Protein AF-A0A959B9P5-F1 (afdb_monomer_lite)

Sequence (535 aa):
MEEDYKSWEDLLDDEDGAEQQSGSEPGLTYLKSQVELPDSVKALLQKRQKAEDRLKQLTGEAPPDPEEERQKLMYPIKVHTKETRIQERQERKEQEKQHFLKLKTLEERIANRKAEERRQAEQQEALEALRRRERIQAAWDARQAANRIKQQQLARAKARQEEEAAEKLAAAALQKRLLEKEQAKVYEQLDAKLEQARANRQAEQQQAQKAPTSSQEKQNEQQSLDVQKGLHPPGQQKKRGSKPQPGHFEVDAMGKPKPKLPAKVKRPAQKPPLRKPQKAGGMAIQRKQEPAGKPSAAREEQARKRAAEQQLKEQLKKANEAEKIAIQAAQRQQEEQRLAELEALRQQRQQEERQKAEEALIKAQQLARQREEAQRLAELEALRKQRQQEELQRAKDAKIKAAQAAQRQQEAQRLAELEALRKQRKAEEGRQAKEAKAKALQAAKKRQEEEQRLAELEVRRKQRQQEALQKEKEAQTRTVQAFQRKRESQRQAVLDKLKQLRIREKAEEESFERRRERQRQAALERKREKNDMAI

Structure (mmCIF, N/CA/C/O backbone):
data_AF-A0A959B9P5-F1
#
_entry.id   AF-A0A959B9P5-F1
#
loop_
_atom_site.group_PDB
_atom_site.id
_atom_site.type_symbol
_atom_site.label_atom_id
_atom_site.label_alt_id
_atom_site.label_comp_id
_atom_site.label_asym_id
_atom_site.label_entity_id
_atom_site.label_seq_id
_atom_site.pdbx_PDB_ins_code
_atom_site.Cartn_x
_atom_site.Cartn_y
_atom_site.Cartn_z
_atom_site.occupancy
_atom_site.B_iso_or_equiv
_atom_site.auth_seq_id
_atom_site.auth_comp_id
_atom_site.auth_asym_id
_atom_site.auth_atom_id
_atom_site.pdbx_PDB_model_num
ATOM 1 N N . MET A 1 1 ? 22.949 13.118 28.246 1.00 41.84 1 MET A N 1
ATOM 2 C CA . MET A 1 1 ? 21.808 13.932 28.720 1.00 41.84 1 MET A CA 1
ATOM 3 C C . MET A 1 1 ? 20.946 12.985 29.531 1.00 41.84 1 MET A C 1
ATOM 5 O O . MET A 1 1 ? 19.884 12.572 29.090 1.00 41.84 1 MET A O 1
ATOM 9 N N . GLU A 1 2 ? 21.534 12.520 30.628 1.00 41.97 2 GLU A N 1
ATOM 10 C CA . GLU A 1 2 ? 20.918 11.643 31.618 1.00 41.97 2 GLU A CA 1
ATOM 11 C C . GLU A 1 2 ? 20.436 12.585 32.716 1.00 41.97 2 GLU A C 1
ATOM 13 O O . GLU A 1 2 ? 21.235 13.337 33.272 1.00 41.97 2 GLU A O 1
ATOM 18 N N . GLU A 1 3 ? 19.126 12.647 32.923 1.00 53.78 3 GLU A N 1
ATOM 19 C CA . GLU A 1 3 ? 18.536 13.412 34.016 1.00 53.78 3 GLU A CA 1
ATOM 20 C C . GLU A 1 3 ? 18.391 12.471 35.212 1.00 53.78 3 GLU A C 1
ATOM 22 O O . GLU A 1 3 ? 17.493 11.628 35.262 1.00 53.78 3 GLU A O 1
ATOM 27 N N . ASP A 1 4 ? 19.328 12.618 36.150 1.00 57.19 4 ASP A N 1
ATOM 28 C CA . ASP A 1 4 ? 19.294 12.049 37.493 1.00 57.19 4 ASP A CA 1
ATOM 29 C C . ASP A 1 4 ? 18.107 12.632 38.268 1.00 57.19 4 ASP A C 1
ATOM 31 O O . ASP A 1 4 ? 18.173 13.711 38.866 1.00 57.19 4 ASP A O 1
ATOM 35 N N . TYR A 1 5 ? 16.994 11.904 38.275 1.00 53.03 5 TYR A N 1
ATOM 36 C CA . TYR A 1 5 ? 15.899 12.179 39.193 1.00 53.03 5 TYR A CA 1
ATOM 37 C C . TYR A 1 5 ? 16.246 11.618 40.571 1.00 53.03 5 TYR A C 1
ATOM 39 O O . TYR A 1 5 ? 16.113 10.421 40.829 1.00 53.03 5 TYR A O 1
ATOM 47 N N . LYS A 1 6 ? 16.680 12.521 41.458 1.00 52.66 6 LYS A N 1
ATOM 48 C CA . LYS A 1 6 ? 16.788 12.292 42.902 1.00 52.66 6 LYS A CA 1
ATOM 49 C C . LYS A 1 6 ? 15.483 11.700 43.434 1.00 52.66 6 LYS A C 1
ATOM 51 O O . LYS A 1 6 ? 14.409 12.280 43.261 1.00 52.66 6 LYS A O 1
ATOM 56 N N . SER A 1 7 ? 15.598 10.526 44.049 1.00 54.97 7 SER A N 1
ATOM 57 C CA . SER A 1 7 ? 14.480 9.831 44.674 1.00 54.97 7 SER A CA 1
ATOM 58 C C . SER A 1 7 ? 13.991 10.619 45.891 1.00 54.97 7 SER A C 1
ATOM 60 O O . SER A 1 7 ? 14.786 11.196 46.629 1.00 54.97 7 SER A O 1
ATOM 62 N N . TRP A 1 8 ? 12.676 10.640 46.087 1.00 56.41 8 TRP A N 1
ATOM 63 C CA . TRP A 1 8 ? 12.009 11.352 47.182 1.00 56.41 8 TRP A CA 1
ATOM 64 C C . TRP A 1 8 ? 12.380 10.846 48.585 1.00 56.41 8 TRP A C 1
ATOM 66 O O . TRP A 1 8 ? 12.042 11.502 49.565 1.00 56.41 8 TRP A O 1
ATOM 76 N N . GLU A 1 9 ? 13.065 9.708 48.692 1.00 58.12 9 GLU A N 1
ATOM 77 C CA . GLU A 1 9 ? 13.486 9.127 49.971 1.00 58.12 9 GLU A CA 1
ATOM 78 C C . GLU A 1 9 ? 14.767 9.763 50.533 1.00 58.12 9 GLU A C 1
ATOM 80 O O . GLU A 1 9 ? 15.032 9.615 51.716 1.00 58.12 9 GLU A O 1
ATOM 85 N N . ASP A 1 10 ? 15.502 10.553 49.743 1.00 59.47 10 ASP A N 1
ATOM 86 C CA . ASP A 1 10 ? 16.779 11.178 50.146 1.00 59.47 10 ASP A CA 1
ATOM 87 C C . ASP A 1 10 ? 16.609 12.609 50.711 1.00 59.47 10 ASP A C 1
ATOM 89 O O . ASP A 1 10 ? 17.564 13.363 50.855 1.00 59.47 10 ASP A O 1
ATOM 93 N N . LEU A 1 11 ? 15.363 13.033 50.959 1.00 58.28 11 LEU A N 1
ATOM 94 C CA . LEU A 1 11 ? 14.995 14.405 51.355 1.00 58.28 11 LEU A CA 1
ATOM 95 C C . LEU A 1 11 ? 14.409 14.495 52.773 1.00 58.28 11 LEU A C 1
ATOM 97 O O . LEU A 1 11 ? 13.921 15.556 53.158 1.00 58.28 11 LEU A O 1
ATOM 101 N N . LEU A 1 12 ? 14.410 13.392 53.528 1.00 56.91 12 LEU A N 1
ATOM 102 C CA . LEU A 1 12 ? 13.748 13.303 54.835 1.00 56.91 12 LEU A CA 1
ATOM 103 C C . LEU A 1 12 ? 14.662 12.922 56.008 1.00 56.91 12 LEU A C 1
ATOM 105 O O . LEU A 1 12 ? 14.154 12.875 57.123 1.00 56.91 12 LEU A O 1
ATOM 109 N N . ASP A 1 13 ? 15.966 12.715 55.793 1.00 50.75 13 ASP A N 1
ATOM 110 C CA . ASP A 1 13 ? 16.869 12.199 56.841 1.00 50.75 13 ASP A CA 1
ATOM 111 C C . ASP A 1 13 ? 17.868 13.212 57.434 1.00 50.75 13 ASP A C 1
ATOM 113 O O . ASP A 1 13 ? 18.610 12.858 58.345 1.00 50.75 13 ASP A O 1
ATOM 117 N N . ASP A 1 14 ? 17.846 14.486 57.029 1.00 50.97 14 ASP A N 1
ATOM 118 C CA . ASP A 1 14 ? 18.737 15.510 57.594 1.00 50.97 14 ASP A CA 1
ATOM 119 C C . ASP A 1 14 ? 17.942 16.676 58.203 1.00 50.97 14 ASP A C 1
ATOM 121 O O . ASP A 1 14 ? 17.608 17.627 57.502 1.00 50.97 14 ASP A O 1
ATOM 125 N N . GLU A 1 15 ? 17.618 16.590 59.500 1.00 48.38 15 GLU A N 1
ATOM 126 C CA . GLU A 1 15 ? 17.795 17.672 60.499 1.00 48.38 15 GLU A CA 1
ATOM 127 C C . GLU A 1 15 ? 17.124 17.321 61.846 1.00 48.38 15 GLU A C 1
ATOM 129 O O . GLU A 1 15 ? 16.248 18.021 62.354 1.00 48.38 15 GLU A O 1
ATOM 134 N N . ASP A 1 16 ? 17.597 16.243 62.478 1.00 53.03 16 ASP A N 1
ATOM 135 C CA . ASP A 1 16 ? 17.617 16.148 63.940 1.00 53.03 16 ASP A CA 1
ATOM 136 C C . ASP A 1 16 ? 18.924 16.784 64.430 1.00 53.03 16 ASP A C 1
ATOM 138 O O . ASP A 1 16 ? 20.001 16.189 64.348 1.00 53.03 16 ASP A O 1
ATOM 142 N N . GLY A 1 17 ? 18.855 18.020 64.928 1.00 51.91 17 GLY A N 1
ATOM 143 C CA . GLY A 1 17 ? 20.048 18.677 65.454 1.00 51.91 17 GLY A CA 1
ATOM 144 C C . GLY A 1 17 ? 19.851 20.088 65.985 1.00 51.91 17 GLY A C 1
ATOM 145 O O . GLY A 1 17 ? 20.404 21.015 65.410 1.00 51.91 17 GLY A O 1
ATOM 146 N N . ALA A 1 18 ? 19.131 20.253 67.102 1.00 44.41 18 ALA A N 1
ATOM 147 C CA . ALA A 1 18 ? 19.410 21.322 68.074 1.00 44.41 18 ALA A CA 1
ATOM 148 C C . ALA A 1 18 ? 18.562 21.170 69.351 1.00 44.41 18 ALA A C 1
ATOM 150 O O . ALA A 1 18 ? 17.507 21.787 69.497 1.00 44.41 18 ALA A O 1
ATOM 151 N N . GLU A 1 19 ? 19.059 20.398 70.319 1.00 48.53 19 GLU A N 1
ATOM 152 C CA . GLU A 1 19 ? 18.747 20.664 71.724 1.00 48.53 19 GLU A CA 1
ATOM 153 C C . GLU A 1 19 ? 19.777 21.638 72.332 1.00 48.53 19 GLU A C 1
ATOM 155 O O . GLU A 1 19 ? 20.952 21.625 71.973 1.00 48.53 19 GLU A O 1
ATOM 160 N N . GLN A 1 20 ? 19.307 22.358 73.360 1.00 47.47 20 GLN A N 1
ATOM 161 C CA . GLN A 1 20 ? 20.036 23.047 74.440 1.00 47.47 20 GLN A CA 1
ATOM 162 C C . GLN A 1 20 ? 20.522 24.493 74.190 1.00 47.47 20 GLN A C 1
ATOM 164 O O . GLN A 1 20 ? 21.570 24.723 73.604 1.00 47.47 20 GLN A O 1
ATOM 169 N N . GLN A 1 21 ? 19.848 25.481 74.801 1.00 37.00 21 GLN A N 1
ATOM 170 C CA . GLN A 1 21 ? 20.268 26.078 76.089 1.00 37.00 21 GLN A CA 1
ATOM 171 C C . GLN A 1 21 ? 19.418 27.307 76.495 1.00 37.00 21 GLN A C 1
ATOM 173 O O . GLN A 1 21 ? 19.220 28.241 75.729 1.00 37.00 21 GLN A O 1
ATOM 178 N N . SER A 1 22 ? 18.930 27.248 77.741 1.00 47.06 22 SER A N 1
ATOM 179 C CA . SER A 1 22 ? 18.656 28.309 78.736 1.00 47.06 22 SER A CA 1
ATOM 180 C C . SER A 1 22 ? 18.546 29.791 78.326 1.00 47.06 22 SER A C 1
ATOM 182 O O . SER A 1 22 ? 19.494 30.361 77.795 1.00 47.06 22 SER A O 1
ATOM 184 N N . GLY A 1 23 ? 17.505 30.480 78.819 1.00 37.50 23 GLY A N 1
ATOM 185 C CA . GLY A 1 23 ? 17.551 31.942 78.973 1.00 37.50 23 GLY A CA 1
ATOM 186 C C . GLY A 1 23 ? 16.230 32.621 79.345 1.00 37.50 23 GLY A C 1
ATOM 187 O O . GLY A 1 23 ? 15.417 32.916 78.485 1.00 37.50 23 GLY A O 1
ATOM 188 N N . SER A 1 24 ? 16.060 32.859 80.643 1.00 38.28 24 SER A N 1
ATOM 189 C CA . SER A 1 24 ? 15.199 33.830 81.347 1.00 38.28 24 SER A CA 1
ATOM 190 C C . SER A 1 24 ? 14.514 34.992 80.584 1.00 38.28 24 SER A C 1
ATOM 192 O O . SER A 1 24 ? 15.189 35.831 79.996 1.00 38.28 24 SER A O 1
ATOM 194 N N . GLU A 1 25 ? 13.203 35.120 80.846 1.00 41.22 25 GLU A N 1
ATOM 195 C CA . GLU A 1 25 ? 12.409 36.354 81.071 1.00 41.22 25 GLU A CA 1
ATOM 196 C C . GLU A 1 25 ? 12.386 37.478 79.984 1.00 41.22 25 GLU A C 1
ATOM 198 O O . GLU A 1 25 ? 12.780 37.258 78.847 1.00 41.22 25 GLU A O 1
ATOM 203 N N . PRO A 1 26 ? 11.736 38.640 80.222 1.00 54.97 26 PRO A N 1
ATOM 204 C CA . PRO A 1 26 ? 10.337 38.889 79.882 1.00 54.97 26 PRO A CA 1
ATOM 205 C C . PRO A 1 26 ? 10.179 40.095 78.926 1.00 54.97 26 PRO A C 1
ATOM 207 O O . PRO A 1 26 ? 11.056 40.941 78.799 1.00 54.97 26 PRO A O 1
ATOM 210 N N . GLY A 1 27 ? 9.005 40.253 78.310 1.00 43.47 27 GLY A N 1
ATOM 211 C CA . GLY A 1 27 ? 8.614 41.537 77.709 1.00 43.47 27 GLY A CA 1
ATOM 212 C C . GLY A 1 27 ? 8.371 41.489 76.208 1.00 43.47 27 GLY A C 1
ATOM 213 O O . GLY A 1 27 ? 9.244 41.763 75.397 1.00 43.47 27 GLY A O 1
ATOM 214 N N . LEU A 1 28 ? 7.120 41.226 75.833 1.00 43.38 28 LEU A N 1
ATOM 215 C CA . LEU A 1 28 ? 6.633 41.437 74.465 1.00 43.38 28 LEU A CA 1
ATOM 216 C C . LEU A 1 28 ? 5.200 41.984 74.462 1.00 43.38 28 LEU A C 1
ATOM 218 O O . LEU A 1 28 ? 4.394 41.706 73.579 1.00 43.38 28 LEU A O 1
ATOM 222 N N . THR A 1 29 ? 4.873 42.807 75.460 1.00 48.47 29 THR A N 1
ATOM 223 C CA . THR A 1 29 ? 3.636 43.600 75.479 1.00 48.47 29 THR A CA 1
ATOM 224 C C . THR A 1 29 ? 3.773 44.940 74.751 1.00 48.47 29 THR A C 1
ATOM 226 O O . THR A 1 29 ? 2.765 45.613 74.566 1.00 48.47 29 THR A O 1
ATOM 229 N N . TYR A 1 30 ? 4.967 45.314 74.267 1.00 45.81 30 TYR A N 1
ATOM 230 C CA . TYR A 1 30 ? 5.213 46.649 73.697 1.00 45.81 30 TYR A CA 1
ATOM 231 C C . TYR A 1 30 ? 5.325 46.723 72.159 1.00 45.81 30 TYR A C 1
ATOM 233 O O . TYR A 1 30 ? 5.504 47.803 71.612 1.00 45.81 30 TYR A O 1
ATOM 241 N N . LEU A 1 31 ? 5.164 45.612 71.429 1.00 47.12 31 LEU A N 1
ATOM 242 C CA . LEU A 1 31 ? 5.232 45.584 69.950 1.00 47.12 31 LEU A CA 1
ATOM 243 C C . LEU A 1 31 ? 3.874 45.340 69.265 1.00 47.12 31 LEU A C 1
ATOM 245 O O . LEU A 1 31 ? 3.807 45.003 68.086 1.00 47.12 31 LEU A O 1
ATOM 249 N N . LYS A 1 32 ? 2.763 45.513 69.989 1.00 51.00 32 LYS A N 1
ATOM 250 C CA . LYS A 1 32 ? 1.425 45.111 69.523 1.00 51.00 32 LYS A CA 1
ATOM 251 C C . LYS A 1 32 ? 0.721 46.118 68.601 1.00 51.00 32 LYS A C 1
ATOM 253 O O . LYS A 1 32 ? -0.450 45.915 68.300 1.00 51.00 32 LYS A O 1
ATOM 258 N N . SER A 1 33 ? 1.385 47.185 68.153 1.00 55.38 33 SER A N 1
ATOM 259 C CA . SER A 1 33 ? 0.687 48.289 67.478 1.00 55.38 33 SER A CA 1
ATOM 260 C C . SER A 1 33 ? 1.215 48.730 66.113 1.00 55.38 33 SER A C 1
ATOM 262 O O . SER A 1 33 ? 0.664 49.701 65.607 1.00 55.38 33 SER A O 1
ATOM 264 N N . GLN A 1 34 ? 2.203 48.081 65.470 1.00 53.62 34 GLN A N 1
ATOM 265 C CA . GLN A 1 34 ? 2.670 48.622 64.174 1.00 53.62 34 GLN A CA 1
ATOM 266 C C . GLN A 1 34 ? 3.324 47.679 63.148 1.00 53.62 34 GLN A C 1
ATOM 268 O O . GLN A 1 34 ? 4.042 48.149 62.272 1.00 53.62 34 GLN A O 1
ATOM 273 N N . VAL A 1 35 ? 3.037 46.373 63.173 1.00 56.44 35 VAL A N 1
ATOM 274 C CA . VAL A 1 35 ? 3.386 45.483 62.047 1.00 56.44 35 VAL A CA 1
ATOM 275 C C . VAL A 1 35 ? 2.174 44.628 61.695 1.00 56.44 35 VAL A C 1
ATOM 277 O O . VAL A 1 35 ? 1.726 43.806 62.496 1.00 56.44 35 VAL A O 1
ATOM 280 N N . GLU A 1 36 ? 1.612 44.835 60.504 1.00 68.31 36 GLU A N 1
ATOM 281 C CA . GLU A 1 36 ? 0.575 43.963 59.960 1.00 68.31 36 GLU A CA 1
ATOM 282 C C . GLU A 1 36 ? 1.176 42.574 59.728 1.00 68.31 36 GLU A C 1
ATOM 284 O O . GLU A 1 36 ? 1.914 42.335 58.776 1.00 68.31 36 GLU A O 1
ATOM 289 N N . LEU A 1 37 ? 0.892 41.650 60.646 1.00 76.31 37 LEU A N 1
ATOM 290 C CA . LEU A 1 37 ? 1.328 40.263 60.527 1.00 76.31 37 LEU A CA 1
ATOM 291 C C . LEU A 1 37 ? 0.772 39.656 59.219 1.00 76.31 37 LEU A C 1
ATOM 293 O O . LEU A 1 37 ? -0.425 39.828 58.950 1.00 76.31 37 LEU A O 1
ATOM 297 N N . PRO A 1 38 ? 1.592 38.925 58.436 1.00 80.69 38 PRO A N 1
ATOM 298 C CA . PRO A 1 38 ? 1.143 38.225 57.236 1.00 80.69 38 PRO A CA 1
ATOM 299 C C . PRO A 1 38 ? -0.037 37.296 57.534 1.00 80.69 38 PRO A C 1
ATOM 301 O O . PRO A 1 38 ? -0.101 36.685 58.606 1.00 80.69 38 PRO A O 1
ATOM 304 N N . ASP A 1 39 ? -0.956 37.142 56.580 1.00 76.12 39 ASP A N 1
ATOM 305 C CA . ASP A 1 39 ? -2.178 36.342 56.763 1.00 76.12 39 ASP A CA 1
ATOM 306 C C . ASP A 1 39 ? -1.890 34.882 57.133 1.00 76.12 39 ASP A C 1
ATOM 308 O O . ASP A 1 39 ? -2.654 34.263 57.874 1.00 76.12 39 ASP A O 1
ATOM 312 N N . SER A 1 40 ? -0.741 34.350 56.709 1.00 77.25 40 SER A N 1
ATOM 313 C CA . SER A 1 40 ? -0.253 33.031 57.119 1.00 77.25 40 SER A CA 1
ATOM 314 C C . SER A 1 40 ? 0.022 32.946 58.625 1.00 77.25 40 SER A C 1
ATOM 316 O O . SER A 1 40 ? -0.345 31.961 59.267 1.00 77.25 40 SER A O 1
ATOM 318 N N . VAL A 1 41 ? 0.599 33.993 59.219 1.00 78.88 41 VAL A N 1
ATOM 319 C CA . VAL A 1 41 ? 0.906 34.062 60.655 1.00 78.88 41 VAL A CA 1
ATOM 320 C C . VAL A 1 41 ? -0.365 34.310 61.464 1.00 78.88 41 VAL A C 1
ATOM 322 O O . VAL A 1 41 ? -0.565 33.677 62.500 1.00 78.88 41 VAL A O 1
ATOM 325 N N . LYS A 1 42 ? -1.286 35.144 60.965 1.00 82.06 42 LYS A N 1
ATOM 326 C CA . LYS A 1 42 ? -2.622 35.308 61.565 1.00 82.06 42 LYS A CA 1
ATOM 327 C C . LYS A 1 42 ? -3.404 33.991 61.556 1.00 82.06 42 LYS A C 1
ATOM 329 O O . LYS A 1 42 ? -4.004 33.634 62.568 1.00 82.06 42 LYS A O 1
ATOM 334 N N . ALA A 1 43 ? -3.347 33.233 60.459 1.00 82.12 43 ALA A N 1
ATOM 335 C CA . ALA A 1 43 ? -3.980 31.920 60.358 1.00 82.12 43 ALA A CA 1
ATOM 336 C C . ALA A 1 43 ? -3.356 30.898 61.324 1.00 82.12 43 ALA A C 1
ATOM 338 O O . ALA A 1 43 ? -4.077 30.093 61.916 1.00 82.12 43 ALA A O 1
ATOM 339 N N . LEU A 1 44 ? -2.035 30.936 61.520 1.00 82.25 44 LEU A N 1
ATOM 340 C CA . LEU A 1 44 ? -1.346 30.086 62.493 1.00 82.25 44 LEU A CA 1
ATOM 341 C C . LEU A 1 44 ? -1.689 30.462 63.937 1.00 82.25 44 LEU A C 1
ATOM 343 O O . LEU A 1 44 ? -1.969 29.570 64.734 1.00 82.25 44 LEU A O 1
ATOM 347 N N . LEU A 1 45 ? -1.762 31.753 64.262 1.00 84.62 45 LEU A N 1
ATOM 348 C CA . LEU A 1 45 ? -2.198 32.219 65.581 1.00 84.62 45 LEU A CA 1
ATOM 349 C C . LEU A 1 45 ? -3.651 31.824 65.865 1.00 84.62 45 LEU A C 1
ATOM 351 O O . LEU A 1 45 ? -3.940 31.319 66.944 1.00 84.62 45 LEU A O 1
ATOM 355 N N . GLN A 1 46 ? -4.546 31.939 64.881 1.00 83.38 46 GLN A N 1
ATOM 356 C CA . GLN A 1 46 ? -5.924 31.455 65.007 1.00 83.38 46 GLN A CA 1
ATOM 357 C C . GLN A 1 46 ? -6.000 29.934 65.182 1.00 83.38 46 GLN A C 1
ATOM 359 O O . GLN A 1 46 ? -6.812 29.446 65.965 1.00 83.38 46 GLN A O 1
ATOM 364 N N . LYS A 1 47 ? -5.170 29.162 64.467 1.00 81.81 47 LYS A N 1
ATOM 365 C CA . LYS A 1 47 ? -5.101 27.700 64.637 1.00 81.81 47 LYS A CA 1
ATOM 366 C C . LYS A 1 47 ? -4.575 27.316 66.015 1.00 81.81 47 LYS A C 1
ATOM 368 O O . LYS A 1 47 ? -5.132 26.413 66.630 1.00 81.81 47 LYS A O 1
ATOM 373 N N . ARG A 1 48 ? -3.546 28.010 66.504 1.00 86.12 48 ARG A N 1
ATOM 374 C CA . ARG A 1 48 ? -3.005 27.820 67.850 1.00 86.12 48 ARG A CA 1
ATOM 375 C C . ARG A 1 48 ? -4.058 28.134 68.907 1.00 86.12 48 ARG A C 1
ATOM 377 O O . ARG A 1 48 ? -4.271 27.318 69.790 1.00 86.12 48 ARG A O 1
ATOM 384 N N . GLN A 1 49 ? -4.761 29.253 68.772 1.00 84.00 49 GLN A N 1
ATOM 385 C CA . GLN A 1 49 ? -5.810 29.652 69.706 1.00 84.00 49 GLN A CA 1
ATOM 386 C C . GLN A 1 49 ? -6.960 28.632 69.728 1.00 84.00 49 GLN A C 1
ATOM 388 O O . GLN A 1 49 ? -7.337 28.166 70.793 1.00 84.00 49 GLN A O 1
ATOM 393 N N . LYS A 1 50 ? -7.402 28.144 68.560 1.00 80.94 50 LYS A N 1
ATOM 394 C CA . LYS A 1 50 ? -8.373 27.036 68.466 1.00 80.94 50 LYS A CA 1
ATOM 395 C C . LYS A 1 50 ? -7.880 25.739 69.112 1.00 80.94 50 LYS A C 1
ATOM 397 O O . LYS A 1 50 ? -8.681 24.987 69.658 1.00 80.94 50 LYS A O 1
ATOM 402 N N . ALA A 1 51 ? -6.588 25.435 69.009 1.00 82.50 51 ALA A N 1
ATOM 403 C CA . ALA A 1 51 ? -6.006 24.251 69.632 1.00 82.50 51 ALA A CA 1
ATOM 404 C C . ALA A 1 51 ? -5.913 24.398 71.157 1.00 82.50 51 ALA A C 1
ATOM 406 O O . ALA A 1 51 ? -6.223 23.448 71.869 1.00 82.50 51 ALA A O 1
ATOM 407 N N . GLU A 1 52 ? -5.547 25.583 71.6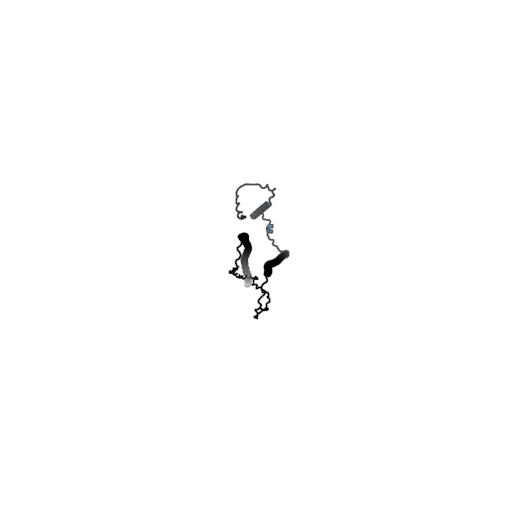50 1.00 80.56 52 GLU A N 1
ATOM 408 C CA . GLU A 1 52 ? -5.547 25.916 73.078 1.00 80.56 52 GLU A CA 1
ATOM 409 C C . GLU A 1 52 ? -6.968 25.878 73.658 1.00 80.56 52 GLU A C 1
ATOM 411 O O . GLU A 1 52 ? -7.167 25.283 74.713 1.00 80.56 52 GLU A O 1
ATOM 416 N N . ASP A 1 53 ? -7.968 26.414 72.955 1.00 78.38 53 ASP A N 1
ATOM 417 C CA . ASP A 1 53 ? -9.374 26.354 73.374 1.00 78.38 53 ASP A CA 1
ATOM 418 C C . ASP A 1 53 ? -9.885 24.906 73.408 1.00 78.38 53 ASP A C 1
ATOM 420 O O . ASP A 1 53 ? -10.522 24.486 74.372 1.00 78.38 53 ASP A O 1
ATOM 424 N N . ARG A 1 54 ? -9.525 24.090 72.409 1.00 74.94 54 ARG A N 1
ATOM 425 C CA . ARG A 1 54 ? -9.869 22.661 72.376 1.00 74.94 54 ARG A CA 1
ATOM 426 C C . ARG A 1 54 ? -9.167 21.860 73.475 1.00 74.94 54 ARG A C 1
ATOM 428 O O . ARG A 1 54 ? -9.763 20.941 74.030 1.00 74.94 54 ARG A O 1
ATOM 435 N N . LEU A 1 55 ? -7.918 22.196 73.797 1.00 79.69 55 LEU A N 1
ATOM 436 C CA . LEU A 1 55 ? -7.201 21.607 74.928 1.00 79.69 55 LEU A CA 1
ATOM 437 C C . LEU A 1 55 ? -7.871 21.989 76.250 1.00 79.69 55 LEU A C 1
ATOM 439 O O . LEU A 1 55 ? -8.129 21.097 77.051 1.00 79.69 55 LEU A O 1
ATOM 443 N N . LYS A 1 56 ? -8.246 23.261 76.433 1.00 79.25 56 LYS A N 1
ATOM 444 C CA . LYS A 1 56 ? -8.986 23.743 77.612 1.00 79.25 56 LYS A CA 1
ATOM 445 C C . LYS A 1 56 ? -10.372 23.104 77.761 1.00 79.25 56 LYS A C 1
ATOM 447 O O . LYS A 1 56 ? -10.803 22.837 78.881 1.00 79.25 56 LYS A O 1
ATOM 452 N N . GLN A 1 57 ? -11.064 22.824 76.653 1.00 72.88 57 GLN A N 1
ATOM 453 C CA . GLN A 1 57 ? -12.325 22.068 76.651 1.00 72.88 57 GLN A CA 1
ATOM 454 C C . GLN A 1 57 ? -12.127 20.606 77.075 1.00 72.88 57 GLN A C 1
ATOM 456 O O . GLN A 1 57 ? -12.958 20.055 77.793 1.00 72.88 57 GLN A O 1
ATOM 461 N N . LEU A 1 58 ? -11.030 19.970 76.653 1.00 75.81 58 LEU A N 1
ATOM 462 C CA . LEU A 1 58 ? -10.716 18.587 77.022 1.00 75.81 58 LEU A CA 1
ATOM 463 C C . LEU A 1 58 ? -10.221 18.454 78.469 1.00 75.81 58 LEU A C 1
ATOM 465 O O . LEU A 1 58 ? -10.478 17.426 79.093 1.00 75.81 58 LEU A O 1
ATOM 469 N N . THR A 1 59 ? -9.544 19.469 79.015 1.00 76.31 59 THR A N 1
ATOM 470 C CA . THR A 1 59 ? -9.086 19.493 80.416 1.00 76.31 59 THR A CA 1
ATOM 471 C C . THR A 1 59 ? -10.156 19.958 81.408 1.00 76.31 59 THR A C 1
ATOM 473 O O . THR A 1 59 ? -9.950 19.830 82.611 1.00 76.31 59 THR A O 1
ATOM 476 N N . GLY A 1 60 ? -11.313 20.437 80.933 1.00 63.69 60 GLY A N 1
ATOM 477 C CA . GLY A 1 60 ? -12.471 20.773 81.771 1.00 63.69 60 GLY A CA 1
ATOM 478 C C . GLY A 1 60 ? -12.388 22.120 82.501 1.00 63.69 60 GLY A C 1
ATOM 479 O O . GLY A 1 60 ? -13.228 22.388 83.355 1.00 63.69 60 GLY A O 1
ATOM 480 N N . GLU A 1 61 ? -11.408 22.969 82.174 1.00 62.81 61 GLU A N 1
ATOM 481 C CA . GLU A 1 61 ? -11.244 24.309 82.770 1.00 62.81 61 GLU A CA 1
ATOM 482 C C . GLU A 1 61 ? -11.991 25.415 82.003 1.00 62.81 61 GLU A C 1
ATOM 484 O O . GLU A 1 61 ? -12.150 26.525 82.512 1.00 62.81 61 GLU A O 1
ATOM 489 N N . ALA A 1 62 ? -12.468 25.139 80.785 1.00 58.84 62 ALA A N 1
ATOM 490 C CA . ALA A 1 62 ? -13.289 26.080 80.026 1.00 58.84 62 ALA A CA 1
ATOM 491 C C . ALA A 1 62 ? -14.782 25.964 80.402 1.00 58.84 62 ALA A C 1
ATOM 493 O O . ALA A 1 62 ? -15.283 24.844 80.551 1.00 58.84 62 ALA A O 1
ATOM 494 N N . PRO A 1 63 ? -15.526 27.087 80.512 1.00 60.44 63 PRO A N 1
ATOM 495 C CA . PRO A 1 63 ? -16.980 27.040 80.634 1.00 60.44 63 PRO A CA 1
ATOM 496 C C . PRO A 1 63 ? -17.568 26.287 79.427 1.00 60.44 63 PRO A C 1
ATOM 498 O O . PRO A 1 63 ? -17.094 26.494 78.307 1.00 60.44 63 PRO A O 1
ATOM 501 N N . PRO A 1 64 ? -18.550 25.386 79.633 1.00 59.09 64 PRO A N 1
ATOM 502 C CA . PRO A 1 64 ? -19.105 24.578 78.554 1.00 59.09 64 PRO A CA 1
ATOM 503 C C . PRO A 1 64 ? -19.660 25.480 77.447 1.00 59.09 64 PRO A C 1
ATOM 505 O O . PRO A 1 64 ? -20.286 26.499 77.748 1.00 59.09 64 PRO A O 1
ATOM 508 N N . ASP A 1 65 ? -19.423 25.095 76.187 1.00 59.53 65 ASP A N 1
ATOM 509 C CA . ASP A 1 65 ? -19.938 25.805 75.011 1.00 59.53 65 ASP A CA 1
ATOM 510 C C . ASP A 1 65 ? -21.432 26.118 75.184 1.00 59.53 65 ASP A C 1
ATOM 512 O O . ASP A 1 65 ? -22.171 25.280 75.725 1.00 59.53 65 ASP A O 1
ATOM 516 N N . PRO A 1 66 ? -21.891 27.307 74.743 1.00 63.88 66 PRO A N 1
ATOM 517 C CA . PRO A 1 66 ? -23.284 27.704 74.884 1.00 63.88 66 PRO A CA 1
ATOM 518 C C . PRO A 1 66 ? -24.183 26.601 74.316 1.00 63.88 66 PRO A C 1
ATOM 520 O O . PRO A 1 66 ? -23.901 26.029 73.261 1.00 63.88 66 PRO A O 1
ATOM 523 N N . GLU A 1 67 ? -25.268 26.292 75.031 1.00 56.91 67 GLU A N 1
ATOM 524 C CA . GLU A 1 67 ? -26.188 25.168 74.777 1.00 56.91 67 GLU A CA 1
ATOM 525 C C . GLU A 1 67 ? -26.711 25.079 73.323 1.00 56.91 67 GLU A C 1
ATOM 527 O O . GLU A 1 67 ? -27.213 24.036 72.893 1.00 56.91 67 GLU A O 1
ATOM 532 N N . GLU A 1 68 ? -26.526 26.140 72.539 1.00 56.91 68 GLU A N 1
ATOM 533 C CA . GLU A 1 68 ? -26.804 26.245 71.111 1.00 56.91 68 GLU A CA 1
ATOM 534 C C . GLU A 1 68 ? -26.059 25.211 70.246 1.00 56.91 68 GLU A C 1
ATOM 536 O O . GLU A 1 68 ? -26.657 24.686 69.306 1.00 56.91 68 GLU A O 1
ATOM 541 N N . GLU A 1 69 ? -24.808 24.831 70.541 1.00 56.88 69 GLU A N 1
ATOM 542 C CA . GLU A 1 69 ? -24.100 23.839 69.703 1.00 56.88 69 GLU A CA 1
ATOM 543 C C . GLU A 1 69 ? -24.597 22.405 69.933 1.00 56.88 69 GLU A C 1
ATOM 545 O O . GLU A 1 69 ? -24.733 21.629 68.980 1.00 56.88 69 GLU A O 1
ATOM 550 N N . ARG A 1 70 ? -24.985 22.065 71.171 1.00 56.25 70 ARG A N 1
ATOM 551 C CA . ARG A 1 70 ? -25.654 20.787 71.475 1.00 56.25 70 ARG A CA 1
ATOM 552 C C . ARG A 1 70 ? -27.033 20.700 70.826 1.00 56.25 70 ARG A C 1
ATOM 554 O O . ARG A 1 70 ? -27.390 19.643 70.309 1.00 56.25 70 ARG A O 1
ATOM 561 N N . GLN A 1 71 ? -27.789 21.797 70.801 1.00 57.72 71 GLN A N 1
ATOM 562 C CA . GLN A 1 71 ? -29.084 21.857 70.115 1.00 57.72 71 GLN A CA 1
ATOM 563 C C . GLN A 1 71 ? -28.946 21.823 68.586 1.00 57.72 71 GLN A C 1
ATOM 565 O O . GLN A 1 71 ? -29.808 21.271 67.909 1.00 57.72 71 GLN A O 1
ATOM 570 N N . LYS A 1 72 ? -27.841 22.331 68.032 1.00 62.22 72 LYS A N 1
ATOM 571 C CA . LYS A 1 72 ? -27.529 22.261 66.594 1.00 62.22 72 LYS A CA 1
ATOM 572 C C . LYS A 1 72 ? -27.062 20.867 66.147 1.00 62.22 72 LYS A C 1
ATOM 574 O O . LYS A 1 72 ? -27.281 20.490 64.998 1.00 62.22 72 LYS A O 1
ATOM 579 N N . LEU A 1 73 ? -26.449 20.098 67.053 1.00 59.66 73 LEU A N 1
ATOM 580 C CA . LEU A 1 73 ? -26.082 18.684 66.870 1.00 59.66 73 LEU A CA 1
ATOM 581 C C . LEU A 1 73 ? -27.249 17.714 67.100 1.00 59.66 73 LEU A C 1
ATOM 583 O O . LEU A 1 73 ? -27.203 16.574 66.629 1.00 59.66 73 LEU A O 1
ATOM 587 N N . MET A 1 74 ? -28.317 18.146 67.777 1.00 57.88 74 MET A N 1
ATOM 588 C CA . MET A 1 74 ? -29.589 17.439 67.708 1.00 57.88 74 MET A CA 1
ATOM 589 C C . MET A 1 74 ? -30.147 17.622 66.301 1.00 57.88 74 MET A C 1
ATOM 591 O O . MET A 1 74 ? -30.642 18.691 65.956 1.00 57.88 74 MET A O 1
ATOM 595 N N . TYR A 1 75 ? -30.077 16.573 65.475 1.00 58.88 75 TYR A N 1
ATOM 596 C CA . TYR A 1 75 ? -30.814 16.546 64.215 1.00 58.88 75 TYR A CA 1
ATOM 597 C C . TYR A 1 75 ? -32.261 16.934 64.527 1.00 58.88 75 TYR A C 1
ATOM 599 O O . TYR A 1 75 ? -32.905 16.204 65.291 1.00 58.88 75 TYR A O 1
ATOM 607 N N . PRO A 1 76 ? -32.777 18.063 64.002 1.00 59.66 76 PRO A N 1
ATOM 608 C CA . PRO A 1 76 ? -34.154 18.433 64.249 1.00 59.66 76 PRO A CA 1
ATOM 609 C C . PRO A 1 76 ? -34.990 17.251 63.785 1.00 59.66 76 PRO A C 1
ATOM 611 O O . PRO A 1 76 ? -34.919 16.849 62.619 1.00 59.66 76 PRO A O 1
ATOM 614 N N . ILE A 1 77 ? -35.717 16.638 64.721 1.00 57.28 77 ILE A N 1
ATOM 615 C CA . ILE A 1 77 ? -36.681 15.596 64.403 1.00 57.28 77 ILE A CA 1
ATOM 616 C C . ILE A 1 77 ? -37.666 16.295 63.479 1.00 57.28 77 ILE A C 1
ATOM 618 O O . ILE A 1 77 ? -38.482 17.091 63.938 1.00 57.28 77 ILE A O 1
ATOM 622 N N . LYS A 1 78 ? -37.518 16.092 62.164 1.00 62.84 78 LYS A N 1
ATOM 623 C CA . LYS A 1 78 ? -38.401 16.677 61.159 1.00 62.84 78 LYS A CA 1
ATOM 624 C C . LYS A 1 78 ? -39.778 16.086 61.412 1.00 62.84 78 LYS A C 1
ATOM 626 O O . LYS A 1 78 ? -40.109 15.005 60.924 1.00 62.84 78 LYS A O 1
ATOM 631 N N . VAL A 1 79 ? -40.575 16.768 62.229 1.00 61.06 79 VAL A N 1
ATOM 632 C CA . VAL A 1 79 ? -41.975 16.430 62.432 1.00 61.06 79 VAL A CA 1
ATOM 633 C C . VAL A 1 79 ? -42.661 16.833 61.139 1.00 61.06 79 VAL A C 1
ATOM 635 O O . VAL A 1 79 ? -43.046 17.982 60.943 1.00 61.06 79 VAL A O 1
ATOM 638 N N . HIS A 1 80 ? -42.706 15.902 60.190 1.00 56.44 80 HIS A N 1
ATOM 639 C CA . HIS A 1 80 ? -43.334 16.138 58.905 1.00 56.44 80 HIS A CA 1
ATOM 640 C C . HIS A 1 80 ? -44.841 16.318 59.119 1.00 56.44 80 HIS A C 1
ATOM 642 O O . HIS A 1 80 ? -45.596 15.343 59.185 1.00 56.44 80 HIS A O 1
ATOM 648 N N . THR A 1 81 ? -45.283 17.567 59.238 1.00 76.81 81 THR A N 1
ATOM 649 C CA . THR A 1 81 ? -46.690 17.941 59.091 1.00 76.81 81 THR A CA 1
ATOM 650 C C . THR A 1 81 ? -47.203 17.492 57.716 1.00 76.81 81 THR A C 1
ATOM 652 O O . THR A 1 81 ? -46.432 17.257 56.780 1.00 76.81 81 THR A O 1
ATOM 655 N N . LYS A 1 82 ? -48.524 17.348 57.551 1.00 81.12 82 LYS A N 1
ATOM 656 C CA . LYS A 1 82 ? -49.097 16.961 56.246 1.00 81.12 82 LYS A CA 1
ATOM 657 C C . LYS A 1 82 ? -48.667 17.923 55.127 1.00 81.12 82 LYS A C 1
ATOM 659 O O . LYS A 1 82 ? -48.408 17.467 54.019 1.00 81.12 82 LYS A O 1
ATOM 664 N N . GLU A 1 83 ? -48.521 19.207 55.440 1.00 79.06 83 GLU A N 1
ATOM 665 C CA . GLU A 1 83 ? -48.101 20.257 54.505 1.00 79.06 83 GLU A CA 1
ATOM 666 C C . GLU A 1 83 ? -46.638 20.112 54.070 1.00 79.06 83 GLU A C 1
ATOM 668 O O . GLU A 1 83 ? -46.354 20.125 52.873 1.00 79.06 83 GLU A O 1
ATOM 673 N N . THR A 1 84 ? -45.716 19.846 55.002 1.00 83.75 84 THR A N 1
ATOM 674 C CA . THR A 1 84 ? -44.294 19.634 54.662 1.00 83.75 84 THR A CA 1
ATOM 675 C C . THR A 1 84 ? -44.081 18.385 53.803 1.00 83.75 84 THR A C 1
ATOM 677 O O . THR A 1 84 ? -43.251 18.400 52.899 1.00 83.75 84 THR A O 1
ATOM 680 N N . ARG A 1 85 ? -44.878 17.317 53.986 1.00 82.69 85 ARG A N 1
ATOM 681 C CA . ARG A 1 85 ? -44.845 16.149 53.076 1.00 82.69 85 ARG A CA 1
ATOM 682 C C . ARG A 1 85 ? -45.339 16.473 51.668 1.00 82.69 85 ARG A C 1
ATOM 684 O O . ARG A 1 85 ? -44.910 15.826 50.713 1.00 82.69 85 ARG A O 1
ATOM 691 N N . ILE A 1 86 ? -46.279 17.406 51.533 1.00 85.00 86 ILE A N 1
ATOM 692 C CA . ILE A 1 86 ? -46.798 17.827 50.228 1.00 85.00 86 ILE A CA 1
ATOM 693 C C . ILE A 1 86 ? -45.747 18.674 49.507 1.00 85.00 86 ILE A C 1
ATOM 695 O O . ILE A 1 86 ? -45.471 18.397 48.341 1.00 85.00 86 ILE A O 1
ATOM 699 N N . GLN A 1 87 ? -45.116 19.621 50.204 1.00 85.88 87 GLN A N 1
ATOM 700 C CA . GLN A 1 87 ? -44.026 20.438 49.660 1.00 85.88 87 GLN A CA 1
ATOM 701 C C . GLN A 1 87 ? -42.821 19.580 49.257 1.00 85.88 87 GLN A C 1
ATOM 703 O O . GLN A 1 87 ? -42.378 19.661 48.117 1.00 85.88 87 GLN A O 1
ATOM 708 N N . GLU A 1 88 ? -42.379 18.645 50.104 1.00 85.38 88 GLU A N 1
ATOM 709 C CA . GLU A 1 88 ? -41.275 17.734 49.766 1.00 85.38 88 GLU A CA 1
ATOM 710 C C . GLU A 1 88 ? -41.594 16.876 48.525 1.00 85.38 88 GLU A C 1
ATOM 712 O O . GLU A 1 88 ? -40.731 16.617 47.686 1.00 85.38 88 GLU A O 1
ATOM 717 N N . ARG A 1 89 ? -42.855 16.450 48.352 1.00 88.38 89 ARG A N 1
ATOM 718 C CA . ARG A 1 89 ? -43.288 15.752 47.128 1.00 88.38 89 ARG A CA 1
ATOM 719 C C . ARG A 1 89 ? -43.285 16.661 45.899 1.00 88.38 89 ARG A C 1
ATOM 721 O O . ARG A 1 89 ? -43.032 16.159 44.805 1.00 88.38 89 ARG A O 1
ATOM 728 N N . GLN A 1 90 ? -43.610 17.943 46.041 1.00 92.12 90 GLN A N 1
ATOM 729 C CA . GLN A 1 90 ? -43.553 18.909 44.941 1.00 92.12 90 GLN A CA 1
ATOM 730 C C . GLN A 1 90 ? -42.101 19.196 44.545 1.00 92.12 90 GLN A C 1
ATOM 732 O O . GLN A 1 90 ? -41.770 19.059 43.370 1.00 92.12 90 GLN A O 1
ATOM 737 N N . GLU A 1 91 ? -41.223 19.447 45.514 1.00 91.06 91 GLU A N 1
ATOM 738 C CA . GLU A 1 91 ? -39.790 19.660 45.287 1.00 91.06 91 GLU A CA 1
ATOM 739 C C . GLU A 1 91 ? -39.128 18.445 44.633 1.00 91.06 91 GLU A C 1
ATOM 741 O O . GLU A 1 91 ? -38.391 18.597 43.662 1.00 91.06 91 GLU A O 1
ATOM 746 N N . ARG A 1 92 ? -39.439 17.219 45.081 1.00 91.31 92 ARG A N 1
ATOM 747 C CA . ARG A 1 92 ? -38.946 16.000 44.414 1.00 91.31 92 ARG A CA 1
ATOM 748 C C . ARG A 1 92 ? -39.404 15.921 42.960 1.00 91.31 92 ARG A C 1
ATOM 750 O O . ARG A 1 92 ? -38.589 15.632 42.092 1.00 91.31 92 ARG A O 1
ATOM 757 N N . LYS A 1 93 ? -40.671 16.237 42.668 1.00 94.00 93 LYS A N 1
ATOM 758 C CA . LYS A 1 93 ? -41.177 16.277 41.283 1.00 94.00 93 LYS A CA 1
ATOM 759 C C . LYS A 1 93 ? -40.473 17.343 40.442 1.00 94.00 93 LYS A C 1
ATOM 761 O O . LYS A 1 93 ? -40.247 17.129 39.255 1.00 94.00 93 LYS A O 1
ATOM 766 N N . GLU A 1 94 ? -40.143 18.495 41.016 1.00 94.38 94 GLU A N 1
ATOM 767 C CA . GLU A 1 94 ? -39.387 19.543 40.324 1.00 94.38 94 GLU A CA 1
ATOM 768 C C . GLU A 1 94 ? -37.936 19.133 40.076 1.00 94.38 94 GLU A C 1
ATOM 770 O O . GLU A 1 94 ? -37.440 19.296 38.961 1.00 94.38 94 GLU A O 1
ATOM 775 N N . GLN A 1 95 ? -37.278 18.522 41.062 1.00 93.44 95 GLN A N 1
ATOM 776 C CA . GLN A 1 95 ? -35.934 17.964 40.917 1.00 93.44 95 GLN A CA 1
ATOM 777 C C . GLN A 1 95 ? -35.898 16.849 39.865 1.00 93.44 95 GLN A C 1
ATOM 779 O O . GLN A 1 95 ? -34.998 16.834 39.029 1.00 93.44 95 GLN A O 1
ATOM 784 N N . GLU A 1 96 ? -36.897 15.963 39.836 1.00 93.81 96 GLU A N 1
ATOM 785 C CA . GLU A 1 96 ? -37.051 14.930 38.805 1.00 93.81 96 GLU A CA 1
ATOM 786 C C . GLU A 1 96 ? -37.234 15.545 37.411 1.00 93.81 96 GLU A C 1
ATOM 788 O O . GLU A 1 96 ? -36.580 15.116 36.460 1.00 93.81 96 GLU A O 1
ATOM 793 N N . LYS A 1 97 ? -38.053 16.600 37.279 1.00 95.50 97 LYS A N 1
ATOM 794 C CA . LYS A 1 97 ? -38.202 17.347 36.017 1.00 95.50 97 LYS A CA 1
ATOM 795 C C . LYS A 1 97 ? -36.889 17.996 35.580 1.00 95.50 97 LYS A C 1
ATOM 797 O O . LYS A 1 97 ? -36.522 17.897 34.410 1.00 95.50 97 LYS A O 1
ATOM 802 N N . GLN A 1 98 ? -36.162 18.636 36.496 1.00 94.19 98 GLN A N 1
ATOM 803 C CA . GLN A 1 98 ? -34.858 19.236 36.203 1.00 94.19 98 GLN A CA 1
ATOM 804 C C . GLN A 1 98 ? -33.827 18.176 35.806 1.00 94.19 98 GLN A C 1
ATOM 806 O O . GLN A 1 98 ? -33.065 18.377 34.862 1.00 94.19 98 GLN A O 1
ATOM 811 N N . HIS A 1 99 ? -33.813 17.036 36.496 1.00 94.25 99 HIS A N 1
ATOM 812 C CA . HIS A 1 99 ? -32.956 15.905 36.168 1.00 94.25 99 HIS A CA 1
ATOM 813 C C . HIS A 1 99 ? -33.277 15.351 34.774 1.00 94.25 99 HIS A C 1
ATOM 815 O O . HIS A 1 99 ? -32.370 15.149 33.971 1.00 94.25 99 HIS A O 1
ATOM 821 N N . PHE A 1 100 ? -34.560 15.195 34.440 1.00 95.00 100 PHE A N 1
ATOM 822 C CA . PHE A 1 100 ? -34.995 14.755 33.117 1.00 95.00 100 PHE A CA 1
ATOM 823 C C . PHE A 1 100 ? -34.589 15.736 32.007 1.00 95.00 100 PHE A C 1
ATOM 825 O O . PHE A 1 100 ? -34.088 15.318 30.966 1.00 95.00 100 PHE A O 1
ATOM 832 N N . LEU A 1 101 ? -34.725 17.047 32.233 1.00 96.06 101 LEU A N 1
ATOM 833 C CA . LEU A 1 101 ? -34.250 18.066 31.290 1.00 96.06 101 LEU A CA 1
ATOM 834 C C . LEU A 1 101 ? -32.727 17.999 31.099 1.00 96.06 101 LEU A C 1
ATOM 836 O O . LEU A 1 101 ? -32.242 18.058 29.969 1.00 96.06 101 LEU A O 1
ATOM 840 N N . LYS A 1 102 ? -31.962 17.817 32.183 1.00 95.75 102 LYS A N 1
ATOM 841 C CA . LYS A 1 102 ? -30.504 17.630 32.110 1.00 95.75 102 LYS A CA 1
ATOM 842 C C . LYS A 1 102 ? -30.138 16.381 31.306 1.00 95.75 102 LYS A C 1
ATOM 844 O O . LYS A 1 102 ? -29.278 16.466 30.437 1.00 95.75 102 LYS A O 1
ATOM 849 N N . LEU A 1 103 ? -30.822 15.258 31.522 1.00 95.62 103 LEU A N 1
ATOM 850 C CA . LEU A 1 103 ? -30.619 14.046 30.724 1.00 95.62 103 LEU A CA 1
ATOM 851 C C . LEU A 1 103 ? -30.927 14.281 29.243 1.00 95.62 103 LEU A C 1
ATOM 853 O O . LEU A 1 103 ? -30.085 13.984 28.402 1.00 95.62 103 LEU A O 1
ATOM 857 N N . LYS A 1 104 ? -32.067 14.901 28.923 1.00 96.44 104 LYS A N 1
ATOM 858 C CA . LYS A 1 104 ? -32.461 15.187 27.537 1.00 96.44 104 LYS A CA 1
ATOM 859 C C . LYS A 1 104 ? -31.442 16.076 26.813 1.00 96.44 104 LYS A C 1
ATOM 861 O O . LYS A 1 104 ? -31.109 15.818 25.662 1.00 96.44 104 LYS A O 1
ATOM 866 N N . THR A 1 105 ? -30.901 17.091 27.489 1.00 96.00 105 THR A N 1
ATOM 867 C CA . THR A 1 105 ? -29.859 17.959 26.903 1.00 96.00 105 THR A CA 1
ATOM 868 C C . THR A 1 105 ? -28.524 17.234 26.710 1.00 96.00 105 THR A C 1
ATOM 870 O O . THR A 1 105 ? -27.821 17.498 25.735 1.00 96.00 105 THR A O 1
ATOM 873 N N . LEU A 1 106 ? -28.161 16.299 27.596 1.00 96.00 106 LEU A N 1
ATOM 874 C CA . LEU A 1 106 ? -26.986 15.443 27.406 1.00 96.00 106 LEU A CA 1
ATOM 875 C C . LEU A 1 106 ? -27.181 14.467 26.241 1.00 96.00 106 LEU A C 1
ATOM 877 O O . LEU A 1 106 ? -26.273 14.317 25.425 1.00 96.00 106 LEU A O 1
ATOM 881 N N . GLU A 1 107 ? -28.358 13.851 26.124 1.00 95.69 107 GLU A N 1
ATOM 882 C CA . GLU A 1 107 ? -28.711 12.989 24.991 1.00 95.69 107 GLU A CA 1
ATOM 883 C C . GLU A 1 107 ? -28.652 13.753 23.666 1.00 95.69 107 GLU A C 1
ATOM 885 O O . GLU A 1 107 ? -28.038 13.276 22.711 1.00 95.69 107 GLU A O 1
ATOM 890 N N . GLU A 1 108 ? -29.198 14.969 23.621 1.00 96.25 108 GLU A N 1
ATOM 891 C CA . GLU A 1 108 ? -29.141 15.842 22.446 1.00 96.25 108 GLU A CA 1
ATOM 892 C C . GLU A 1 108 ? -27.698 16.229 22.088 1.00 96.25 108 GLU A C 1
ATOM 894 O O . GLU A 1 108 ? -27.306 16.159 20.923 1.00 96.25 108 GLU A O 1
ATOM 899 N N . ARG A 1 109 ? -26.852 16.547 23.077 1.00 97.12 109 ARG A N 1
ATOM 900 C CA . ARG A 1 109 ? -25.420 16.814 22.846 1.00 97.12 109 ARG A CA 1
ATOM 901 C C . ARG A 1 109 ? -24.683 15.600 22.285 1.00 97.12 109 ARG A C 1
ATOM 903 O O . ARG A 1 109 ? -23.866 15.754 21.380 1.00 97.12 109 ARG A O 1
ATOM 910 N N . ILE A 1 110 ? -24.962 14.400 22.794 1.00 95.44 110 ILE A N 1
ATOM 911 C CA . ILE A 1 110 ? -24.361 13.160 22.281 1.00 95.44 110 ILE A CA 1
ATOM 912 C C . ILE A 1 110 ? -24.846 12.886 20.854 1.00 95.44 110 ILE A C 1
ATOM 914 O O . ILE A 1 110 ? -24.046 12.494 20.003 1.00 95.44 110 ILE A O 1
ATOM 918 N N . ALA A 1 111 ? -26.132 13.106 20.574 1.00 95.69 111 ALA A N 1
ATOM 919 C CA . ALA A 1 111 ? -26.693 12.958 19.236 1.00 95.69 111 ALA A CA 1
ATOM 920 C C . ALA A 1 111 ? -26.056 13.943 18.242 1.00 95.69 111 ALA A C 1
ATOM 922 O O . ALA A 1 111 ? -25.630 13.523 17.166 1.00 95.69 111 ALA A O 1
ATOM 923 N N . ASN A 1 112 ? -25.901 15.212 18.629 1.00 96.38 112 ASN A N 1
ATOM 924 C CA . ASN A 1 112 ? -25.258 16.239 17.808 1.00 96.38 112 ASN A CA 1
ATOM 925 C C . ASN A 1 112 ? -23.784 15.920 17.551 1.00 96.38 112 ASN A C 1
ATOM 927 O O . ASN A 1 112 ? -23.352 15.950 16.402 1.00 96.38 112 ASN A O 1
ATOM 931 N N . ARG A 1 113 ? -23.034 15.498 18.577 1.00 96.25 113 ARG A N 1
ATOM 932 C CA . ARG A 1 113 ? -21.639 15.068 18.412 1.00 96.25 113 ARG A CA 1
ATOM 933 C C . ARG A 1 113 ? -21.512 13.891 17.441 1.00 96.25 113 ARG A C 1
ATOM 935 O O . ARG A 1 113 ? -20.673 13.919 16.550 1.00 96.25 113 ARG A O 1
ATOM 942 N N . LYS A 1 114 ? -22.386 12.884 17.553 1.00 96.81 114 LYS A N 1
ATOM 943 C CA . LYS A 1 114 ? -22.418 11.756 16.605 1.00 96.81 114 LYS A CA 1
ATOM 944 C C . LYS A 1 114 ? -22.782 12.197 15.186 1.00 96.81 114 LYS A C 1
ATOM 946 O O . LYS A 1 114 ? -22.273 11.627 14.225 1.00 96.81 114 LYS A O 1
ATOM 951 N N . ALA A 1 115 ? -23.670 13.178 15.032 1.00 96.56 115 ALA A N 1
ATOM 952 C CA . ALA A 1 115 ? -24.020 13.727 13.726 1.00 96.56 115 ALA A CA 1
ATOM 953 C C . ALA A 1 115 ? -22.850 14.510 13.103 1.00 96.56 115 ALA A C 1
ATOM 955 O O . ALA A 1 115 ? -22.599 14.377 11.908 1.00 96.56 115 ALA A O 1
ATOM 956 N N . GLU A 1 116 ? -22.105 15.277 13.898 1.00 95.44 116 GLU A N 1
ATOM 957 C CA . GLU A 1 116 ? -20.891 15.972 13.456 1.00 95.44 116 GLU A CA 1
ATOM 958 C C . GLU A 1 116 ? -19.777 14.996 13.068 1.00 95.44 116 GLU A C 1
ATOM 960 O O . GLU A 1 116 ? -19.187 15.153 12.003 1.00 95.44 116 GLU A O 1
ATOM 965 N N . GLU A 1 117 ? -19.544 13.949 13.864 1.00 95.62 117 GLU A N 1
ATOM 966 C CA . GLU A 1 117 ? -18.580 12.887 13.544 1.00 95.62 117 GLU A CA 1
ATOM 967 C C . GLU A 1 117 ? -18.926 12.196 12.215 1.00 95.62 117 GLU A C 1
ATOM 969 O O . GLU A 1 117 ? -18.040 11.951 11.397 1.00 95.62 117 GLU A O 1
ATOM 974 N N . ARG A 1 118 ? -20.217 11.953 11.939 1.00 95.31 118 ARG A N 1
ATOM 975 C CA . ARG A 1 118 ? -20.671 11.427 10.638 1.00 95.31 118 ARG A CA 1
ATOM 976 C C . ARG A 1 118 ? -20.395 12.395 9.493 1.00 95.31 118 ARG A C 1
ATOM 978 O O . ARG A 1 118 ? -19.841 11.976 8.485 1.00 95.31 118 ARG A O 1
ATOM 985 N N . ARG A 1 119 ? -20.705 13.686 9.656 1.00 96.75 119 ARG A N 1
ATOM 986 C CA . ARG A 1 119 ? -20.412 14.707 8.633 1.00 96.75 119 ARG A CA 1
ATOM 987 C C . ARG A 1 119 ? -18.914 14.813 8.349 1.00 96.75 119 ARG A C 1
ATOM 989 O O . ARG A 1 119 ? -18.520 14.949 7.197 1.00 96.75 119 ARG A O 1
ATOM 996 N N . GLN A 1 120 ? -18.074 14.739 9.380 1.00 95.75 120 GLN A N 1
ATOM 997 C CA . GLN A 1 120 ? -16.619 14.747 9.215 1.00 95.75 120 GLN A CA 1
ATOM 998 C C . GLN A 1 120 ? -16.126 13.486 8.499 1.00 95.75 120 GLN A C 1
ATOM 1000 O O . GLN A 1 120 ? -15.293 13.590 7.600 1.00 95.75 120 GLN A O 1
ATOM 1005 N N . ALA A 1 121 ? -16.659 12.313 8.848 1.00 94.50 121 ALA A N 1
ATOM 1006 C CA . ALA A 1 121 ? -16.337 11.064 8.165 1.00 94.50 121 ALA A CA 1
ATOM 1007 C C . ALA A 1 121 ? -16.741 11.108 6.681 1.00 94.50 121 ALA A C 1
ATOM 1009 O O . ALA A 1 121 ? -15.933 10.766 5.823 1.00 94.50 121 ALA A O 1
ATOM 1010 N N . GLU A 1 122 ? -17.933 11.617 6.364 1.00 95.19 122 GLU A N 1
ATOM 1011 C CA . GLU A 1 122 ? -18.402 11.811 4.985 1.00 95.19 122 GLU A CA 1
ATOM 1012 C C . GLU A 1 122 ? -17.508 12.790 4.206 1.00 95.19 122 GLU A C 1
ATOM 1014 O O . GLU A 1 122 ? -17.167 12.539 3.051 1.00 95.19 122 GLU A O 1
ATOM 1019 N N . GLN A 1 123 ? -17.069 13.888 4.832 1.00 96.38 123 GLN A N 1
ATOM 1020 C CA . GLN A 1 123 ? -16.126 14.828 4.215 1.00 96.38 123 GLN A CA 1
ATOM 1021 C C . GLN A 1 123 ? -14.762 14.181 3.945 1.00 96.38 123 GLN A C 1
ATOM 1023 O O . GLN A 1 123 ? -14.180 14.386 2.877 1.00 96.38 123 GLN A O 1
ATOM 1028 N N . GLN A 1 124 ? -14.248 13.384 4.884 1.00 95.38 124 GLN A N 1
ATOM 1029 C CA . GLN A 1 124 ? -12.994 12.653 4.701 1.00 95.38 124 GLN A CA 1
ATOM 1030 C C . GLN A 1 124 ? -13.117 11.603 3.596 1.00 95.38 124 GLN A C 1
ATOM 1032 O O . GLN A 1 124 ? -12.250 11.535 2.724 1.00 95.38 124 GLN A O 1
ATOM 1037 N N . GLU A 1 125 ? -14.213 10.845 3.572 1.00 95.69 125 GLU A N 1
ATOM 1038 C CA . GLU A 1 125 ? -14.492 9.866 2.524 1.00 95.69 125 GLU A CA 1
ATOM 1039 C C . GLU A 1 125 ? -14.619 10.539 1.150 1.00 95.69 125 GLU A C 1
ATOM 1041 O O . GLU A 1 125 ? -14.053 10.052 0.171 1.00 95.69 125 GLU A O 1
ATOM 1046 N N . ALA A 1 126 ? -15.270 11.703 1.067 1.00 96.44 126 ALA A N 1
ATOM 1047 C CA . ALA A 1 126 ? -15.365 12.479 -0.166 1.00 96.44 126 ALA A CA 1
ATOM 1048 C C . ALA A 1 126 ? -13.986 12.947 -0.669 1.00 96.44 126 ALA A C 1
ATOM 1050 O O . ALA A 1 126 ? -13.682 12.819 -1.858 1.00 96.44 126 ALA A O 1
ATOM 1051 N N . LEU A 1 127 ? -13.117 13.434 0.224 1.00 96.88 127 LEU A N 1
ATOM 1052 C CA . LEU A 1 127 ? -11.743 13.817 -0.124 1.00 96.88 127 LEU A CA 1
ATOM 1053 C C . LEU A 1 127 ? -10.904 12.612 -0.561 1.00 96.88 127 LEU A C 1
ATOM 1055 O O . LEU A 1 127 ? -10.143 12.695 -1.529 1.00 96.88 127 LEU A O 1
ATOM 1059 N N . GLU A 1 128 ? -11.045 11.472 0.113 1.00 95.12 128 GLU A N 1
ATOM 1060 C CA . GLU A 1 128 ? -10.400 10.233 -0.312 1.00 95.12 128 GLU A CA 1
ATOM 1061 C C . GLU A 1 128 ? -10.908 9.758 -1.672 1.00 95.12 128 GLU A C 1
ATOM 1063 O O . GLU A 1 128 ? -10.106 9.332 -2.505 1.00 95.12 128 GLU A O 1
ATOM 1068 N N . ALA A 1 129 ? -12.211 9.854 -1.929 1.00 96.31 129 ALA A N 1
ATOM 1069 C CA . ALA A 1 129 ? -12.806 9.498 -3.208 1.00 96.31 129 ALA A CA 1
ATOM 1070 C C . ALA A 1 129 ? -12.266 10.383 -4.342 1.00 96.31 129 ALA A C 1
ATOM 1072 O O . ALA A 1 129 ? -11.935 9.860 -5.408 1.00 96.31 129 ALA A O 1
ATOM 1073 N N . LEU A 1 130 ? -12.094 11.689 -4.109 1.00 96.50 130 LEU A N 1
ATOM 1074 C CA . LEU A 1 130 ? -11.441 12.591 -5.064 1.00 96.50 130 LEU A CA 1
ATOM 1075 C C . LEU A 1 130 ? -9.985 12.189 -5.315 1.00 96.50 130 LEU A C 1
ATOM 1077 O O . LEU A 1 130 ? -9.607 11.986 -6.466 1.00 96.50 130 LEU A O 1
ATOM 1081 N N . ARG A 1 131 ? -9.198 11.934 -4.265 1.00 97.00 131 ARG A N 1
ATOM 1082 C CA . ARG A 1 131 ? -7.813 11.446 -4.413 1.00 97.00 131 ARG A CA 1
ATOM 1083 C C . ARG A 1 131 ? -7.739 10.118 -5.166 1.00 97.00 131 ARG A C 1
ATOM 1085 O O . ARG A 1 131 ? -6.816 9.891 -5.945 1.00 97.00 131 ARG A O 1
ATOM 1092 N N . ARG A 1 132 ? -8.693 9.208 -4.942 1.00 95.19 132 ARG A N 1
ATOM 1093 C CA . ARG A 1 132 ? -8.787 7.939 -5.683 1.00 95.19 132 ARG A CA 1
ATOM 1094 C C . ARG A 1 132 ? -9.083 8.196 -7.160 1.00 95.19 132 ARG A C 1
ATOM 1096 O O . ARG A 1 132 ? -8.424 7.591 -8.003 1.00 95.19 132 ARG A O 1
ATOM 1103 N N . ARG A 1 133 ? -10.004 9.110 -7.481 1.00 95.69 133 ARG A N 1
ATOM 1104 C CA . ARG A 1 133 ? -10.292 9.522 -8.867 1.00 95.69 133 ARG A CA 1
ATOM 1105 C C . ARG A 1 133 ? -9.070 10.142 -9.541 1.00 95.69 133 ARG A C 1
ATOM 1107 O O . ARG A 1 133 ? -8.721 9.710 -10.633 1.00 95.69 133 ARG A O 1
ATOM 1114 N N . GLU A 1 134 ? -8.372 11.054 -8.869 1.00 95.31 134 GLU A N 1
ATOM 1115 C CA . GLU A 1 134 ? -7.138 11.669 -9.375 1.00 95.31 134 GLU A CA 1
ATOM 1116 C C . GLU A 1 134 ? -6.052 10.627 -9.658 1.00 95.31 134 GLU A C 1
ATOM 1118 O O . GLU A 1 134 ? -5.420 10.664 -10.708 1.00 95.31 134 GLU A O 1
ATOM 1123 N N . ARG A 1 135 ? -5.864 9.641 -8.769 1.00 95.38 135 ARG A N 1
ATOM 1124 C CA . ARG A 1 135 ? -4.910 8.541 -8.995 1.00 95.38 135 ARG A CA 1
ATOM 1125 C C . ARG A 1 135 ? -5.276 7.698 -10.211 1.00 95.38 135 ARG A C 1
ATOM 1127 O O . ARG A 1 135 ? -4.392 7.331 -10.981 1.00 95.38 135 ARG A O 1
ATOM 1134 N N . ILE A 1 136 ? -6.560 7.385 -10.384 1.00 95.62 136 ILE A N 1
ATOM 1135 C CA . ILE A 1 136 ? -7.044 6.624 -11.544 1.00 95.62 136 ILE A CA 1
ATOM 1136 C C . ILE A 1 136 ? -6.830 7.431 -12.829 1.00 95.62 136 ILE A C 1
ATOM 1138 O O . ILE A 1 136 ? -6.349 6.878 -13.817 1.00 95.62 136 ILE A O 1
ATOM 1142 N N . GLN A 1 137 ? -7.129 8.729 -12.805 1.00 94.94 137 GLN A N 1
ATOM 1143 C CA . GLN A 1 137 ? -6.934 9.619 -13.945 1.00 94.94 137 GLN A CA 1
ATOM 1144 C C . GLN A 1 137 ? -5.450 9.757 -14.302 1.00 94.94 137 GLN A C 1
ATOM 1146 O O . GLN A 1 137 ? -5.078 9.502 -15.443 1.00 94.94 137 GLN A O 1
ATOM 1151 N N . ALA A 1 138 ? -4.582 10.010 -13.320 1.00 94.62 138 ALA A N 1
ATOM 1152 C CA . ALA A 1 138 ? -3.137 10.076 -13.524 1.00 94.62 138 ALA A CA 1
ATOM 1153 C C . ALA A 1 138 ? -2.562 8.755 -14.066 1.00 94.62 138 ALA A C 1
ATOM 1155 O O . ALA A 1 138 ? -1.705 8.763 -14.950 1.00 94.62 138 ALA A O 1
ATOM 1156 N N . ALA A 1 139 ? -3.046 7.605 -13.582 1.00 95.81 139 ALA A N 1
ATOM 1157 C CA . ALA A 1 139 ? -2.647 6.300 -14.106 1.00 95.81 139 ALA A CA 1
ATOM 1158 C C . ALA A 1 139 ? -3.108 6.094 -15.560 1.00 95.81 139 ALA A C 1
ATOM 1160 O O . ALA A 1 139 ? -2.367 5.537 -16.376 1.00 95.81 139 ALA A O 1
ATOM 1161 N N . TRP A 1 140 ? -4.314 6.554 -15.903 1.00 97.00 140 TRP A N 1
ATOM 1162 C CA . TRP A 1 140 ? -4.824 6.513 -17.270 1.00 97.00 140 TRP A CA 1
ATOM 1163 C C . TRP A 1 140 ? -4.013 7.423 -18.202 1.00 97.00 140 TRP A C 1
ATOM 1165 O O . TRP A 1 140 ? -3.571 6.965 -19.258 1.00 97.00 140 TRP A O 1
ATOM 1175 N N . ASP A 1 141 ? -3.716 8.653 -17.784 1.00 95.62 141 ASP A N 1
ATOM 1176 C CA . ASP A 1 141 ? -2.896 9.606 -18.537 1.00 95.62 141 ASP A CA 1
ATOM 1177 C C . ASP A 1 141 ? -1.467 9.088 -18.743 1.00 95.62 141 ASP A C 1
ATOM 1179 O O . ASP A 1 141 ? -0.944 9.119 -19.861 1.00 95.62 141 ASP A O 1
ATOM 1183 N N . ALA A 1 142 ? -0.849 8.517 -17.705 1.00 94.75 142 ALA A N 1
ATOM 1184 C CA . ALA A 1 142 ? 0.467 7.888 -17.803 1.00 94.75 142 ALA A CA 1
ATOM 1185 C C . ALA A 1 142 ? 0.467 6.726 -18.809 1.00 94.75 142 ALA A C 1
ATOM 1187 O O . ALA A 1 142 ? 1.394 6.590 -19.613 1.00 94.75 142 ALA A O 1
ATOM 1188 N N . ARG A 1 143 ? -0.599 5.915 -18.827 1.00 96.50 143 ARG A N 1
ATOM 1189 C CA . ARG A 1 143 ? -0.768 4.843 -19.817 1.00 96.50 143 ARG A CA 1
ATOM 1190 C C . ARG A 1 143 ? -0.909 5.398 -21.235 1.00 96.50 143 ARG A C 1
ATOM 1192 O O . ARG A 1 143 ? -0.308 4.847 -22.159 1.00 96.50 143 ARG A O 1
ATOM 1199 N N . GLN A 1 144 ? -1.660 6.483 -21.425 1.00 96.94 144 GLN A N 1
ATOM 1200 C CA . GLN A 1 144 ? -1.778 7.145 -22.728 1.00 96.94 144 GLN A CA 1
ATOM 1201 C C . GLN A 1 144 ? -0.439 7.733 -23.190 1.00 96.94 144 GLN A C 1
ATOM 1203 O O . GLN A 1 144 ? -0.048 7.535 -24.342 1.00 96.94 144 GLN A O 1
ATOM 1208 N N . ALA A 1 145 ? 0.306 8.389 -22.299 1.00 95.12 145 ALA A N 1
ATOM 1209 C CA . ALA A 1 145 ? 1.635 8.918 -22.589 1.00 95.12 145 ALA A CA 1
ATOM 1210 C C . ALA A 1 145 ? 2.617 7.801 -22.982 1.00 95.12 145 ALA A C 1
ATOM 1212 O O . ALA A 1 145 ? 3.289 7.904 -24.009 1.00 95.12 145 ALA A O 1
ATOM 1213 N N . ALA A 1 146 ? 2.640 6.693 -22.236 1.00 94.75 146 ALA A N 1
ATOM 1214 C CA . ALA A 1 146 ? 3.459 5.528 -22.561 1.00 94.75 146 ALA A CA 1
ATOM 1215 C C . ALA A 1 146 ? 3.100 4.933 -23.935 1.00 94.75 146 ALA A C 1
ATOM 1217 O O . ALA A 1 146 ? 3.988 4.609 -24.726 1.00 94.75 146 ALA A O 1
ATOM 1218 N N . ASN A 1 147 ? 1.807 4.846 -24.265 1.00 97.19 147 ASN A N 1
ATOM 1219 C CA . ASN A 1 147 ? 1.354 4.390 -25.580 1.00 97.19 147 ASN A CA 1
ATOM 1220 C C . ASN A 1 147 ? 1.801 5.330 -26.707 1.00 97.19 147 ASN A C 1
ATOM 1222 O O . ASN A 1 147 ? 2.263 4.851 -27.742 1.00 97.19 147 ASN A O 1
ATOM 1226 N N . ARG A 1 148 ? 1.724 6.653 -26.508 1.00 98.00 148 ARG A N 1
ATOM 1227 C CA . ARG A 1 148 ? 2.222 7.643 -27.478 1.00 98.00 148 ARG A CA 1
ATOM 1228 C C . ARG A 1 148 ? 3.726 7.505 -27.696 1.00 98.00 148 ARG A C 1
ATOM 1230 O O . ARG A 1 148 ? 4.166 7.469 -28.841 1.00 98.00 148 ARG A O 1
ATOM 1237 N N . ILE A 1 149 ? 4.508 7.352 -26.626 1.00 94.75 149 ILE A N 1
ATOM 1238 C CA . ILE A 1 149 ? 5.959 7.120 -26.719 1.00 94.75 149 ILE A CA 1
ATOM 1239 C C . ILE A 1 149 ? 6.240 5.831 -27.497 1.00 94.75 149 ILE A C 1
ATOM 1241 O O . ILE A 1 149 ? 7.067 5.826 -28.406 1.00 94.75 149 ILE A O 1
ATOM 1245 N N . LYS A 1 150 ? 5.513 4.748 -27.203 1.00 96.25 150 LYS A N 1
ATOM 1246 C CA . LYS A 1 150 ? 5.648 3.478 -27.926 1.00 96.25 150 LYS A CA 1
ATOM 1247 C C . LYS A 1 150 ? 5.328 3.635 -29.416 1.00 96.25 150 LYS A C 1
ATOM 1249 O O . LYS A 1 150 ? 6.064 3.121 -30.253 1.00 96.25 150 LYS A O 1
ATOM 1254 N N . GLN A 1 151 ? 4.276 4.375 -29.767 1.00 95.75 151 GLN A N 1
ATOM 1255 C CA . GLN A 1 151 ? 3.941 4.677 -31.163 1.00 95.75 151 GLN A CA 1
ATOM 1256 C C . GLN A 1 151 ? 5.027 5.512 -31.848 1.00 95.75 151 GLN A C 1
ATOM 1258 O O . GLN A 1 151 ? 5.419 5.190 -32.967 1.00 95.75 151 GLN A O 1
ATOM 1263 N N . GLN A 1 152 ? 5.570 6.528 -31.173 1.00 96.94 152 GLN A N 1
ATOM 1264 C CA . GLN A 1 152 ? 6.682 7.327 -31.693 1.00 96.94 152 GLN A CA 1
ATOM 1265 C C . GLN A 1 152 ? 7.940 6.483 -31.914 1.00 96.94 152 GLN A C 1
ATOM 1267 O O . GLN A 1 152 ? 8.614 6.642 -32.927 1.00 96.94 152 GLN A O 1
ATOM 1272 N N . GLN A 1 153 ? 8.257 5.561 -31.003 1.00 96.00 153 GLN A N 1
ATOM 1273 C CA . GLN A 1 153 ? 9.383 4.642 -31.167 1.00 96.00 153 GLN A CA 1
ATOM 1274 C C . GLN A 1 153 ? 9.177 3.701 -32.354 1.00 96.00 153 GLN A C 1
ATOM 1276 O O . GLN A 1 153 ? 10.100 3.517 -33.142 1.00 96.00 153 GLN A O 1
ATOM 1281 N N . LEU A 1 154 ? 7.970 3.153 -32.523 1.00 96.69 154 LEU A N 1
ATOM 1282 C CA . LEU A 1 154 ? 7.633 2.329 -33.685 1.00 96.69 154 LEU A CA 1
ATOM 1283 C C . LEU A 1 154 ? 7.720 3.128 -34.990 1.00 96.69 154 LEU A C 1
ATOM 1285 O O . LEU A 1 154 ? 8.257 2.620 -35.969 1.00 96.69 154 LEU A O 1
ATOM 1289 N N . ALA A 1 155 ? 7.248 4.376 -35.005 1.00 96.19 155 ALA A N 1
ATOM 1290 C CA . ALA A 1 155 ? 7.360 5.257 -36.164 1.00 96.19 155 ALA A CA 1
ATOM 1291 C C . ALA A 1 155 ? 8.825 5.577 -36.496 1.00 96.19 155 ALA A C 1
ATOM 1293 O O . ALA A 1 155 ? 9.227 5.455 -37.645 1.00 96.19 155 ALA A O 1
ATOM 1294 N N . ARG A 1 156 ? 9.653 5.895 -35.491 1.00 96.94 156 ARG A N 1
ATOM 1295 C CA . ARG A 1 156 ? 11.099 6.109 -35.672 1.00 96.94 156 ARG A CA 1
ATOM 1296 C C . ARG A 1 156 ? 11.816 4.853 -36.156 1.00 96.94 156 ARG A C 1
ATOM 1298 O O . ARG A 1 156 ? 12.701 4.947 -36.995 1.00 96.94 156 ARG A O 1
ATOM 1305 N N . ALA A 1 157 ? 11.451 3.682 -35.638 1.00 96.00 157 ALA A N 1
ATOM 1306 C CA . ALA A 1 157 ? 12.019 2.416 -36.085 1.00 96.00 157 ALA A CA 1
ATOM 1307 C C . ALA A 1 157 ? 11.646 2.120 -37.545 1.00 96.00 157 ALA A C 1
ATOM 1309 O O . ALA A 1 157 ? 12.512 1.712 -38.312 1.00 96.00 157 ALA A O 1
ATOM 1310 N N . LYS A 1 158 ? 10.393 2.378 -37.942 1.00 97.25 158 LYS A N 1
ATOM 1311 C CA . LYS A 1 158 ? 9.961 2.282 -39.343 1.00 97.25 158 LYS A CA 1
ATOM 1312 C C . LYS A 1 158 ? 10.708 3.267 -40.239 1.00 97.25 158 LYS A C 1
ATOM 1314 O O . LYS A 1 158 ? 11.247 2.840 -41.248 1.00 97.25 158 LYS A O 1
ATOM 1319 N N . ALA A 1 159 ? 10.823 4.531 -39.831 1.00 96.00 159 ALA A N 1
ATOM 1320 C CA . ALA A 1 159 ? 11.569 5.541 -40.579 1.00 96.00 159 ALA A CA 1
ATOM 1321 C C . ALA A 1 159 ? 13.034 5.126 -40.792 1.00 96.00 159 ALA A C 1
ATOM 1323 O O . ALA A 1 159 ? 13.525 5.180 -41.909 1.00 96.00 159 ALA A O 1
ATOM 1324 N N . ARG A 1 160 ? 13.704 4.593 -39.760 1.00 95.81 160 ARG A N 1
ATOM 1325 C CA . ARG A 1 160 ? 15.065 4.044 -39.902 1.00 95.81 160 ARG A CA 1
ATOM 1326 C C . ARG A 1 160 ? 15.134 2.869 -40.874 1.00 95.81 160 ARG A C 1
ATOM 1328 O O . ARG A 1 160 ? 16.077 2.774 -41.644 1.00 95.81 160 ARG A O 1
ATOM 1335 N N . GLN A 1 161 ? 14.150 1.969 -40.853 1.00 96.12 161 GLN A N 1
ATOM 1336 C CA . GLN A 1 161 ? 14.096 0.861 -41.813 1.00 96.12 161 GLN A CA 1
ATOM 1337 C C . GLN A 1 161 ? 13.899 1.358 -43.249 1.00 96.12 161 GLN A C 1
ATOM 1339 O O . GLN A 1 161 ? 14.488 0.798 -44.170 1.00 96.12 161 GLN A O 1
ATOM 1344 N N . GLU A 1 162 ? 13.087 2.397 -43.439 1.00 96.12 162 GLU A N 1
ATOM 1345 C CA . GLU A 1 162 ? 12.878 3.046 -44.735 1.00 96.12 162 GLU A CA 1
ATOM 1346 C C . GLU A 1 162 ? 14.148 3.767 -45.212 1.00 96.12 162 GLU A C 1
ATOM 1348 O O . GLU A 1 162 ? 14.530 3.598 -46.368 1.00 96.12 162 GLU A O 1
ATOM 1353 N N . GLU A 1 163 ? 14.851 4.480 -44.327 1.00 96.00 163 GLU A N 1
ATOM 1354 C CA . GLU A 1 163 ? 16.154 5.101 -44.603 1.00 96.00 163 GLU A CA 1
ATOM 1355 C C . GLU A 1 163 ? 17.203 4.049 -44.987 1.00 96.00 163 GLU A C 1
ATOM 1357 O O . GLU A 1 163 ? 17.806 4.149 -46.052 1.00 96.00 163 GLU A O 1
ATOM 1362 N N . GLU A 1 164 ? 17.361 2.979 -44.202 1.00 96.19 164 GLU A N 1
ATOM 1363 C CA . GLU A 1 164 ? 18.281 1.881 -44.524 1.00 96.19 164 GLU A CA 1
ATOM 1364 C C . GLU A 1 164 ? 17.926 1.195 -45.854 1.00 96.19 164 GLU A C 1
ATOM 1366 O O . GLU A 1 164 ? 18.808 0.760 -46.599 1.00 96.19 164 GLU A O 1
ATOM 1371 N N . ALA A 1 165 ? 16.634 1.047 -46.162 1.00 96.50 165 ALA A N 1
ATOM 1372 C CA . ALA A 1 165 ? 16.185 0.491 -47.434 1.00 96.50 165 ALA A CA 1
ATOM 1373 C C . ALA A 1 165 ? 16.503 1.435 -48.603 1.00 96.50 165 ALA A C 1
ATOM 1375 O O . ALA A 1 165 ? 16.967 0.972 -49.649 1.00 96.50 165 ALA A O 1
ATOM 1376 N N . ALA A 1 166 ? 16.308 2.743 -48.420 1.00 96.12 166 ALA A N 1
ATOM 1377 C CA . ALA A 1 166 ? 16.657 3.764 -49.398 1.00 96.12 166 ALA A CA 1
ATOM 1378 C C . ALA A 1 166 ? 18.175 3.831 -49.628 1.00 96.12 166 ALA A C 1
ATOM 1380 O O . ALA A 1 166 ? 18.611 3.858 -50.777 1.00 96.12 166 ALA A O 1
ATOM 1381 N N . GLU A 1 167 ? 18.985 3.761 -48.569 1.00 96.38 167 GLU A N 1
ATOM 1382 C CA . GLU A 1 167 ? 20.447 3.693 -48.654 1.00 96.38 167 GLU A CA 1
ATOM 1383 C C . GLU A 1 167 ? 20.913 2.439 -49.396 1.00 96.38 167 GLU A C 1
ATOM 1385 O O . GLU A 1 167 ? 21.762 2.526 -50.283 1.00 96.38 167 GLU A O 1
ATOM 1390 N N . LYS A 1 168 ? 20.328 1.270 -49.104 1.00 97.06 168 LYS A N 1
ATOM 1391 C CA . LYS A 1 168 ? 20.628 0.025 -49.832 1.00 97.06 168 LYS A CA 1
ATOM 1392 C C . LYS A 1 168 ? 20.261 0.129 -51.309 1.00 97.06 168 LYS A C 1
ATOM 1394 O O . LYS A 1 168 ? 21.026 -0.331 -52.155 1.00 97.06 168 LYS A O 1
ATOM 1399 N N . LEU A 1 169 ? 19.120 0.738 -51.632 1.00 96.75 169 LEU A N 1
ATOM 1400 C CA . LEU A 1 169 ? 18.696 0.957 -53.015 1.00 96.75 169 LEU A CA 1
ATOM 1401 C C . LEU A 1 169 ? 19.636 1.937 -53.729 1.00 96.75 169 LEU A C 1
ATOM 1403 O O . LEU A 1 169 ? 20.057 1.667 -54.854 1.00 96.75 169 LEU A O 1
ATOM 1407 N N . ALA A 1 170 ? 20.029 3.027 -53.069 1.00 96.12 170 ALA A N 1
ATOM 1408 C CA . ALA A 1 170 ? 20.994 3.989 -53.592 1.00 96.12 170 ALA A CA 1
ATOM 1409 C C . ALA A 1 170 ? 22.372 3.345 -53.817 1.00 96.12 170 ALA A C 1
ATOM 1411 O O . ALA A 1 170 ? 22.962 3.504 -54.886 1.00 96.12 170 ALA A O 1
ATOM 1412 N N . ALA A 1 171 ? 22.857 2.549 -52.861 1.00 95.38 171 ALA A N 1
ATOM 1413 C CA . ALA A 1 171 ? 24.100 1.794 -52.985 1.00 95.38 171 ALA A CA 1
ATOM 1414 C C . ALA A 1 171 ? 24.037 0.786 -54.145 1.00 95.38 171 ALA A C 1
ATOM 1416 O O . ALA A 1 171 ? 24.970 0.710 -54.945 1.00 95.38 171 ALA A O 1
ATOM 1417 N N . ALA A 1 172 ? 22.921 0.067 -54.298 1.00 96.00 172 ALA A N 1
ATOM 1418 C CA . ALA A 1 172 ? 22.704 -0.841 -55.423 1.00 96.00 172 ALA A CA 1
ATOM 1419 C C . ALA A 1 172 ? 22.672 -0.097 -56.771 1.00 96.00 172 ALA A C 1
ATOM 1421 O O . ALA A 1 172 ? 23.249 -0.567 -57.751 1.00 96.00 172 ALA A O 1
ATOM 1422 N N . ALA A 1 173 ? 22.060 1.089 -56.829 1.00 95.94 173 ALA A N 1
ATOM 1423 C CA . ALA A 1 173 ? 22.053 1.928 -58.027 1.00 95.94 173 ALA A CA 1
ATOM 1424 C C . ALA A 1 173 ? 23.462 2.429 -58.391 1.00 95.94 173 ALA A C 1
ATOM 1426 O O . ALA A 1 173 ? 23.827 2.442 -59.569 1.00 95.94 173 ALA A O 1
ATOM 1427 N N . LEU A 1 174 ? 24.280 2.792 -57.397 1.00 96.81 174 LEU A N 1
ATOM 1428 C CA . LEU A 1 174 ? 25.685 3.147 -57.610 1.00 96.81 174 LEU A CA 1
ATOM 1429 C C . LEU A 1 174 ? 26.497 1.954 -58.124 1.00 96.81 174 LEU A C 1
ATOM 1431 O O . LEU A 1 174 ? 27.233 2.107 -59.098 1.00 96.81 174 LEU A O 1
ATOM 1435 N N . GLN A 1 175 ? 26.324 0.764 -57.542 1.00 96.00 175 GLN A N 1
ATOM 1436 C CA . GLN A 1 175 ? 26.968 -0.459 -58.034 1.00 96.00 175 GLN A CA 1
ATOM 1437 C C . GLN A 1 175 ? 26.566 -0.772 -59.477 1.00 96.00 175 GLN A C 1
ATOM 1439 O O . GLN A 1 175 ? 27.428 -1.069 -60.301 1.00 96.00 175 GLN A O 1
ATOM 1444 N N . LYS A 1 176 ? 25.278 -0.633 -59.814 1.00 96.31 176 LYS A N 1
ATOM 1445 C CA . LYS A 1 176 ? 24.794 -0.814 -61.185 1.00 96.31 176 LYS A CA 1
ATOM 1446 C C . LYS A 1 176 ? 25.467 0.162 -62.153 1.00 96.31 176 LYS A C 1
ATOM 1448 O O . LYS A 1 176 ? 25.956 -0.269 -63.189 1.00 96.31 176 LYS A O 1
ATOM 1453 N N . ARG A 1 177 ? 25.571 1.447 -61.795 1.00 95.75 177 ARG A N 1
ATOM 1454 C CA . ARG A 1 177 ? 26.276 2.453 -62.612 1.00 95.75 177 ARG A CA 1
ATOM 1455 C C . ARG A 1 177 ? 27.759 2.134 -62.793 1.00 95.75 177 ARG A C 1
ATOM 1457 O O . ARG A 1 177 ? 28.310 2.415 -63.853 1.00 95.75 177 ARG A O 1
ATOM 1464 N N . LEU A 1 178 ? 28.424 1.587 -61.775 1.00 96.31 178 LEU A N 1
ATOM 1465 C CA . LEU A 1 178 ? 29.821 1.158 -61.891 1.00 96.31 178 LEU A CA 1
ATOM 1466 C C . LEU A 1 178 ? 29.958 -0.020 -62.861 1.00 96.31 178 LEU A C 1
ATOM 1468 O O . LEU A 1 178 ? 30.799 0.043 -63.753 1.00 96.31 178 LEU A O 1
ATOM 1472 N N . LEU A 1 179 ? 29.084 -1.024 -62.757 1.00 96.25 179 LEU A N 1
ATOM 1473 C CA . LEU A 1 179 ? 29.049 -2.150 -63.694 1.00 96.25 179 LEU A CA 1
ATOM 1474 C C . LEU A 1 179 ? 28.730 -1.699 -65.127 1.00 96.25 179 LEU A C 1
ATOM 1476 O O . LEU A 1 179 ? 29.379 -2.153 -66.061 1.00 96.25 179 LEU A O 1
ATOM 1480 N N . GLU A 1 180 ? 27.782 -0.778 -65.315 1.00 95.50 180 GLU A N 1
ATOM 1481 C CA . GLU A 1 180 ? 27.471 -0.188 -66.627 1.00 95.50 180 GLU A CA 1
ATOM 1482 C C . GLU A 1 180 ? 28.686 0.558 -67.208 1.00 95.50 180 GLU A C 1
ATOM 1484 O O . GLU A 1 180 ? 28.987 0.410 -68.390 1.00 95.50 180 GLU A O 1
ATOM 1489 N N . LYS A 1 181 ? 29.442 1.299 -66.384 1.00 96.38 181 LYS A N 1
ATOM 1490 C CA . LYS A 1 181 ? 30.697 1.948 -66.806 1.00 96.38 181 LYS A CA 1
ATOM 1491 C C . LYS A 1 181 ? 31.783 0.941 -67.183 1.00 96.38 181 LYS A C 1
ATOM 1493 O O . LYS A 1 181 ? 32.518 1.174 -68.138 1.00 96.38 181 LYS A O 1
ATOM 1498 N N . GLU A 1 182 ? 31.919 -0.154 -66.440 1.00 95.88 182 GLU A N 1
ATOM 1499 C CA . GLU A 1 182 ? 32.864 -1.226 -66.773 1.00 95.88 182 GLU A CA 1
ATOM 1500 C C . GLU A 1 182 ? 32.479 -1.922 -68.079 1.00 95.88 182 GLU A C 1
ATOM 1502 O O . GLU A 1 182 ? 33.331 -2.109 -68.944 1.00 95.88 182 GLU A O 1
ATOM 1507 N N . GLN A 1 183 ? 31.193 -2.230 -68.268 1.00 95.06 183 GLN A N 1
ATOM 1508 C CA . GLN A 1 183 ? 30.680 -2.784 -69.519 1.00 95.06 183 GLN A CA 1
ATOM 1509 C C . GLN A 1 183 ? 30.916 -1.832 -70.694 1.00 95.06 183 GLN A C 1
ATOM 1511 O O . GLN A 1 183 ? 31.393 -2.275 -71.734 1.00 95.06 183 GLN A O 1
ATOM 1516 N N . ALA A 1 184 ? 30.662 -0.530 -70.525 1.00 94.19 184 ALA A N 1
ATOM 1517 C CA . ALA A 1 184 ? 30.928 0.475 -71.554 1.00 94.19 184 ALA A CA 1
ATOM 1518 C C . ALA A 1 184 ? 32.405 0.489 -71.980 1.00 94.19 184 ALA A C 1
ATOM 1520 O O . ALA A 1 184 ? 32.686 0.473 -73.173 1.00 94.19 184 ALA A O 1
ATOM 1521 N N . LYS A 1 185 ? 33.348 0.411 -71.029 1.00 95.56 185 LYS A N 1
ATOM 1522 C CA . LYS A 1 185 ? 34.786 0.298 -71.338 1.00 95.56 185 LYS A CA 1
ATOM 1523 C C . LYS A 1 185 ? 35.124 -0.978 -72.108 1.00 95.56 185 LYS A C 1
ATOM 1525 O O . LYS A 1 185 ? 35.987 -0.957 -72.979 1.00 95.56 185 LYS A O 1
ATOM 1530 N N . VAL A 1 186 ? 34.477 -2.099 -71.784 1.00 96.19 186 VAL A N 1
ATOM 1531 C CA . VAL A 1 186 ? 34.671 -3.360 -72.518 1.00 96.19 186 VAL A CA 1
ATOM 1532 C C . VAL A 1 186 ? 34.162 -3.234 -73.956 1.00 96.19 186 VAL A C 1
ATOM 1534 O O . VAL A 1 186 ? 34.852 -3.678 -74.873 1.00 96.19 186 VAL A O 1
ATOM 1537 N N . TYR A 1 187 ? 33.001 -2.608 -74.170 1.00 95.31 187 TYR A N 1
ATOM 1538 C CA . TYR A 1 187 ? 32.482 -2.344 -75.516 1.00 95.31 187 TYR A CA 1
ATOM 1539 C C . TYR A 1 187 ? 33.382 -1.386 -76.301 1.00 95.31 187 TYR A C 1
ATOM 1541 O O . TYR A 1 187 ? 33.741 -1.699 -77.428 1.00 95.31 187 TYR A O 1
ATOM 1549 N N . GLU A 1 188 ? 33.853 -0.305 -75.682 1.00 95.06 188 GLU A N 1
ATOM 1550 C CA . GLU A 1 188 ? 34.795 0.640 -76.295 1.00 95.06 188 GLU A CA 1
ATOM 1551 C C . GLU A 1 188 ? 36.103 -0.052 -76.731 1.00 95.06 188 GLU A C 1
ATOM 1553 O O . GLU A 1 188 ? 36.600 0.167 -77.833 1.00 95.06 188 GLU A O 1
ATOM 1558 N N . GLN A 1 189 ? 36.634 -0.970 -75.914 1.0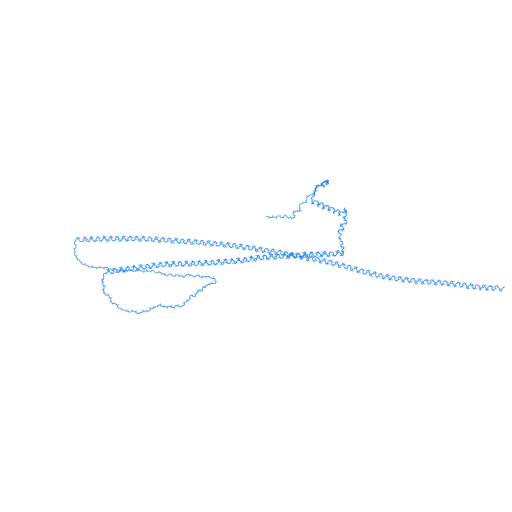0 94.75 189 GLN A N 1
ATOM 1559 C CA . GLN A 1 189 ? 37.798 -1.786 -76.283 1.00 94.75 189 GLN A CA 1
ATOM 1560 C C . GLN A 1 189 ? 37.515 -2.758 -77.436 1.00 94.75 189 GLN A C 1
ATOM 1562 O O . GLN A 1 189 ? 38.415 -3.044 -78.230 1.00 94.75 189 GLN A O 1
ATOM 1567 N N . LEU A 1 190 ? 36.307 -3.322 -77.507 1.00 94.75 190 LEU A N 1
ATOM 1568 C CA . LEU A 1 190 ? 35.898 -4.189 -78.612 1.00 94.75 190 LEU A CA 1
ATOM 1569 C C . LEU A 1 190 ? 35.752 -3.392 -79.908 1.00 94.75 190 LEU A C 1
ATOM 1571 O O . LEU A 1 190 ? 36.264 -3.835 -80.935 1.00 94.75 190 LEU A O 1
ATOM 1575 N N . ASP A 1 191 ? 35.137 -2.213 -79.853 1.00 94.19 191 ASP A N 1
ATOM 1576 C CA . ASP A 1 191 ? 34.988 -1.321 -81.001 1.00 94.19 191 ASP A CA 1
ATOM 1577 C C . ASP A 1 191 ? 36.352 -0.850 -81.512 1.00 94.19 191 ASP A C 1
ATOM 1579 O O . ASP A 1 191 ? 36.634 -0.994 -82.700 1.00 94.19 191 ASP A O 1
ATOM 1583 N N . ALA A 1 192 ? 37.261 -0.435 -80.622 1.00 94.62 192 ALA A N 1
ATOM 1584 C CA . ALA A 1 192 ? 38.634 -0.085 -80.992 1.00 94.62 192 ALA A CA 1
ATOM 1585 C C . ALA A 1 192 ? 39.376 -1.253 -81.675 1.00 94.62 192 ALA A C 1
ATOM 1587 O O . ALA A 1 192 ? 40.091 -1.059 -82.659 1.00 94.62 192 ALA A O 1
ATOM 1588 N N . LYS A 1 193 ? 39.180 -2.495 -81.204 1.00 94.38 193 LYS A N 1
ATOM 1589 C CA . LYS A 1 193 ? 39.739 -3.695 -81.855 1.00 94.38 193 LYS A CA 1
ATOM 1590 C C . LYS A 1 193 ? 39.115 -3.960 -83.222 1.00 94.38 193 LYS A C 1
ATOM 1592 O O . LYS A 1 193 ? 39.825 -4.378 -84.135 1.00 94.38 193 LYS A O 1
ATOM 1597 N N . LEU A 1 194 ? 37.809 -3.744 -83.377 1.00 94.19 194 LEU A N 1
ATOM 1598 C CA . LEU A 1 194 ? 37.121 -3.888 -84.659 1.00 94.19 194 LEU A CA 1
ATOM 1599 C C . LEU A 1 194 ? 37.573 -2.819 -85.657 1.00 94.19 194 LEU A C 1
ATOM 1601 O O . LEU A 1 194 ? 37.795 -3.144 -86.823 1.00 94.19 194 LEU A O 1
ATOM 1605 N N . GLU A 1 195 ? 37.757 -1.575 -85.222 1.00 94.38 195 GLU A N 1
ATOM 1606 C CA . GLU A 1 195 ? 38.328 -0.505 -86.043 1.00 94.38 195 GLU A CA 1
ATOM 1607 C C . GLU A 1 195 ? 39.766 -0.817 -86.452 1.00 94.38 195 GLU A C 1
ATOM 1609 O O . GLU A 1 195 ? 40.092 -0.729 -87.635 1.00 94.38 195 GLU A O 1
ATOM 1614 N N . GLN A 1 196 ? 40.600 -1.287 -85.522 1.00 92.69 196 GLN A N 1
ATOM 1615 C CA . GLN A 1 196 ? 41.956 -1.734 -85.832 1.00 92.69 196 GLN A CA 1
ATOM 1616 C C . GLN A 1 196 ? 41.953 -2.897 -86.836 1.00 92.69 196 GLN A C 1
ATOM 1618 O O . GLN A 1 196 ? 42.729 -2.896 -87.789 1.00 92.69 196 GLN A O 1
ATOM 1623 N N . ALA A 1 197 ? 41.051 -3.871 -86.680 1.00 92.88 197 ALA A N 1
ATOM 1624 C CA . ALA A 1 197 ? 40.896 -4.971 -87.628 1.00 92.88 197 ALA A CA 1
ATOM 1625 C C . ALA A 1 197 ? 40.429 -4.487 -89.013 1.00 92.88 197 ALA A C 1
ATOM 1627 O O . ALA A 1 197 ? 40.915 -4.982 -90.030 1.00 92.88 197 ALA A O 1
ATOM 1628 N N . ARG A 1 198 ? 39.527 -3.497 -89.081 1.00 94.56 198 ARG A N 1
ATOM 1629 C CA . ARG A 1 198 ? 39.113 -2.856 -90.343 1.00 94.56 198 ARG A CA 1
ATOM 1630 C C . ARG A 1 198 ? 40.272 -2.108 -91.000 1.00 94.56 198 ARG A C 1
ATOM 1632 O O . ARG A 1 198 ? 40.465 -2.270 -92.201 1.00 94.56 198 ARG A O 1
ATOM 1639 N N . ALA A 1 199 ? 41.051 -1.348 -90.231 1.00 93.00 199 ALA A N 1
ATOM 1640 C CA . ALA A 1 199 ? 42.234 -0.643 -90.718 1.00 93.00 199 ALA A CA 1
ATOM 1641 C C . ALA A 1 199 ? 43.291 -1.623 -91.252 1.00 93.00 199 ALA A C 1
ATOM 1643 O O . ALA A 1 199 ? 43.798 -1.435 -92.355 1.00 93.00 199 ALA A O 1
ATOM 1644 N N . ASN A 1 200 ? 43.546 -2.719 -90.531 1.00 92.69 200 ASN A N 1
ATOM 1645 C CA . ASN A 1 200 ? 44.429 -3.793 -90.988 1.00 92.69 200 ASN A CA 1
ATOM 1646 C C . ASN A 1 200 ? 43.917 -4.420 -92.291 1.00 92.69 200 ASN A C 1
ATOM 1648 O O . ASN A 1 200 ? 44.686 -4.569 -93.233 1.00 92.69 200 ASN A O 1
ATOM 1652 N N . ARG A 1 201 ? 42.613 -4.710 -92.395 1.00 92.31 201 ARG A N 1
ATOM 1653 C CA . ARG A 1 201 ? 42.010 -5.259 -93.620 1.00 92.31 201 ARG A CA 1
ATOM 1654 C C . ARG A 1 201 ? 42.108 -4.293 -94.803 1.00 92.31 201 ARG A C 1
ATOM 1656 O O . ARG A 1 201 ? 42.350 -4.727 -95.924 1.00 92.31 201 ARG A O 1
ATOM 1663 N N . GLN A 1 202 ? 41.927 -2.993 -94.578 1.00 91.19 202 GLN A N 1
ATOM 1664 C CA . GLN A 1 202 ? 42.127 -1.975 -95.614 1.00 91.19 202 GLN A CA 1
ATOM 1665 C C . GLN A 1 202 ? 43.599 -1.885 -96.034 1.00 91.19 202 GLN A C 1
ATOM 1667 O O . GLN A 1 202 ? 43.884 -1.806 -97.227 1.00 91.19 202 GLN A O 1
ATOM 1672 N N . ALA A 1 203 ? 44.534 -1.951 -95.084 1.00 86.94 203 ALA A N 1
ATOM 1673 C CA . ALA A 1 203 ? 45.964 -1.987 -95.374 1.00 86.94 203 ALA A CA 1
ATOM 1674 C C . ALA A 1 203 ? 46.351 -3.243 -96.177 1.00 86.94 203 ALA A C 1
ATOM 1676 O O . ALA A 1 203 ? 47.075 -3.135 -97.165 1.00 86.94 203 ALA A O 1
ATOM 1677 N N . GLU A 1 204 ? 45.814 -4.413 -95.816 1.00 85.88 204 GLU A N 1
ATOM 1678 C CA . GLU A 1 204 ? 45.966 -5.664 -96.570 1.00 85.88 204 GLU A CA 1
ATOM 1679 C C . GLU A 1 204 ? 45.387 -5.548 -97.983 1.00 85.88 204 GLU A C 1
ATOM 1681 O O . GLU A 1 204 ? 46.036 -5.954 -98.941 1.00 85.88 204 GLU A O 1
ATOM 1686 N N . GLN A 1 205 ? 44.204 -4.948 -98.152 1.00 86.44 205 GLN A N 1
ATOM 1687 C CA . GLN A 1 205 ? 43.616 -4.708 -99.475 1.00 86.44 205 GLN A CA 1
ATOM 1688 C C . GLN A 1 205 ? 44.474 -3.766 -100.325 1.00 86.44 205 GLN A C 1
ATOM 1690 O O . GLN A 1 205 ? 44.676 -4.028 -101.508 1.00 86.44 205 GLN A O 1
ATOM 1695 N N . GLN A 1 206 ? 45.022 -2.700 -99.740 1.00 85.38 206 GLN A N 1
ATOM 1696 C CA . GLN A 1 206 ? 45.939 -1.800 -100.442 1.00 85.38 206 GLN A CA 1
ATOM 1697 C C . GLN A 1 206 ? 47.262 -2.489 -100.804 1.00 85.38 206 GLN A C 1
ATOM 1699 O O . GLN A 1 206 ? 47.823 -2.213 -101.863 1.00 85.38 206 GLN A O 1
ATOM 1704 N N . GLN A 1 207 ? 47.767 -3.394 -99.961 1.00 79.56 207 GLN A N 1
ATOM 1705 C CA . GLN A 1 207 ? 48.928 -4.228 -100.289 1.00 79.56 207 GLN A CA 1
ATOM 1706 C C . GLN A 1 207 ? 48.606 -5.235 -101.398 1.00 79.56 207 GLN A C 1
ATOM 1708 O O . GLN A 1 207 ? 49.395 -5.375 -102.328 1.00 79.56 207 GLN A O 1
ATOM 1713 N N . ALA A 1 208 ? 47.435 -5.871 -101.354 1.00 73.19 208 ALA A N 1
ATOM 1714 C CA . ALA A 1 208 ? 46.967 -6.793 -102.383 1.00 73.19 208 ALA A CA 1
ATOM 1715 C C . ALA A 1 208 ? 46.746 -6.094 -103.736 1.00 73.19 208 ALA A C 1
ATOM 1717 O O . ALA A 1 208 ? 47.060 -6.670 -104.768 1.00 73.19 208 ALA A O 1
ATOM 1718 N N . GLN A 1 209 ? 46.286 -4.838 -103.749 1.00 71.00 209 GLN A N 1
ATOM 1719 C CA . GLN A 1 209 ? 46.182 -4.022 -104.969 1.00 71.00 209 GLN A CA 1
ATOM 1720 C C . GLN A 1 209 ? 47.546 -3.548 -105.503 1.00 71.00 209 GLN A C 1
ATOM 1722 O O . GLN A 1 209 ? 47.669 -3.252 -106.688 1.00 71.00 209 GLN A O 1
ATOM 1727 N N . LYS A 1 210 ? 48.575 -3.472 -104.649 1.00 65.25 210 LYS A N 1
ATOM 1728 C CA . LYS A 1 210 ? 49.966 -3.187 -105.050 1.00 65.25 210 LYS A CA 1
ATOM 1729 C C . LYS A 1 210 ? 50.735 -4.440 -105.483 1.00 65.25 210 LYS A C 1
ATOM 1731 O O . LYS A 1 210 ? 51.819 -4.308 -106.048 1.00 65.25 210 LYS A O 1
ATOM 1736 N N . ALA A 1 211 ? 50.198 -5.634 -105.237 1.00 46.16 211 ALA A N 1
ATOM 1737 C CA . ALA A 1 211 ? 50.721 -6.869 -105.798 1.00 46.16 211 ALA A CA 1
ATOM 1738 C C . ALA A 1 211 ? 50.211 -7.015 -107.247 1.00 46.16 211 ALA A C 1
ATOM 1740 O O . ALA A 1 211 ? 49.006 -6.925 -107.479 1.00 46.16 211 ALA A O 1
ATOM 1741 N N . PRO A 1 212 ? 51.091 -7.211 -108.244 1.00 43.56 212 PRO A N 1
ATOM 1742 C CA . PRO A 1 212 ? 50.670 -7.333 -109.632 1.00 43.56 212 PRO A CA 1
ATOM 1743 C C . PRO A 1 212 ? 49.784 -8.569 -109.832 1.00 43.56 212 PRO A C 1
ATOM 1745 O O . PRO A 1 212 ? 50.130 -9.682 -109.433 1.00 43.56 212 PRO A O 1
ATOM 1748 N N . THR A 1 213 ? 48.642 -8.356 -110.485 1.00 43.00 213 THR A N 1
ATOM 1749 C CA . THR A 1 213 ? 47.712 -9.385 -110.948 1.00 43.00 213 THR A CA 1
ATOM 1750 C C . THR A 1 213 ? 48.401 -10.321 -111.941 1.00 43.00 213 THR A C 1
ATOM 1752 O O . THR A 1 213 ? 48.502 -10.020 -113.128 1.00 43.00 213 THR A O 1
ATOM 1755 N N . SER A 1 214 ? 48.839 -11.488 -111.469 1.00 41.09 214 SER A N 1
ATOM 1756 C CA . SER A 1 214 ? 49.051 -12.668 -112.310 1.00 41.09 214 SER A CA 1
ATOM 1757 C C . SER A 1 214 ? 48.314 -13.849 -111.688 1.00 41.09 214 SER A C 1
ATOM 1759 O O . SER A 1 214 ? 48.499 -14.117 -110.501 1.00 41.09 214 SER A O 1
ATOM 1761 N N . SER A 1 215 ? 47.548 -14.568 -112.510 1.00 38.12 215 SER A N 1
ATOM 1762 C CA . SER A 1 215 ? 46.759 -15.774 -112.192 1.00 38.12 215 SER A CA 1
ATOM 1763 C C . SER A 1 215 ? 45.275 -15.534 -111.888 1.00 38.12 215 SER A C 1
ATOM 1765 O O . SER A 1 215 ? 44.752 -15.899 -110.840 1.00 38.12 215 SER A O 1
ATOM 1767 N N . GLN A 1 216 ? 44.567 -14.986 -112.881 1.00 35.38 216 GLN A N 1
ATOM 1768 C CA . GLN A 1 216 ? 43.352 -15.660 -113.343 1.00 35.38 216 GLN A CA 1
ATOM 1769 C C . GLN A 1 216 ? 43.800 -16.924 -114.085 1.00 35.38 216 GLN A C 1
ATOM 1771 O O . GLN A 1 216 ? 44.487 -16.781 -115.085 1.00 35.38 216 GLN A O 1
ATOM 1776 N N . GLU A 1 217 ? 43.474 -18.115 -113.581 1.00 37.44 217 GLU A N 1
ATOM 1777 C CA . GLU A 1 217 ? 43.144 -19.326 -114.357 1.00 37.44 217 GLU A CA 1
ATOM 1778 C C . GLU A 1 217 ? 43.212 -20.568 -113.458 1.00 37.44 217 GLU A C 1
ATOM 1780 O O . GLU A 1 217 ? 44.243 -20.818 -112.840 1.00 37.44 217 GLU A O 1
ATOM 1785 N N . LYS A 1 218 ? 42.138 -21.380 -113.506 1.00 38.34 218 LYS A N 1
ATOM 1786 C CA . LYS A 1 218 ? 41.993 -22.754 -112.965 1.00 38.34 218 LYS A CA 1
ATOM 1787 C C . LYS A 1 218 ? 41.722 -22.773 -111.444 1.00 38.34 218 LYS A C 1
ATOM 1789 O O . LYS A 1 218 ? 42.500 -22.241 -110.674 1.00 38.34 218 LYS A O 1
ATOM 1794 N N . GLN A 1 219 ? 40.654 -23.343 -110.881 1.00 38.44 219 GLN A N 1
ATOM 1795 C CA . GLN A 1 219 ? 39.706 -24.408 -111.255 1.00 38.44 219 GLN A CA 1
ATOM 1796 C C . GLN A 1 219 ? 38.468 -24.175 -110.357 1.00 38.44 219 GLN A C 1
ATOM 1798 O O . GLN A 1 219 ? 38.601 -24.117 -109.139 1.00 38.44 219 GLN A O 1
ATOM 1803 N N . ASN A 1 220 ? 37.321 -23.720 -110.855 1.00 35.91 220 ASN A N 1
ATOM 1804 C CA . ASN A 1 220 ? 36.208 -24.516 -111.386 1.00 35.91 220 ASN A CA 1
ATOM 1805 C C . ASN A 1 220 ? 36.374 -26.049 -111.369 1.00 35.91 220 ASN A C 1
ATOM 1807 O O . ASN A 1 220 ? 37.369 -26.554 -111.866 1.00 35.91 220 ASN A O 1
ATOM 1811 N N . GLU A 1 221 ? 35.339 -26.733 -110.870 1.00 36.53 221 GLU A N 1
ATOM 1812 C CA . GLU A 1 221 ? 35.140 -28.195 -110.780 1.00 36.53 221 GLU A CA 1
ATOM 1813 C C . GLU A 1 221 ? 35.726 -28.926 -109.560 1.00 36.53 221 GLU A C 1
ATOM 1815 O O . GLU A 1 221 ? 36.722 -29.634 -109.633 1.00 36.53 221 GLU A O 1
ATOM 1820 N N . GLN A 1 222 ? 34.979 -28.884 -108.454 1.00 39.28 222 GLN A N 1
ATOM 1821 C CA . GLN A 1 222 ? 34.549 -30.120 -107.791 1.00 39.28 222 GLN A CA 1
ATOM 1822 C C . GLN A 1 222 ? 33.144 -29.898 -107.226 1.00 39.28 222 GLN A C 1
ATOM 1824 O O . GLN A 1 222 ? 32.926 -29.251 -106.203 1.00 39.28 222 GLN A O 1
ATOM 1829 N N . GLN A 1 223 ? 32.181 -30.362 -108.019 1.00 37.03 223 GLN A N 1
ATOM 1830 C CA . GLN A 1 223 ? 30.772 -30.444 -107.690 1.00 37.03 223 GLN A CA 1
ATOM 1831 C C . GLN A 1 223 ? 30.530 -31.470 -106.578 1.00 37.03 223 GLN A C 1
ATOM 1833 O O . GLN A 1 223 ? 31.245 -32.462 -106.467 1.00 37.03 223 GLN A O 1
ATOM 1838 N N . SER A 1 224 ? 29.420 -31.236 -105.874 1.00 37.16 224 SER A N 1
ATOM 1839 C CA . SER A 1 224 ? 28.473 -32.237 -105.372 1.00 37.16 224 SER A CA 1
ATOM 1840 C C . SER A 1 224 ? 28.983 -33.295 -104.393 1.00 37.16 224 SER A C 1
ATOM 1842 O O . SER A 1 224 ? 29.735 -34.191 -104.755 1.00 37.16 224 SER A O 1
ATOM 1844 N N . LEU A 1 225 ? 28.401 -33.303 -103.195 1.00 37.72 225 LEU A N 1
ATOM 1845 C CA . LEU A 1 225 ? 27.350 -34.261 -102.823 1.00 37.72 225 LEU A CA 1
ATOM 1846 C C . LEU A 1 225 ? 26.941 -34.019 -101.367 1.00 37.72 225 LEU A C 1
ATOM 1848 O O . LEU A 1 225 ? 27.804 -33.818 -100.523 1.00 37.72 225 LEU A O 1
ATOM 1852 N N . ASP A 1 226 ? 25.623 -34.036 -101.149 1.00 33.41 226 ASP A N 1
ATOM 1853 C CA . ASP A 1 226 ? 24.894 -34.532 -99.975 1.00 33.41 226 ASP A CA 1
ATOM 1854 C C . ASP A 1 226 ? 25.403 -34.155 -98.561 1.00 33.41 226 ASP A C 1
ATOM 1856 O O . ASP A 1 226 ? 26.558 -34.279 -98.186 1.00 33.41 226 ASP A O 1
ATOM 1860 N N . VAL A 1 227 ? 24.554 -33.755 -97.620 1.00 43.19 227 VAL A N 1
ATOM 1861 C CA . VAL A 1 227 ? 23.539 -34.636 -97.044 1.00 43.19 227 VAL A CA 1
ATOM 1862 C C . VAL A 1 227 ? 22.547 -33.779 -96.252 1.00 43.19 227 VAL A C 1
ATOM 1864 O O . VAL A 1 227 ? 22.900 -33.033 -95.338 1.00 43.19 227 VAL A O 1
ATOM 1867 N N . GLN A 1 228 ? 21.275 -33.960 -96.590 1.00 40.09 228 GLN A N 1
ATOM 1868 C CA . GLN A 1 228 ? 20.117 -33.722 -95.736 1.00 40.09 228 GLN A CA 1
ATOM 1869 C C . GLN A 1 228 ? 20.258 -34.424 -94.376 1.00 40.09 228 GLN A C 1
ATOM 1871 O O . GLN A 1 228 ? 20.508 -35.625 -94.342 1.00 40.09 228 GLN A O 1
ATOM 1876 N N . LYS A 1 229 ? 19.986 -33.713 -93.278 1.00 39.66 229 LYS A N 1
ATOM 1877 C CA . LYS A 1 229 ? 19.439 -34.184 -91.979 1.00 39.66 229 LYS A CA 1
ATOM 1878 C C . LYS A 1 229 ? 19.694 -33.035 -90.998 1.00 39.66 229 LYS A C 1
ATOM 1880 O O . LYS A 1 229 ? 20.833 -32.668 -90.775 1.00 39.66 229 LYS A O 1
ATOM 1885 N N . GLY A 1 230 ? 18.699 -32.329 -90.481 1.00 34.31 230 GLY A N 1
ATOM 1886 C CA . GLY A 1 230 ? 17.544 -32.863 -89.774 1.00 34.31 230 GLY A CA 1
ATOM 1887 C C . GLY A 1 230 ? 17.716 -32.531 -88.287 1.00 34.31 230 GLY A C 1
ATOM 1888 O O . GLY A 1 230 ? 18.824 -32.632 -87.773 1.00 34.31 230 GLY A O 1
ATOM 1889 N N . LEU A 1 231 ? 16.600 -32.204 -87.626 1.00 38.16 231 LEU A N 1
ATOM 1890 C CA . LEU A 1 231 ? 16.428 -32.055 -86.169 1.00 38.16 231 LEU A CA 1
ATOM 1891 C C . LEU A 1 231 ? 17.028 -30.770 -85.559 1.00 38.16 231 LEU A C 1
ATOM 1893 O O . LEU A 1 231 ? 18.170 -30.428 -85.807 1.00 38.16 231 LEU A O 1
ATOM 1897 N N . HIS A 1 232 ? 16.396 -30.022 -84.660 1.00 40.31 232 HIS A N 1
ATOM 1898 C CA . HIS A 1 232 ? 15.028 -29.878 -84.162 1.00 40.31 232 HIS A CA 1
ATOM 1899 C C . HIS A 1 232 ? 15.044 -28.613 -83.271 1.00 40.31 232 HIS A C 1
ATOM 1901 O O . HIS A 1 232 ? 16.102 -28.248 -82.752 1.00 40.31 232 HIS A O 1
ATOM 1907 N N . PRO A 1 233 ? 13.897 -27.962 -83.029 1.00 54.84 233 PRO A N 1
ATOM 1908 C CA . PRO A 1 233 ? 13.791 -26.892 -82.045 1.00 54.84 233 PRO A CA 1
ATOM 1909 C C . PRO A 1 233 ? 13.589 -27.489 -80.638 1.00 54.84 233 PRO A C 1
ATOM 1911 O O . PRO A 1 233 ? 12.822 -28.441 -80.499 1.00 54.84 233 PRO A O 1
ATOM 1914 N N . PRO A 1 234 ? 14.145 -26.922 -79.557 1.00 46.12 234 PRO A N 1
ATOM 1915 C CA . PRO A 1 234 ? 13.502 -27.017 -78.257 1.00 46.12 234 PRO A CA 1
ATOM 1916 C C . PRO A 1 234 ? 12.575 -25.795 -78.168 1.00 46.12 234 PRO A C 1
ATOM 1918 O O . PRO A 1 234 ? 13.009 -24.652 -78.130 1.00 46.12 234 PRO A O 1
ATOM 1921 N N . GLY A 1 235 ? 11.266 -25.948 -78.300 1.00 39.38 235 GLY A N 1
ATOM 1922 C CA . GLY A 1 235 ? 10.480 -26.713 -77.350 1.00 39.38 235 GLY A CA 1
ATOM 1923 C C . GLY A 1 235 ? 9.804 -25.710 -76.427 1.00 39.38 235 GLY A C 1
ATOM 1924 O O . GLY A 1 235 ? 10.343 -25.326 -75.393 1.00 39.38 235 GLY A O 1
ATOM 1925 N N . GLN A 1 236 ? 8.606 -25.279 -76.826 1.00 46.62 236 GLN A N 1
ATOM 1926 C CA . GLN A 1 236 ? 7.657 -24.668 -75.910 1.00 46.62 236 GLN A CA 1
ATOM 1927 C C . GLN A 1 236 ? 7.412 -25.654 -74.763 1.00 46.62 236 GLN A C 1
ATOM 1929 O O . GLN A 1 236 ? 6.802 -26.702 -74.965 1.00 46.62 236 GLN A O 1
ATOM 1934 N N . GLN A 1 237 ? 7.830 -25.314 -73.547 1.00 42.41 237 GLN A N 1
ATOM 1935 C CA . GLN A 1 237 ? 7.210 -25.870 -72.352 1.00 42.41 237 GLN A CA 1
ATOM 1936 C C . GLN A 1 237 ? 6.300 -24.814 -71.745 1.00 42.41 237 GLN A C 1
ATOM 1938 O O . GLN A 1 237 ? 6.714 -23.917 -71.014 1.00 42.41 237 GLN A O 1
ATOM 1943 N N . LYS A 1 238 ? 5.010 -24.982 -72.039 1.00 44.94 238 LYS A N 1
ATOM 1944 C CA . LYS A 1 238 ? 3.939 -24.576 -71.139 1.00 44.94 238 LYS A CA 1
ATOM 1945 C C . LYS A 1 238 ? 4.210 -25.213 -69.772 1.00 44.94 238 LYS A C 1
ATOM 1947 O O . LYS A 1 238 ? 4.074 -26.423 -69.622 1.00 44.94 238 LYS A O 1
ATOM 1952 N N . LYS A 1 239 ? 4.501 -24.397 -68.761 1.00 41.22 239 LYS A N 1
ATOM 1953 C CA . LYS A 1 239 ? 4.070 -24.679 -67.389 1.00 41.22 239 LYS A CA 1
ATOM 1954 C C . LYS A 1 239 ? 3.019 -23.646 -67.008 1.00 41.22 239 LYS A C 1
ATOM 1956 O O . LYS A 1 239 ? 3.314 -22.488 -66.742 1.00 41.22 239 LYS A O 1
ATOM 1961 N N . ARG A 1 240 ? 1.763 -24.096 -67.043 1.00 43.19 240 ARG A N 1
ATOM 1962 C CA . ARG A 1 240 ? 0.704 -23.574 -66.179 1.00 43.19 240 ARG A CA 1
ATOM 1963 C C . ARG A 1 240 ? 1.029 -23.985 -64.736 1.00 43.19 240 ARG A C 1
ATOM 1965 O O . ARG A 1 240 ? 1.539 -25.081 -64.524 1.00 43.19 240 ARG A O 1
ATOM 1972 N N . GLY A 1 241 ? 0.656 -23.133 -63.782 1.00 43.22 241 GLY A N 1
ATOM 1973 C CA . GLY A 1 241 ? 0.797 -23.343 -62.335 1.00 43.22 241 GLY A CA 1
ATOM 1974 C C . GLY A 1 241 ? 2.118 -22.758 -61.828 1.00 43.22 241 GLY A C 1
ATOM 1975 O O . GLY A 1 241 ? 3.171 -23.149 -62.302 1.00 43.22 241 GLY A O 1
ATOM 1976 N N . SER A 1 242 ? 2.163 -21.783 -60.927 1.00 39.12 242 SER A N 1
ATOM 1977 C CA . SER A 1 242 ? 1.291 -21.531 -59.781 1.00 39.12 242 SER A CA 1
ATOM 1978 C C . SER A 1 242 ? 1.355 -20.056 -59.372 1.00 39.12 242 SER A C 1
ATOM 1980 O O . SER A 1 242 ? 2.426 -19.452 -59.383 1.00 39.12 242 SER A O 1
ATOM 1982 N N . LYS A 1 243 ? 0.217 -19.502 -58.935 1.00 48.34 243 LYS A N 1
ATOM 1983 C CA . LYS A 1 243 ? 0.176 -18.322 -58.057 1.00 48.34 243 LYS A CA 1
ATOM 1984 C C . LYS A 1 243 ? 1.231 -18.477 -56.948 1.00 48.34 243 LYS A C 1
ATOM 1986 O O . LYS A 1 243 ? 1.227 -19.531 -56.309 1.00 48.34 243 LYS A O 1
ATOM 1991 N N . PRO A 1 244 ? 2.048 -17.464 -56.623 1.00 45.22 244 PRO A N 1
ATOM 1992 C CA . PRO A 1 244 ? 2.518 -17.355 -55.258 1.00 45.22 244 PRO A CA 1
ATOM 1993 C C . PRO A 1 244 ? 1.280 -17.039 -54.414 1.00 45.22 244 PRO A C 1
ATOM 1995 O O . PRO A 1 244 ? 0.749 -15.930 -54.451 1.00 45.22 244 PRO A O 1
ATOM 1998 N N . GLN A 1 245 ? 0.762 -18.037 -53.695 1.00 46.97 245 GLN A N 1
ATOM 1999 C CA . GLN A 1 245 ? 0.059 -17.699 -52.467 1.00 46.97 245 GLN A CA 1
ATOM 2000 C C . GLN A 1 245 ? 1.042 -16.911 -51.588 1.00 46.97 245 GLN A C 1
ATOM 2002 O O . GLN A 1 245 ? 2.237 -17.229 -51.593 1.00 46.97 245 GLN A O 1
ATOM 2007 N N . PRO A 1 246 ? 0.582 -15.875 -50.871 1.00 48.56 246 PRO A N 1
ATOM 2008 C CA . PRO A 1 246 ? 1.411 -15.209 -49.884 1.00 48.56 246 PRO A CA 1
ATOM 2009 C C . PRO A 1 246 ? 1.888 -16.272 -48.898 1.00 48.56 246 PRO A C 1
ATOM 2011 O O . PRO A 1 246 ? 1.078 -16.940 -48.258 1.00 48.56 246 PRO A O 1
ATOM 2014 N N . GLY A 1 247 ? 3.205 -16.471 -48.839 1.00 39.56 247 GLY A N 1
ATOM 2015 C CA . GLY A 1 247 ? 3.813 -17.354 -47.864 1.00 39.56 247 GLY A CA 1
ATOM 2016 C C . GLY A 1 247 ? 3.335 -16.942 -46.482 1.00 39.56 247 GLY A C 1
ATOM 2017 O O . GLY A 1 247 ? 3.609 -15.828 -46.030 1.00 39.56 247 GLY A O 1
ATOM 2018 N N . HIS A 1 248 ? 2.607 -17.847 -45.834 1.00 48.22 248 HIS A N 1
ATOM 2019 C CA . HIS A 1 248 ? 2.507 -17.862 -44.391 1.00 48.22 248 HIS A CA 1
ATOM 2020 C C . HIS A 1 248 ? 3.936 -17.778 -43.856 1.00 48.22 248 HIS A C 1
ATOM 2022 O O . HIS A 1 248 ? 4.749 -18.680 -44.061 1.00 48.22 248 HIS A O 1
ATOM 2028 N N . PHE A 1 249 ? 4.253 -16.657 -43.213 1.00 45.31 249 PHE A N 1
ATOM 2029 C CA . PHE A 1 249 ? 5.333 -16.627 -42.249 1.00 45.31 249 PHE A CA 1
ATOM 2030 C C . PHE A 1 249 ? 4.970 -17.658 -41.182 1.00 45.31 249 PHE A C 1
ATOM 2032 O O . PHE A 1 249 ? 4.031 -17.448 -40.415 1.00 45.31 249 PHE A O 1
ATOM 2039 N N . GLU A 1 250 ? 5.692 -18.775 -41.154 1.00 47.28 250 GLU A N 1
ATOM 2040 C CA . GLU A 1 250 ? 5.806 -19.579 -39.944 1.00 47.28 250 GLU A CA 1
ATOM 2041 C C . GLU A 1 250 ? 6.497 -18.700 -38.907 1.00 47.28 250 GLU A C 1
ATOM 2043 O O . GLU A 1 250 ? 7.716 -18.510 -38.884 1.00 47.28 250 GLU A O 1
ATOM 2048 N N . VAL A 1 251 ? 5.659 -18.061 -38.105 1.00 47.31 251 VAL A N 1
ATOM 2049 C CA . VAL A 1 251 ? 6.048 -17.457 -36.851 1.00 47.31 251 VAL A CA 1
ATOM 2050 C C . VAL A 1 251 ? 6.014 -18.594 -35.841 1.00 47.31 251 VAL A C 1
ATOM 2052 O O . VAL A 1 251 ? 4.939 -19.080 -35.498 1.00 47.31 251 VAL A O 1
ATOM 2055 N N . ASP A 1 252 ? 7.183 -19.021 -35.359 1.00 52.91 252 ASP A N 1
ATOM 2056 C CA . ASP A 1 252 ? 7.246 -19.759 -34.092 1.00 52.91 252 ASP A CA 1
ATOM 2057 C C . ASP A 1 252 ? 6.482 -18.931 -33.034 1.00 52.91 252 ASP A C 1
ATOM 2059 O O . ASP A 1 252 ? 6.457 -17.697 -33.137 1.00 52.91 252 ASP A O 1
ATOM 2063 N N . ALA A 1 253 ? 5.883 -19.577 -32.021 1.00 56.03 253 ALA A N 1
ATOM 2064 C CA . ALA A 1 253 ? 4.942 -19.023 -31.019 1.00 56.03 253 ALA A CA 1
ATOM 2065 C C . ALA A 1 253 ? 5.402 -17.762 -30.231 1.00 56.03 253 ALA A C 1
ATOM 2067 O O . ALA A 1 253 ? 4.728 -17.309 -29.310 1.00 56.03 253 ALA A O 1
ATOM 2068 N N . MET A 1 254 ? 6.552 -17.186 -30.588 1.00 62.69 254 MET A N 1
ATOM 2069 C CA . MET A 1 254 ? 7.242 -16.050 -29.981 1.00 62.69 254 MET A CA 1
ATOM 2070 C C . MET A 1 254 ? 7.635 -14.934 -30.981 1.00 62.69 254 MET A C 1
ATOM 2072 O O . MET A 1 254 ? 8.340 -14.003 -30.592 1.00 62.69 254 MET A O 1
ATOM 2076 N N . GLY A 1 255 ? 7.220 -14.969 -32.258 1.00 46.84 25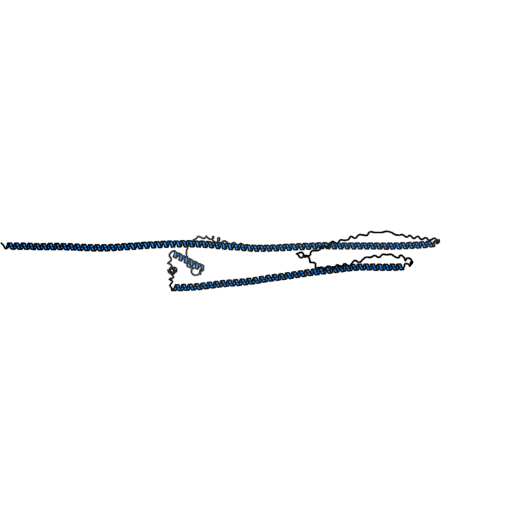5 GLY A N 1
ATOM 2077 C CA . GLY A 1 255 ? 7.248 -13.758 -33.101 1.00 46.84 255 GLY A CA 1
ATOM 2078 C C . GLY A 1 255 ? 8.581 -13.343 -33.756 1.00 46.84 255 GLY A C 1
ATOM 2079 O O . GLY A 1 255 ? 8.716 -12.167 -34.090 1.00 46.84 255 GLY A O 1
ATOM 2080 N N . LYS A 1 256 ? 9.586 -14.221 -33.930 1.00 57.22 256 LYS A N 1
ATOM 2081 C CA . LYS A 1 256 ? 10.935 -13.822 -34.414 1.00 57.22 256 LYS A CA 1
ATOM 2082 C C . LYS A 1 256 ? 11.345 -14.463 -35.757 1.00 57.22 256 LYS A C 1
ATOM 2084 O O . LYS A 1 256 ? 11.200 -15.674 -35.901 1.00 57.22 256 LYS A O 1
ATOM 2089 N N . PRO A 1 257 ? 11.924 -13.703 -36.714 1.00 43.34 257 PRO A N 1
ATOM 2090 C CA . PRO A 1 257 ? 12.427 -14.251 -37.977 1.00 43.34 257 PRO A CA 1
ATOM 2091 C C . PRO A 1 257 ? 13.779 -14.976 -37.803 1.00 43.34 257 PRO A C 1
ATOM 2093 O O . PRO A 1 257 ? 14.712 -14.431 -37.213 1.00 43.34 257 PRO A O 1
ATOM 2096 N N . LYS A 1 258 ? 13.903 -16.199 -38.346 1.00 50.97 258 LYS A N 1
ATOM 2097 C CA . LYS A 1 258 ? 15.157 -16.985 -38.382 1.00 50.97 258 LYS A CA 1
ATOM 2098 C C . LYS A 1 258 ? 16.113 -16.479 -39.484 1.00 50.97 258 LYS A C 1
ATOM 2100 O O . LYS A 1 258 ? 15.667 -16.284 -40.616 1.00 50.97 258 LYS A O 1
ATOM 2105 N N . PRO A 1 259 ? 17.425 -16.324 -39.218 1.00 51.50 259 PRO A N 1
ATOM 2106 C CA . PRO A 1 259 ? 18.402 -15.947 -40.240 1.00 51.50 259 PRO A CA 1
ATOM 2107 C C . PRO A 1 259 ? 18.777 -17.137 -41.145 1.00 51.50 259 PRO A C 1
ATOM 2109 O O . PRO A 1 259 ? 19.163 -18.203 -40.667 1.00 51.50 259 PRO A O 1
ATOM 2112 N N . LYS A 1 260 ? 18.697 -16.944 -42.470 1.00 50.44 260 LYS A N 1
ATOM 2113 C CA . LYS A 1 260 ? 19.250 -17.864 -43.480 1.00 50.44 260 LYS A CA 1
ATOM 2114 C C . LYS A 1 260 ? 20.765 -17.656 -43.595 1.00 50.44 260 LYS A C 1
ATOM 2116 O O . LYS A 1 260 ? 21.213 -16.563 -43.928 1.00 50.44 260 LYS A O 1
ATOM 2121 N N . LEU A 1 261 ? 21.537 -18.713 -43.351 1.00 47.62 261 LEU A N 1
ATOM 2122 C CA . LEU A 1 261 ? 22.984 -18.761 -43.593 1.00 47.62 261 LEU A CA 1
ATOM 2123 C C . LEU A 1 261 ? 23.291 -18.750 -45.107 1.00 47.62 261 LEU A C 1
ATOM 2125 O O . LEU A 1 261 ? 22.567 -19.401 -45.867 1.00 47.62 261 LEU A O 1
ATOM 2129 N N . PRO A 1 262 ? 24.356 -18.067 -45.570 1.00 53.00 262 PRO A N 1
ATOM 2130 C CA . PRO A 1 262 ? 24.727 -18.067 -46.980 1.00 53.00 262 PRO A CA 1
ATOM 2131 C C . PRO A 1 262 ? 25.423 -19.372 -47.392 1.00 53.00 262 PRO A C 1
ATOM 2133 O O . PRO A 1 262 ? 26.316 -19.888 -46.717 1.00 53.00 262 PRO A O 1
ATOM 2136 N N . ALA A 1 263 ? 25.007 -19.888 -48.547 1.00 42.56 263 ALA A N 1
ATOM 2137 C CA . ALA A 1 263 ? 25.569 -21.060 -49.198 1.00 42.56 263 ALA A CA 1
ATOM 2138 C C . ALA A 1 263 ? 27.028 -20.828 -49.636 1.00 42.56 263 ALA A C 1
ATOM 2140 O O . ALA A 1 263 ? 27.372 -19.803 -50.225 1.00 42.56 263 ALA A O 1
ATOM 2141 N N . LYS A 1 264 ? 27.877 -21.828 -49.374 1.00 45.16 264 LYS A N 1
ATOM 2142 C CA . LYS A 1 264 ? 29.269 -21.930 -49.834 1.00 45.16 264 LYS A CA 1
ATOM 2143 C C . LYS A 1 264 ? 29.355 -21.811 -51.363 1.00 45.16 264 LYS A C 1
ATOM 2145 O O . LYS A 1 264 ? 28.883 -22.689 -52.082 1.00 45.16 264 LYS A O 1
ATOM 2150 N N . VAL A 1 265 ? 30.033 -20.774 -51.853 1.00 46.34 265 VAL A N 1
ATOM 2151 C CA . VAL A 1 265 ? 30.411 -20.622 -53.266 1.00 46.34 265 VAL A CA 1
ATOM 2152 C C . VAL A 1 265 ? 31.652 -21.480 -53.547 1.00 46.34 265 VAL A C 1
ATOM 2154 O O . VAL A 1 265 ? 32.737 -21.219 -53.029 1.00 46.34 265 VAL A O 1
ATOM 2157 N N . LYS A 1 266 ? 31.487 -22.526 -54.366 1.00 43.84 266 LYS A N 1
ATOM 2158 C CA . LYS A 1 266 ? 32.578 -23.321 -54.955 1.00 43.84 266 LYS A CA 1
ATOM 2159 C C . LYS A 1 266 ? 33.306 -22.483 -56.017 1.00 43.84 266 LYS A C 1
ATOM 2161 O O . LYS A 1 266 ? 32.703 -22.099 -57.014 1.00 43.84 266 LYS A O 1
ATOM 2166 N N . ARG A 1 267 ? 34.607 -22.243 -55.827 1.00 39.84 267 ARG A N 1
ATOM 2167 C CA . ARG A 1 267 ? 35.532 -21.740 -56.862 1.00 39.84 267 ARG A CA 1
ATOM 2168 C C . ARG A 1 267 ? 35.812 -22.836 -57.906 1.00 39.84 267 ARG A C 1
ATOM 2170 O O . ARG A 1 267 ? 36.141 -23.947 -57.491 1.00 39.84 267 ARG A O 1
ATOM 2177 N N . PRO A 1 268 ? 35.777 -22.559 -59.221 1.00 45.41 268 PRO A N 1
ATOM 2178 C CA . PRO A 1 268 ? 36.412 -23.418 -60.212 1.00 45.41 268 PRO A CA 1
ATOM 2179 C C . PRO A 1 268 ? 37.891 -23.038 -60.393 1.00 45.41 268 PRO A C 1
ATOM 2181 O O . PRO A 1 268 ? 38.254 -21.864 -60.455 1.00 45.41 268 PRO A O 1
ATOM 2184 N N . ALA A 1 269 ? 38.739 -24.062 -60.455 1.00 42.09 269 ALA A N 1
ATOM 2185 C CA . ALA A 1 269 ? 40.170 -23.973 -60.708 1.00 42.09 269 ALA A CA 1
ATOM 2186 C C . ALA A 1 269 ? 40.458 -23.563 -62.163 1.00 42.09 269 ALA A C 1
ATOM 2188 O O . ALA A 1 269 ? 39.921 -24.162 -63.095 1.00 42.09 269 ALA A O 1
ATOM 2189 N N . GLN A 1 270 ? 41.338 -22.579 -62.359 1.00 40.62 270 GLN A N 1
ATOM 2190 C CA . GLN A 1 270 ? 41.928 -22.270 -63.662 1.00 40.62 270 GLN A CA 1
ATOM 2191 C C . GLN A 1 270 ? 43.214 -23.091 -63.850 1.00 40.62 270 GLN A C 1
ATOM 2193 O O . GLN A 1 270 ? 44.126 -23.037 -63.028 1.00 40.62 270 GLN A O 1
ATOM 2198 N N . LYS A 1 271 ? 43.252 -23.874 -64.933 1.00 42.41 271 LYS A N 1
ATOM 2199 C CA . LYS A 1 271 ? 44.439 -24.558 -65.474 1.00 42.41 271 LYS A CA 1
ATOM 2200 C C . LYS A 1 271 ? 45.330 -23.555 -66.234 1.00 42.41 271 LYS A C 1
ATOM 2202 O O . LYS A 1 271 ? 44.777 -22.641 -66.843 1.00 42.41 271 LYS A O 1
ATOM 2207 N N . PRO A 1 272 ? 46.658 -23.759 -66.309 1.00 49.69 272 PRO A N 1
ATOM 2208 C CA . PRO A 1 272 ? 47.538 -23.012 -67.206 1.00 49.69 272 PRO A CA 1
ATOM 2209 C C . PRO A 1 272 ? 47.669 -23.723 -68.570 1.00 49.69 272 PRO A C 1
ATOM 2211 O O . PRO A 1 272 ? 47.582 -24.955 -68.612 1.00 49.69 272 PRO A O 1
ATOM 2214 N N . PRO A 1 273 ? 47.946 -23.022 -69.685 1.00 54.59 273 PRO A N 1
ATOM 2215 C CA . PRO A 1 273 ? 48.395 -23.684 -70.900 1.00 54.59 273 PRO A CA 1
ATOM 2216 C C . PRO A 1 273 ? 49.927 -23.659 -71.028 1.00 54.59 273 PRO A C 1
ATOM 2218 O O . PRO A 1 273 ? 50.560 -22.615 -71.162 1.00 54.59 273 PRO A O 1
ATOM 2221 N N . LEU A 1 274 ? 50.502 -24.863 -71.053 1.00 46.06 274 LEU A N 1
ATOM 2222 C CA . LEU A 1 274 ? 51.711 -25.195 -71.805 1.00 46.06 274 LEU A CA 1
ATOM 2223 C C . LEU A 1 274 ? 51.438 -25.046 -73.312 1.00 46.06 274 LEU A C 1
ATOM 2225 O O . LEU A 1 274 ? 50.427 -25.572 -73.775 1.00 46.06 274 LEU A O 1
ATOM 2229 N N . ARG A 1 275 ? 52.382 -24.472 -74.076 1.00 37.16 275 ARG A N 1
ATOM 2230 C CA . ARG A 1 275 ? 53.067 -25.114 -75.231 1.00 37.16 275 ARG A CA 1
ATOM 2231 C C . ARG A 1 275 ? 53.791 -24.102 -76.138 1.00 37.16 275 ARG A C 1
ATOM 2233 O O . ARG A 1 275 ? 53.182 -23.195 -76.689 1.00 37.16 275 ARG A O 1
ATOM 2240 N N . LYS A 1 276 ? 55.087 -24.363 -76.363 1.00 49.25 276 LYS A N 1
ATOM 2241 C CA . LYS A 1 276 ? 55.811 -24.084 -77.623 1.00 49.25 276 LYS A CA 1
ATOM 2242 C C . LYS A 1 276 ? 55.280 -25.019 -78.732 1.00 49.25 276 LYS A C 1
ATOM 2244 O O . LYS A 1 276 ? 54.799 -26.105 -78.398 1.00 49.25 276 LYS A O 1
ATOM 2249 N N . PRO A 1 277 ? 55.409 -24.657 -80.021 1.00 50.75 277 PRO A N 1
ATOM 2250 C CA . PRO A 1 277 ? 56.386 -25.335 -80.902 1.00 50.75 277 PRO A CA 1
ATOM 2251 C C . PRO A 1 277 ? 57.109 -24.338 -81.845 1.00 50.75 277 PRO A C 1
ATOM 2253 O O . PRO A 1 277 ? 56.571 -23.296 -82.184 1.00 50.75 277 PRO A O 1
ATOM 2256 N N . GLN A 1 278 ? 58.423 -24.446 -82.071 1.00 36.78 278 GLN A N 1
ATOM 2257 C CA . GLN A 1 278 ? 59.130 -25.238 -83.101 1.00 36.78 278 GLN A CA 1
ATOM 2258 C C . GLN A 1 278 ? 58.860 -24.868 -84.579 1.00 36.78 278 GLN A C 1
ATOM 2260 O O . GLN A 1 278 ? 57.774 -25.101 -85.085 1.00 36.78 278 GLN A O 1
ATOM 2265 N N . LYS A 1 279 ? 59.970 -24.475 -85.237 1.00 37.84 279 LYS A N 1
ATOM 2266 C CA . LYS A 1 279 ? 60.448 -24.803 -86.602 1.00 37.84 279 LYS A CA 1
ATOM 2267 C C . LYS A 1 279 ? 59.611 -24.402 -87.830 1.00 37.84 279 LYS A C 1
ATOM 2269 O O . LYS A 1 279 ? 58.520 -24.909 -88.020 1.00 37.84 279 LYS A O 1
ATOM 2274 N N . ALA A 1 280 ? 60.258 -23.679 -88.752 1.00 32.72 280 ALA A N 1
ATOM 2275 C CA . ALA A 1 280 ? 60.479 -24.036 -90.172 1.00 32.72 280 ALA A CA 1
ATOM 2276 C C . ALA A 1 280 ? 61.052 -22.796 -90.889 1.00 32.72 280 ALA A C 1
ATOM 2278 O O . ALA A 1 280 ? 60.505 -21.712 -90.759 1.00 32.72 280 ALA A O 1
ATOM 2279 N N . GLY A 1 281 ? 62.255 -22.861 -91.459 1.00 34.22 281 GLY A N 1
ATOM 2280 C CA . GLY A 1 281 ? 62.457 -23.066 -92.902 1.00 34.22 281 GLY A CA 1
ATOM 2281 C C . GLY A 1 281 ? 63.039 -21.756 -93.463 1.00 34.22 281 GLY A C 1
ATOM 2282 O O . GLY A 1 281 ? 62.427 -20.712 -93.323 1.00 34.22 281 GLY A O 1
ATOM 2283 N N . GLY A 1 282 ? 64.280 -21.669 -93.934 1.00 31.52 282 GLY A N 1
ATOM 2284 C CA . GLY A 1 282 ? 64.892 -22.553 -94.913 1.00 31.52 282 GLY A CA 1
ATOM 2285 C C . GLY A 1 282 ? 64.410 -22.121 -96.291 1.00 31.52 282 GLY A C 1
ATOM 2286 O O . GLY A 1 282 ? 63.299 -22.479 -96.641 1.00 31.52 282 GLY A O 1
ATOM 2287 N N . MET A 1 283 ? 65.220 -21.350 -97.023 1.00 38.03 283 MET A N 1
ATOM 2288 C CA . MET A 1 283 ? 65.340 -21.388 -98.489 1.00 38.03 283 MET A CA 1
ATOM 2289 C C . MET A 1 283 ? 66.569 -20.577 -98.905 1.00 38.03 283 MET A C 1
ATOM 2291 O O . MET A 1 283 ? 66.541 -19.362 -99.081 1.00 38.03 283 MET A O 1
ATOM 2295 N N . ALA A 1 284 ? 67.671 -21.311 -99.038 1.00 41.47 284 ALA A N 1
ATOM 2296 C CA . ALA A 1 284 ? 68.777 -20.951 -99.899 1.00 41.47 284 ALA A CA 1
ATOM 2297 C C . ALA A 1 284 ? 68.290 -21.043 -101.351 1.00 41.47 284 ALA A C 1
ATOM 2299 O O . ALA A 1 284 ? 67.801 -22.093 -101.766 1.00 41.47 284 ALA A O 1
ATOM 2300 N N . ILE A 1 285 ? 68.424 -19.963 -102.121 1.00 47.44 285 ILE A N 1
ATOM 2301 C CA . ILE A 1 285 ? 68.226 -19.990 -103.571 1.00 47.44 285 ILE A CA 1
ATOM 2302 C C . ILE A 1 285 ? 69.565 -19.675 -104.228 1.00 47.44 285 ILE A C 1
ATOM 2304 O O . ILE A 1 285 ? 70.049 -18.546 -104.229 1.00 47.44 285 ILE A O 1
ATOM 2308 N N . GLN A 1 286 ? 70.154 -20.739 -104.768 1.00 39.72 286 GLN A N 1
ATOM 2309 C CA . GLN A 1 286 ? 71.241 -20.736 -105.733 1.00 39.72 286 GLN A CA 1
ATOM 2310 C C . GLN A 1 286 ? 70.712 -20.209 -107.074 1.00 39.72 286 GLN A C 1
ATOM 2312 O O . GLN A 1 286 ? 69.719 -20.731 -107.581 1.00 39.72 286 GLN A O 1
ATOM 2317 N N . ARG A 1 287 ? 71.399 -19.251 -107.705 1.00 40.16 287 ARG A N 1
ATOM 2318 C CA . ARG A 1 287 ? 71.319 -19.054 -109.161 1.00 40.16 287 ARG A CA 1
ATOM 2319 C C . ARG A 1 287 ? 72.701 -18.771 -109.746 1.00 40.16 287 ARG A C 1
ATOM 2321 O O . ARG A 1 287 ? 73.314 -17.744 -109.486 1.00 40.16 287 ARG A O 1
ATOM 2328 N N . LYS A 1 288 ? 73.140 -19.755 -110.534 1.00 39.94 288 LYS A N 1
ATOM 2329 C CA . LYS A 1 288 ? 74.190 -19.716 -111.554 1.00 39.94 288 LYS A CA 1
ATOM 2330 C C . LYS A 1 288 ? 73.978 -18.537 -112.511 1.00 39.94 288 LYS A C 1
ATOM 2332 O O . LYS A 1 288 ? 72.842 -18.343 -112.935 1.00 39.94 288 LYS A O 1
ATOM 2337 N N . GLN A 1 289 ? 75.059 -17.872 -112.922 1.00 35.16 289 GLN A N 1
ATOM 2338 C CA . GLN A 1 289 ? 75.304 -17.448 -114.308 1.00 35.16 289 GLN A CA 1
ATOM 2339 C C . GLN A 1 289 ? 76.783 -17.052 -114.504 1.00 35.16 289 GLN A C 1
ATOM 2341 O O . GLN A 1 289 ? 77.486 -16.717 -113.557 1.00 35.16 289 GLN A O 1
ATOM 2346 N N . GLU A 1 290 ? 77.229 -17.225 -115.741 1.00 33.91 290 GLU A N 1
ATOM 2347 C CA . GLU A 1 290 ? 78.580 -17.488 -116.253 1.00 33.91 290 GLU A CA 1
ATOM 2348 C C . GLU A 1 290 ? 79.425 -16.230 -116.590 1.00 33.91 290 GLU A C 1
ATOM 2350 O O . GLU A 1 290 ? 78.943 -15.109 -116.425 1.00 33.91 290 GLU A O 1
ATOM 2355 N N . PRO A 1 291 ? 80.708 -16.390 -117.001 1.00 52.62 291 PRO A N 1
ATOM 2356 C CA . PRO A 1 291 ? 81.755 -15.380 -116.866 1.00 52.62 291 PRO A CA 1
ATOM 2357 C C . PRO A 1 291 ? 81.964 -14.540 -118.134 1.00 52.62 291 PRO A C 1
ATOM 2359 O O . PRO A 1 291 ? 81.992 -15.063 -119.244 1.00 52.62 291 PRO A O 1
ATOM 2362 N N . ALA A 1 292 ? 82.232 -13.241 -117.976 1.00 33.12 292 ALA A N 1
ATOM 2363 C CA . ALA A 1 292 ? 82.766 -12.419 -119.058 1.00 33.12 292 ALA A CA 1
ATOM 2364 C C . ALA A 1 292 ? 83.546 -11.206 -118.530 1.00 33.12 292 ALA A C 1
ATOM 2366 O O . ALA A 1 292 ? 83.030 -10.405 -117.756 1.00 33.12 292 ALA A O 1
ATOM 2367 N N . GLY A 1 293 ? 84.773 -11.047 -119.035 1.00 36.94 293 GLY A N 1
ATOM 2368 C CA . GLY A 1 293 ? 85.454 -9.756 -119.135 1.00 36.94 293 GLY A CA 1
ATOM 2369 C C . GLY A 1 293 ? 86.348 -9.373 -117.957 1.00 36.94 293 GLY A C 1
ATOM 2370 O O . GLY A 1 293 ? 85.879 -8.851 -116.953 1.00 36.94 293 GLY A O 1
ATOM 2371 N N . LYS A 1 294 ? 87.665 -9.534 -118.137 1.00 49.88 294 LYS A N 1
ATOM 2372 C CA . LYS A 1 294 ? 88.710 -8.882 -117.332 1.00 49.88 294 LYS A CA 1
ATOM 2373 C C . LYS A 1 294 ? 88.448 -7.364 -117.285 1.00 49.88 294 LYS A C 1
ATOM 2375 O O . LYS A 1 294 ? 88.544 -6.724 -118.336 1.00 49.88 294 LYS A O 1
ATOM 2380 N N . PRO A 1 295 ? 88.148 -6.756 -116.125 1.00 42.09 295 PRO A N 1
ATOM 2381 C CA . PRO A 1 295 ? 88.150 -5.313 -115.997 1.00 42.09 295 PRO A CA 1
ATOM 2382 C C . PRO A 1 295 ? 89.568 -4.836 -115.674 1.00 42.09 295 PRO A C 1
ATOM 2384 O O . PRO A 1 295 ? 90.262 -5.382 -114.823 1.00 42.09 295 PRO A O 1
ATOM 2387 N N . SER A 1 296 ? 89.988 -3.796 -116.385 1.00 50.59 296 SER A N 1
ATOM 2388 C CA . SER A 1 296 ? 91.165 -2.982 -116.083 1.00 50.59 296 SER A CA 1
ATOM 2389 C C . SER A 1 296 ? 91.223 -2.605 -114.590 1.00 50.59 296 SER A C 1
ATOM 2391 O O . SER A 1 296 ? 90.191 -2.283 -113.990 1.00 50.59 296 SER A O 1
ATOM 2393 N N . ALA A 1 297 ? 92.435 -2.608 -114.019 1.00 55.06 297 ALA A N 1
ATOM 2394 C CA . ALA A 1 297 ? 92.749 -2.361 -112.605 1.00 55.06 297 ALA A CA 1
ATOM 2395 C C . ALA A 1 297 ? 92.079 -1.105 -111.995 1.00 55.06 297 ALA A C 1
ATOM 2397 O O . ALA A 1 297 ? 91.855 -1.048 -110.789 1.00 55.06 297 ALA A O 1
ATOM 2398 N N . ALA A 1 298 ? 91.660 -0.137 -112.817 1.00 56.41 298 ALA A N 1
ATOM 2399 C CA . ALA A 1 298 ? 90.941 1.063 -112.381 1.00 56.41 298 ALA A CA 1
ATOM 2400 C C . ALA A 1 298 ? 89.471 0.826 -111.952 1.00 56.41 298 ALA A C 1
ATOM 2402 O O . ALA A 1 298 ? 88.951 1.557 -111.107 1.00 56.41 298 ALA A O 1
ATOM 2403 N N . ARG A 1 299 ? 88.769 -0.185 -112.493 1.00 56.00 299 ARG A N 1
ATOM 2404 C CA . ARG A 1 299 ? 87.366 -0.479 -112.110 1.00 56.00 299 ARG A CA 1
ATOM 2405 C C . ARG A 1 299 ? 87.258 -1.319 -110.839 1.00 56.00 299 ARG A C 1
ATOM 2407 O O . ARG A 1 299 ? 86.297 -1.161 -110.087 1.00 56.00 299 ARG A O 1
ATOM 2414 N N . GLU A 1 300 ? 88.243 -2.171 -110.578 1.00 61.78 300 GLU A N 1
ATOM 2415 C CA . GLU A 1 300 ? 88.293 -2.986 -109.362 1.00 61.78 300 GLU A CA 1
ATOM 2416 C C . GLU A 1 300 ? 88.540 -2.118 -108.120 1.00 61.78 300 GLU A C 1
ATOM 2418 O O . GLU A 1 300 ? 87.931 -2.329 -107.072 1.00 61.78 300 GLU A O 1
ATOM 2423 N N . GLU A 1 301 ? 89.338 -1.058 -108.261 1.00 69.38 301 GLU A N 1
ATOM 2424 C CA . GLU A 1 301 ? 89.562 -0.080 -107.198 1.00 69.38 301 GLU A CA 1
ATOM 2425 C C . GLU A 1 301 ? 88.290 0.727 -106.868 1.00 69.38 301 GLU A C 1
ATOM 2427 O O . GLU A 1 301 ? 87.965 0.926 -105.696 1.00 69.38 301 GLU A O 1
ATOM 2432 N N . GLN A 1 302 ? 87.503 1.134 -107.874 1.00 74.50 302 GLN A N 1
ATOM 2433 C CA . GLN A 1 302 ? 86.208 1.794 -107.645 1.00 74.50 302 GLN A CA 1
ATOM 2434 C C . GLN A 1 302 ? 85.161 0.860 -107.020 1.00 74.50 302 GLN A C 1
ATOM 2436 O O . GLN A 1 302 ? 84.394 1.296 -106.159 1.00 74.50 302 GLN A O 1
ATOM 2441 N N . ALA A 1 303 ? 85.128 -0.417 -107.411 1.00 74.69 303 ALA A N 1
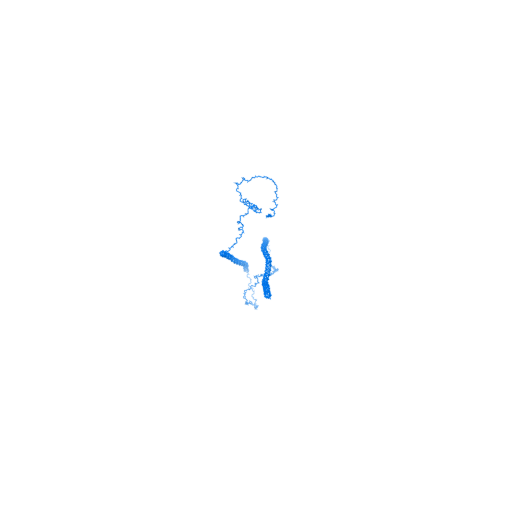ATOM 2442 C CA . ALA A 1 303 ? 84.243 -1.406 -106.798 1.00 74.69 303 ALA A CA 1
ATOM 2443 C C . ALA A 1 303 ? 84.619 -1.671 -105.331 1.00 74.69 303 ALA A C 1
ATOM 2445 O O . ALA A 1 303 ? 83.736 -1.702 -104.475 1.00 74.69 303 ALA A O 1
ATOM 2446 N N . ARG A 1 304 ? 85.920 -1.757 -105.015 1.00 78.12 304 ARG A N 1
ATOM 2447 C CA . ARG A 1 304 ? 86.415 -1.866 -103.632 1.00 78.12 304 ARG A CA 1
ATOM 2448 C C . ARG A 1 304 ? 86.078 -0.625 -102.802 1.00 78.12 304 ARG A C 1
ATOM 2450 O O . ARG A 1 304 ? 85.638 -0.777 -101.668 1.00 78.12 304 ARG A O 1
ATOM 2457 N N . LYS A 1 305 ? 86.183 0.587 -103.368 1.00 79.38 305 LYS A N 1
ATOM 2458 C CA . LYS A 1 305 ? 85.769 1.834 -102.691 1.00 79.38 305 LYS A CA 1
ATOM 2459 C C . LYS A 1 305 ? 84.265 1.865 -102.393 1.00 79.38 305 LYS A C 1
ATOM 2461 O O . LYS A 1 305 ? 83.883 2.185 -101.274 1.00 79.38 305 LYS A O 1
ATOM 2466 N N . ARG A 1 306 ? 83.410 1.464 -103.343 1.00 81.62 306 ARG A N 1
ATOM 2467 C CA . ARG A 1 306 ? 81.951 1.382 -103.122 1.00 81.62 306 ARG A CA 1
ATOM 2468 C C . ARG A 1 306 ? 81.568 0.292 -102.119 1.00 81.62 306 ARG A C 1
ATOM 2470 O O . ARG A 1 306 ? 80.684 0.520 -101.300 1.00 81.62 306 ARG A O 1
ATOM 2477 N N . ALA A 1 307 ? 82.239 -0.860 -102.149 1.00 80.50 307 ALA A N 1
ATOM 2478 C CA . ALA A 1 307 ? 82.033 -1.927 -101.172 1.00 80.50 307 ALA A CA 1
ATOM 2479 C C . ALA A 1 307 ? 82.466 -1.496 -99.760 1.00 80.50 307 ALA A C 1
ATOM 2481 O O . ALA A 1 307 ? 81.729 -1.724 -98.806 1.00 80.50 307 ALA A O 1
ATOM 2482 N N . ALA A 1 308 ? 83.603 -0.803 -99.628 1.00 81.62 308 ALA A N 1
ATOM 2483 C CA . ALA A 1 308 ? 84.057 -0.239 -98.358 1.00 81.62 308 ALA A CA 1
ATOM 2484 C C . ALA A 1 308 ? 83.098 0.845 -97.830 1.00 81.62 308 ALA A C 1
ATOM 2486 O O . ALA A 1 308 ? 82.776 0.860 -96.645 1.00 81.62 308 ALA A O 1
ATOM 2487 N N . GLU A 1 309 ? 82.572 1.712 -98.700 1.00 84.69 309 GLU A N 1
ATOM 2488 C CA . GLU A 1 309 ? 81.579 2.724 -98.319 1.00 84.69 309 GLU A CA 1
ATOM 2489 C C . GLU A 1 309 ? 80.242 2.094 -97.887 1.00 84.69 309 GLU A C 1
ATOM 2491 O O . GLU A 1 309 ? 79.615 2.546 -96.928 1.00 84.69 309 GLU A O 1
ATOM 2496 N N . GLN A 1 310 ? 79.801 1.024 -98.557 1.00 84.62 310 GLN A N 1
ATOM 2497 C CA . GLN A 1 310 ? 78.614 0.262 -98.158 1.00 84.62 310 GLN A CA 1
ATOM 2498 C C . GLN A 1 310 ? 78.822 -0.452 -96.821 1.00 84.62 310 GLN A C 1
ATOM 2500 O O . GLN A 1 310 ? 77.945 -0.375 -95.964 1.00 84.62 310 GLN A O 1
ATOM 2505 N N . GLN A 1 311 ? 79.991 -1.062 -96.601 1.00 85.31 311 GLN A N 1
ATOM 2506 C CA . GLN A 1 311 ? 80.350 -1.661 -95.315 1.00 85.31 311 GLN A CA 1
ATOM 2507 C C . GLN A 1 311 ? 80.365 -0.618 -94.195 1.00 85.31 311 GLN A C 1
ATOM 2509 O O . GLN A 1 311 ? 79.808 -0.872 -93.129 1.00 85.31 311 GLN A O 1
ATOM 2514 N N . LEU A 1 312 ? 80.916 0.575 -94.443 1.00 85.38 312 LEU A N 1
ATOM 2515 C CA . LEU A 1 312 ? 80.897 1.675 -93.478 1.00 85.38 312 LEU A CA 1
ATOM 2516 C C . LEU A 1 312 ? 79.457 2.119 -93.172 1.00 85.38 312 LEU A C 1
ATOM 2518 O O . LEU A 1 312 ? 79.092 2.256 -92.009 1.00 85.38 312 LEU A O 1
ATOM 2522 N N . LYS A 1 313 ? 78.604 2.282 -94.194 1.00 85.56 313 LYS A N 1
ATOM 2523 C CA . LYS A 1 313 ? 77.181 2.632 -94.016 1.00 85.56 313 LYS A CA 1
ATOM 2524 C C . LYS A 1 313 ? 76.403 1.554 -93.261 1.00 85.56 313 LYS A C 1
ATOM 2526 O O . LYS A 1 313 ? 75.541 1.888 -92.453 1.00 85.56 313 LYS A O 1
ATOM 2531 N N . GLU A 1 314 ? 76.684 0.278 -93.501 1.00 86.44 314 GLU A N 1
ATOM 2532 C CA . GLU A 1 314 ? 76.080 -0.827 -92.752 1.00 86.44 314 GLU A CA 1
ATOM 2533 C C . GLU A 1 314 ? 76.562 -0.878 -91.304 1.00 86.44 314 GLU A C 1
ATOM 2535 O O . GLU A 1 314 ? 75.747 -1.098 -90.410 1.00 86.44 314 GLU A O 1
ATOM 2540 N N . GLN A 1 315 ? 77.849 -0.637 -91.048 1.00 86.94 315 GLN A N 1
ATOM 2541 C CA . GLN A 1 315 ? 78.378 -0.524 -89.688 1.00 86.94 315 GLN A CA 1
ATOM 2542 C C . GLN A 1 315 ? 77.726 0.641 -88.939 1.00 86.94 315 GLN A C 1
ATOM 2544 O O . GLN A 1 315 ? 77.311 0.468 -87.797 1.00 86.94 315 GLN A O 1
ATOM 2549 N N . LEU A 1 316 ? 77.536 1.786 -89.599 1.00 86.81 316 LEU A N 1
ATOM 2550 C CA . LEU A 1 316 ? 76.870 2.957 -89.024 1.00 86.81 316 LEU A CA 1
ATOM 2551 C C . LEU A 1 316 ? 75.378 2.702 -88.757 1.00 86.81 316 LEU A C 1
ATOM 2553 O O . LEU A 1 316 ? 74.863 3.086 -87.711 1.00 86.81 316 LEU A O 1
ATOM 2557 N N . LYS A 1 317 ? 74.679 1.988 -89.651 1.00 87.56 317 LYS A N 1
ATOM 2558 C CA . LYS A 1 317 ? 73.295 1.544 -89.408 1.00 87.56 317 LYS A CA 1
ATOM 2559 C C . LYS A 1 317 ? 73.204 0.584 -88.226 1.00 87.56 317 LYS A C 1
ATOM 2561 O O . LYS A 1 317 ? 72.356 0.788 -87.367 1.00 87.56 317 LYS A O 1
ATOM 2566 N N . LYS A 1 318 ? 74.098 -0.406 -88.144 1.00 89.00 318 LYS A N 1
ATOM 2567 C CA . LYS A 1 318 ? 74.152 -1.356 -87.022 1.00 89.00 318 LYS A CA 1
ATOM 2568 C C . LYS A 1 318 ? 74.489 -0.663 -85.703 1.00 89.00 318 LYS A C 1
ATOM 2570 O O . LYS A 1 318 ? 73.895 -1.007 -84.690 1.00 89.00 318 LYS A O 1
ATOM 2575 N N . ALA A 1 319 ? 75.384 0.325 -85.715 1.00 87.12 319 ALA A N 1
ATOM 2576 C CA . ALA A 1 319 ? 75.694 1.139 -84.543 1.00 87.12 319 ALA A CA 1
ATOM 2577 C C . ALA A 1 319 ? 74.472 1.956 -84.088 1.00 87.12 319 ALA A C 1
ATOM 2579 O O . ALA A 1 319 ? 74.105 1.891 -82.920 1.00 87.12 319 ALA A O 1
ATOM 2580 N N . ASN A 1 320 ? 73.776 2.623 -85.014 1.00 90.56 320 ASN A N 1
ATOM 2581 C CA . ASN A 1 320 ? 72.566 3.393 -84.704 1.00 90.56 320 ASN A CA 1
ATOM 2582 C C . ASN A 1 320 ? 71.393 2.503 -84.248 1.00 90.56 320 ASN A C 1
ATOM 2584 O O . ASN A 1 320 ? 70.593 2.903 -83.405 1.00 90.56 320 ASN A O 1
ATOM 2588 N N . GLU A 1 321 ? 71.252 1.299 -84.804 1.00 89.25 321 GLU A N 1
ATOM 2589 C CA . GLU A 1 321 ? 70.262 0.312 -84.356 1.00 89.25 321 GLU A CA 1
ATOM 2590 C C . GLU A 1 321 ? 70.610 -0.240 -82.970 1.00 89.25 321 GLU A C 1
ATOM 2592 O O . GLU A 1 321 ? 69.728 -0.329 -82.117 1.00 89.25 321 GLU A O 1
ATOM 2597 N N . ALA A 1 322 ? 71.885 -0.539 -82.709 1.00 87.69 322 ALA A N 1
ATOM 2598 C CA . ALA A 1 322 ? 72.356 -0.959 -81.394 1.00 87.69 322 ALA A CA 1
ATOM 2599 C C . ALA A 1 322 ? 72.151 0.138 -80.338 1.00 87.69 322 ALA A C 1
ATOM 2601 O O . ALA A 1 322 ? 71.694 -0.160 -79.237 1.00 87.69 322 ALA A O 1
ATOM 2602 N N . GLU A 1 323 ? 72.404 1.403 -80.680 1.00 90.38 323 GLU A N 1
ATOM 2603 C CA . GLU A 1 323 ? 72.151 2.549 -79.805 1.00 90.38 323 GLU A CA 1
ATOM 2604 C C . GLU A 1 323 ? 70.653 2.714 -79.510 1.00 90.38 323 GLU A C 1
ATOM 2606 O O . GLU A 1 323 ? 70.262 2.852 -78.353 1.00 90.38 323 GLU A O 1
ATOM 2611 N N . LYS A 1 324 ? 69.781 2.598 -80.522 1.00 91.25 324 LYS A N 1
ATOM 2612 C CA . LYS A 1 324 ? 68.322 2.614 -80.313 1.00 91.25 324 LYS A CA 1
ATOM 2613 C C . LYS A 1 324 ? 67.850 1.478 -79.406 1.00 91.25 324 LYS A C 1
ATOM 2615 O O . LYS A 1 324 ? 67.010 1.710 -78.539 1.00 91.25 324 LYS A O 1
ATOM 2620 N N . ILE A 1 325 ? 68.387 0.270 -79.581 1.00 89.50 325 ILE A N 1
ATOM 2621 C CA . ILE A 1 325 ? 68.074 -0.881 -78.722 1.00 89.50 325 ILE A CA 1
ATOM 2622 C C . ILE A 1 325 ? 68.569 -0.630 -77.293 1.00 89.50 325 ILE A C 1
ATOM 2624 O O . ILE A 1 325 ? 67.837 -0.915 -76.347 1.00 89.50 325 ILE A O 1
ATOM 2628 N N . ALA A 1 326 ? 69.763 -0.057 -77.120 1.00 88.62 326 ALA A N 1
ATOM 2629 C CA . ALA A 1 326 ? 70.311 0.281 -75.810 1.00 88.62 326 ALA A CA 1
ATOM 2630 C C . ALA A 1 326 ? 69.471 1.351 -75.092 1.00 88.62 326 ALA A C 1
ATOM 2632 O O . ALA A 1 326 ? 69.139 1.180 -73.920 1.00 88.62 326 ALA A O 1
ATOM 2633 N N . ILE A 1 327 ? 69.048 2.404 -75.800 1.00 91.38 327 ILE A N 1
ATOM 2634 C CA . ILE A 1 327 ? 68.154 3.441 -75.261 1.00 91.38 327 ILE A CA 1
ATOM 2635 C C . ILE A 1 327 ? 66.801 2.833 -74.874 1.00 91.38 327 ILE A C 1
ATOM 2637 O O . ILE A 1 327 ? 66.296 3.100 -73.785 1.00 91.38 327 ILE A O 1
ATOM 2641 N N . GLN A 1 328 ? 66.225 1.976 -75.721 1.00 92.50 328 GLN A N 1
ATOM 2642 C CA . GLN A 1 328 ? 64.947 1.325 -75.428 1.00 92.50 328 GLN A CA 1
ATOM 2643 C C . GLN A 1 328 ? 65.052 0.346 -74.247 1.00 92.50 328 GLN A C 1
ATOM 2645 O O . GLN A 1 328 ? 64.127 0.248 -73.441 1.00 92.50 328 GLN A O 1
ATOM 2650 N N . ALA A 1 329 ? 66.175 -0.362 -74.108 1.00 89.19 329 ALA A N 1
ATOM 2651 C CA . ALA A 1 329 ? 66.443 -1.225 -72.961 1.00 89.19 329 ALA A CA 1
ATOM 2652 C C . ALA A 1 329 ? 66.591 -0.413 -71.664 1.00 89.19 329 ALA A C 1
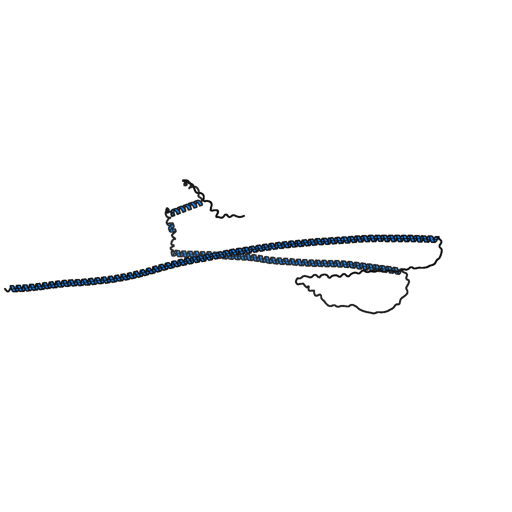ATOM 2654 O O . ALA A 1 329 ? 65.997 -0.778 -70.651 1.00 89.19 329 ALA A O 1
ATOM 2655 N N . ALA A 1 330 ? 67.302 0.718 -71.707 1.00 90.31 330 ALA A N 1
ATOM 2656 C CA . ALA A 1 330 ? 67.427 1.628 -70.570 1.00 90.31 330 ALA A CA 1
ATOM 2657 C C . ALA A 1 330 ? 66.072 2.234 -70.163 1.00 90.31 330 ALA A C 1
ATOM 2659 O O . ALA A 1 330 ? 65.764 2.314 -68.976 1.00 90.31 330 ALA A O 1
ATOM 2660 N N . GLN A 1 331 ? 65.225 2.596 -71.133 1.00 92.69 331 GLN A N 1
ATOM 2661 C CA . GLN A 1 331 ? 63.863 3.074 -70.867 1.00 92.69 331 GLN A CA 1
ATOM 2662 C C . GLN A 1 331 ? 63.000 2.004 -70.190 1.00 92.69 331 GLN A C 1
ATOM 2664 O O . GLN A 1 331 ? 62.355 2.300 -69.188 1.00 92.69 331 GLN A O 1
ATOM 2669 N N . ARG A 1 332 ? 63.041 0.749 -70.660 1.00 91.88 332 ARG A N 1
ATOM 2670 C CA . ARG A 1 332 ? 62.319 -0.361 -70.012 1.00 91.88 332 ARG A CA 1
ATOM 2671 C C . ARG A 1 332 ? 62.788 -0.599 -68.580 1.00 91.88 332 ARG A C 1
ATOM 2673 O O . ARG A 1 332 ? 61.956 -0.784 -67.703 1.00 91.88 332 ARG A O 1
ATOM 2680 N N . GLN A 1 333 ? 64.095 -0.529 -68.326 1.00 91.38 333 GLN A N 1
ATOM 2681 C CA . GLN A 1 333 ? 64.627 -0.646 -66.966 1.00 91.38 333 GLN A CA 1
ATOM 2682 C C . GLN A 1 333 ? 64.143 0.491 -66.056 1.00 91.38 333 GLN A C 1
ATOM 2684 O O . GLN A 1 333 ? 63.786 0.243 -64.906 1.00 91.38 333 GLN A O 1
ATOM 2689 N N . GLN A 1 334 ? 64.076 1.729 -66.557 1.00 92.62 334 GLN A N 1
ATOM 2690 C CA . GLN A 1 334 ? 63.523 2.854 -65.793 1.00 92.62 334 GLN A CA 1
ATOM 2691 C C . GLN A 1 334 ? 62.016 2.701 -65.530 1.00 92.62 334 GLN A C 1
ATOM 2693 O O . GLN A 1 334 ? 61.547 3.029 -64.440 1.00 92.62 334 GLN A O 1
ATOM 2698 N N . GLU A 1 335 ? 61.246 2.199 -66.496 1.00 91.94 335 GLU A N 1
ATOM 2699 C CA . GLU A 1 335 ? 59.815 1.922 -66.322 1.00 91.94 335 GLU A CA 1
ATOM 2700 C C . GLU A 1 335 ? 59.566 0.800 -65.308 1.00 91.94 335 GLU A C 1
ATOM 2702 O O . GLU A 1 335 ? 58.701 0.940 -64.444 1.00 91.94 335 GLU A O 1
ATOM 2707 N N . GLU A 1 336 ? 60.356 -0.274 -65.351 1.00 92.44 336 GLU A N 1
ATOM 2708 C CA . GLU A 1 336 ? 60.299 -1.362 -64.370 1.00 92.44 336 GLU A CA 1
ATOM 2709 C C . GLU A 1 336 ? 60.626 -0.866 -62.954 1.00 92.44 336 GLU A C 1
ATOM 2711 O O . GLU A 1 336 ? 59.912 -1.205 -62.010 1.00 92.44 336 GLU A O 1
ATOM 2716 N N . GLN A 1 337 ? 61.635 -0.000 -62.798 1.00 93.50 337 GLN A N 1
ATOM 2717 C CA . GLN A 1 337 ? 61.952 0.625 -61.507 1.00 93.50 337 GLN A CA 1
ATOM 2718 C C . GLN A 1 337 ? 60.799 1.495 -60.986 1.00 93.50 337 GLN A C 1
ATOM 2720 O O . GLN A 1 337 ? 60.435 1.389 -59.815 1.00 93.50 337 GLN A O 1
ATOM 2725 N N . ARG A 1 338 ? 60.166 2.300 -61.850 1.00 93.44 338 ARG A N 1
ATOM 2726 C CA . ARG A 1 338 ? 58.998 3.119 -61.474 1.00 93.44 338 ARG A CA 1
ATOM 2727 C C . ARG A 1 338 ? 57.788 2.271 -61.087 1.00 93.44 338 ARG A C 1
ATOM 2729 O O . ARG A 1 338 ? 57.067 2.623 -60.156 1.00 93.44 338 ARG A O 1
ATOM 2736 N N . LEU A 1 339 ? 57.546 1.163 -61.789 1.00 92.81 339 LEU A N 1
ATOM 2737 C CA . LEU A 1 339 ? 56.466 0.237 -61.448 1.00 92.81 339 LEU A CA 1
ATOM 2738 C C . LEU A 1 339 ? 56.723 -0.454 -60.107 1.00 92.81 339 LEU A C 1
ATOM 2740 O O . LEU A 1 339 ? 55.803 -0.534 -59.296 1.00 92.81 339 LEU A O 1
ATOM 2744 N N . ALA A 1 340 ? 57.962 -0.877 -59.844 1.00 92.69 340 ALA A N 1
ATOM 2745 C CA . ALA A 1 340 ? 58.347 -1.451 -58.559 1.00 92.69 340 ALA A CA 1
ATOM 2746 C C . ALA A 1 340 ? 58.175 -0.446 -57.404 1.00 92.69 340 ALA A C 1
ATOM 2748 O O . ALA A 1 340 ? 57.654 -0.805 -56.348 1.00 92.69 340 ALA A O 1
ATOM 2749 N N . GLU A 1 341 ? 58.534 0.825 -57.608 1.00 94.56 341 GLU A N 1
ATOM 2750 C CA . GLU A 1 341 ? 58.340 1.892 -56.617 1.00 94.56 341 GLU A CA 1
ATOM 2751 C C . GLU A 1 341 ? 56.850 2.175 -56.350 1.00 94.56 341 GLU A C 1
ATOM 2753 O O . GLU A 1 341 ? 56.420 2.266 -55.197 1.00 94.56 341 GLU A O 1
ATOM 2758 N N . LEU A 1 342 ? 56.024 2.242 -57.401 1.00 93.50 342 LEU A N 1
ATOM 2759 C CA . LEU A 1 342 ? 54.572 2.399 -57.265 1.00 93.50 342 LEU A CA 1
ATOM 2760 C C . LEU A 1 342 ? 53.919 1.199 -56.567 1.00 93.50 342 LEU A C 1
ATOM 2762 O O . LEU A 1 342 ? 52.979 1.375 -55.784 1.00 93.50 342 LEU A O 1
ATOM 2766 N N . GLU A 1 343 ? 54.401 -0.015 -56.828 1.00 94.38 343 GLU A N 1
ATOM 2767 C CA . GLU A 1 343 ? 53.923 -1.219 -56.154 1.00 94.38 343 GLU A CA 1
ATOM 2768 C C . GLU A 1 343 ? 54.315 -1.223 -54.670 1.00 94.38 343 GLU A C 1
ATOM 2770 O O . GLU A 1 343 ? 53.462 -1.501 -53.823 1.00 94.38 343 GLU A O 1
ATOM 2775 N N . ALA A 1 344 ? 55.542 -0.815 -54.335 1.00 93.56 344 ALA A N 1
ATOM 2776 C CA . ALA A 1 344 ? 55.989 -0.653 -52.952 1.00 93.56 344 ALA A CA 1
ATOM 2777 C C . ALA A 1 344 ? 55.143 0.387 -52.192 1.00 93.56 344 ALA A C 1
ATOM 2779 O O . ALA A 1 344 ? 54.648 0.100 -51.101 1.00 93.56 344 ALA A O 1
ATOM 2780 N N . LEU A 1 345 ? 54.868 1.551 -52.794 1.00 94.50 345 LEU A N 1
ATOM 2781 C CA . LEU A 1 345 ? 53.983 2.570 -52.211 1.00 94.50 345 LEU A CA 1
ATOM 2782 C C . LEU A 1 345 ? 52.550 2.059 -52.016 1.00 94.50 345 LEU A C 1
ATOM 2784 O O . LEU A 1 345 ? 51.902 2.365 -51.011 1.00 94.50 345 LEU A O 1
ATOM 2788 N N . ARG A 1 346 ? 52.035 1.261 -52.958 1.00 94.50 346 ARG A N 1
ATOM 2789 C CA . ARG A 1 346 ? 50.716 0.631 -52.823 1.00 94.50 346 ARG A CA 1
ATOM 2790 C C . ARG A 1 346 ? 50.690 -0.357 -51.658 1.00 94.50 346 ARG A C 1
ATOM 2792 O O . ARG A 1 346 ? 49.718 -0.356 -50.903 1.00 94.50 346 ARG A O 1
ATOM 2799 N N . GLN A 1 347 ? 51.728 -1.176 -51.502 1.00 94.00 347 GLN A N 1
ATOM 2800 C CA . GLN A 1 347 ? 51.849 -2.103 -50.376 1.00 94.00 347 GLN A CA 1
ATOM 2801 C C . GLN A 1 347 ? 51.953 -1.353 -49.044 1.00 94.00 347 GLN A C 1
ATOM 2803 O O . GLN A 1 347 ? 51.267 -1.724 -48.093 1.00 94.00 347 GLN A O 1
ATOM 2808 N N . GLN A 1 348 ? 52.714 -0.258 -48.990 1.00 94.56 348 GLN A N 1
ATOM 2809 C CA . GLN A 1 348 ? 52.820 0.586 -47.800 1.00 94.56 348 GLN A CA 1
ATOM 2810 C C . GLN A 1 348 ? 51.465 1.189 -47.406 1.00 94.56 348 GLN A C 1
ATOM 2812 O O . GLN A 1 348 ? 51.040 1.039 -46.263 1.00 94.56 348 GLN A O 1
ATOM 2817 N N . ARG A 1 349 ? 50.718 1.779 -48.351 1.00 93.88 349 ARG A N 1
ATOM 2818 C CA . ARG A 1 349 ? 49.364 2.298 -48.071 1.00 93.88 349 ARG A CA 1
ATOM 2819 C C . ARG A 1 349 ? 48.415 1.210 -47.574 1.00 93.88 349 ARG A C 1
ATOM 2821 O O . ARG A 1 349 ? 47.648 1.447 -46.648 1.00 93.88 349 ARG A O 1
ATOM 2828 N N . GLN A 1 350 ? 48.485 0.006 -48.146 1.00 93.31 350 GLN A N 1
ATOM 2829 C CA . GLN A 1 350 ? 47.684 -1.127 -47.673 1.00 93.31 350 GLN A CA 1
ATOM 2830 C C . GLN A 1 350 ? 48.061 -1.558 -46.251 1.00 93.31 350 GLN A C 1
ATOM 2832 O O . GLN A 1 350 ? 47.184 -1.956 -45.487 1.00 93.31 350 GLN A O 1
ATOM 2837 N N . GLN A 1 351 ? 49.341 -1.497 -45.883 1.00 92.94 351 GLN A N 1
ATOM 2838 C CA . GLN A 1 351 ? 49.782 -1.777 -44.517 1.00 92.94 351 GLN A CA 1
ATOM 2839 C C . GLN A 1 351 ? 49.302 -0.697 -43.541 1.00 92.94 351 GLN A C 1
ATOM 2841 O O . GLN A 1 351 ? 48.761 -1.040 -42.493 1.00 92.94 351 GLN A O 1
ATOM 2846 N N . GLU A 1 352 ? 49.401 0.582 -43.903 1.00 94.25 352 GLU A N 1
ATOM 2847 C CA . GLU A 1 352 ? 48.891 1.691 -43.087 1.00 94.25 352 GLU A CA 1
ATOM 2848 C C . GLU A 1 352 ? 47.369 1.621 -42.896 1.00 94.25 352 GLU A C 1
ATOM 2850 O O . GLU A 1 352 ? 46.864 1.864 -41.800 1.00 94.25 352 GLU A O 1
ATOM 2855 N N . GLU A 1 353 ? 46.613 1.254 -43.934 1.00 93.19 353 GLU A N 1
ATOM 2856 C CA . GLU A 1 353 ? 45.166 1.034 -43.828 1.00 93.19 353 GLU A CA 1
ATOM 2857 C C . GLU A 1 353 ? 44.830 -0.137 -42.898 1.00 93.19 353 GLU A C 1
ATOM 2859 O O . GLU A 1 353 ? 43.895 -0.034 -42.101 1.00 93.19 353 GLU A O 1
ATOM 2864 N N . ARG A 1 354 ? 45.607 -1.230 -42.945 1.00 93.25 354 ARG A N 1
ATOM 2865 C CA . ARG A 1 354 ? 45.449 -2.361 -42.015 1.00 93.25 354 ARG A CA 1
ATOM 2866 C C . ARG A 1 354 ? 45.750 -1.956 -40.577 1.00 93.25 354 ARG A C 1
ATOM 2868 O O . ARG A 1 354 ? 44.938 -2.245 -39.707 1.00 93.25 354 ARG A O 1
ATOM 2875 N N . GLN A 1 355 ? 46.841 -1.230 -40.339 1.00 94.69 355 GLN A N 1
ATOM 2876 C CA . GLN A 1 355 ? 47.190 -0.726 -39.007 1.00 94.69 355 GLN A CA 1
ATOM 2877 C C . GLN A 1 355 ? 46.105 0.210 -38.461 1.00 94.69 355 GLN A C 1
ATOM 2879 O O . GLN A 1 355 ? 45.646 0.032 -37.336 1.00 94.69 355 GLN A O 1
ATOM 2884 N N . LYS A 1 356 ? 45.600 1.144 -39.277 1.00 94.38 356 LYS A N 1
ATOM 2885 C CA . LYS A 1 356 ? 44.482 2.020 -38.886 1.00 94.38 356 LYS A CA 1
ATOM 2886 C C . LYS A 1 356 ? 43.209 1.234 -38.572 1.00 94.38 356 LYS A C 1
ATOM 2888 O O . LYS A 1 356 ? 42.500 1.578 -37.626 1.00 94.38 356 LYS A O 1
ATOM 2893 N N . ALA A 1 357 ? 42.905 0.186 -39.339 1.00 90.75 357 ALA A N 1
ATOM 2894 C CA . ALA A 1 357 ? 41.755 -0.677 -39.080 1.00 90.75 357 ALA A CA 1
ATOM 2895 C C . ALA A 1 357 ? 41.919 -1.489 -37.781 1.00 90.75 357 ALA A C 1
ATOM 2897 O O . ALA A 1 357 ? 40.962 -1.612 -37.014 1.00 90.75 357 ALA A O 1
ATOM 2898 N N . GLU A 1 358 ? 43.120 -1.998 -37.503 1.00 93.50 358 GLU A N 1
ATOM 2899 C CA . GLU A 1 358 ? 43.450 -2.702 -36.258 1.00 93.50 358 GLU A CA 1
ATOM 2900 C C . GLU A 1 358 ? 43.358 -1.770 -35.042 1.00 93.50 358 GLU A C 1
ATOM 2902 O O . GLU A 1 358 ? 42.706 -2.109 -34.053 1.00 93.50 358 GLU A O 1
ATOM 2907 N N . GLU A 1 359 ? 43.903 -0.555 -35.126 1.00 95.12 359 GLU A N 1
ATOM 2908 C CA . GLU A 1 359 ? 43.760 0.457 -34.074 1.00 95.12 359 GLU A CA 1
ATOM 2909 C C . GLU A 1 359 ? 42.296 0.846 -33.835 1.00 95.12 359 GLU A C 1
ATOM 2911 O O . GLU A 1 359 ? 41.866 0.990 -32.686 1.00 95.12 359 GLU A O 1
ATOM 2916 N N . ALA A 1 360 ? 41.507 1.003 -34.902 1.00 92.62 360 ALA A N 1
ATOM 2917 C CA . ALA A 1 360 ? 40.081 1.292 -34.794 1.00 92.62 360 ALA A CA 1
ATOM 2918 C C . ALA A 1 360 ? 39.322 0.142 -34.113 1.00 92.62 360 ALA A C 1
ATOM 2920 O O . ALA A 1 360 ? 38.458 0.396 -33.270 1.00 92.62 360 ALA A O 1
ATOM 2921 N N . LEU A 1 361 ? 39.673 -1.112 -34.417 1.00 95.19 361 LEU A N 1
ATOM 2922 C CA . LEU A 1 361 ? 39.101 -2.291 -33.767 1.00 95.19 361 LEU A CA 1
ATOM 2923 C C . LEU A 1 361 ? 39.442 -2.327 -32.270 1.00 95.19 361 LEU A C 1
ATOM 2925 O O . LEU A 1 361 ? 38.551 -2.556 -31.452 1.00 95.19 361 LEU A O 1
ATOM 2929 N N . ILE A 1 362 ? 40.695 -2.050 -31.898 1.00 95.19 362 ILE A N 1
ATOM 2930 C CA . ILE A 1 362 ? 41.129 -1.999 -30.493 1.00 95.19 362 ILE A CA 1
ATOM 2931 C C . ILE A 1 362 ? 40.375 -0.897 -29.739 1.00 95.19 362 ILE A C 1
ATOM 2933 O O . ILE A 1 362 ? 39.825 -1.154 -28.665 1.00 95.19 362 ILE A O 1
ATOM 2937 N N . LYS A 1 363 ? 40.268 0.309 -30.312 1.00 95.50 363 LYS A N 1
ATOM 2938 C CA . LYS A 1 363 ? 39.501 1.417 -29.715 1.00 95.50 363 LYS A CA 1
ATOM 2939 C C . LYS A 1 363 ? 38.021 1.065 -29.557 1.00 95.50 363 LYS A C 1
ATOM 2941 O O . LYS A 1 363 ? 37.428 1.346 -28.516 1.00 95.50 363 LYS A O 1
ATOM 2946 N N . ALA A 1 364 ? 37.422 0.407 -30.551 1.00 91.94 364 ALA A N 1
ATOM 2947 C CA . ALA A 1 364 ? 36.034 -0.041 -30.477 1.00 91.94 364 ALA A CA 1
ATOM 2948 C C . ALA A 1 364 ? 35.827 -1.089 -29.368 1.00 91.94 364 ALA A C 1
ATOM 2950 O O . ALA A 1 364 ? 34.849 -1.009 -28.625 1.00 91.94 364 ALA A O 1
ATOM 2951 N N . GLN A 1 365 ? 36.763 -2.031 -29.207 1.00 94.38 365 GLN A N 1
ATOM 2952 C CA . GLN A 1 365 ? 36.732 -3.019 -28.126 1.00 94.38 365 GLN A CA 1
ATOM 2953 C C . GLN A 1 365 ? 36.890 -2.375 -26.744 1.00 94.38 365 GLN A C 1
ATOM 2955 O O . GLN A 1 365 ? 36.182 -2.752 -25.813 1.00 94.38 365 GLN A O 1
ATOM 2960 N N . GLN A 1 366 ? 37.776 -1.387 -26.600 1.00 95.62 366 GLN A N 1
ATOM 2961 C CA . GLN A 1 366 ? 37.937 -0.643 -25.347 1.00 95.62 366 GLN A CA 1
ATOM 2962 C C . GLN A 1 366 ? 36.660 0.119 -24.977 1.00 95.62 366 GLN A C 1
ATOM 2964 O O . GLN A 1 366 ? 36.197 0.017 -23.843 1.00 95.62 366 GLN A O 1
ATOM 2969 N N . LEU A 1 367 ? 36.035 0.808 -25.937 1.00 93.81 367 LEU A N 1
ATOM 2970 C CA . LEU A 1 367 ? 34.752 1.484 -25.721 1.00 93.81 367 LEU A CA 1
ATOM 2971 C C . LEU A 1 367 ? 33.625 0.502 -25.374 1.00 93.81 367 LEU A C 1
ATOM 2973 O O . LEU A 1 367 ? 32.773 0.818 -24.545 1.00 93.81 367 LEU A O 1
ATOM 2977 N N . ALA A 1 368 ? 33.608 -0.687 -25.983 1.00 91.25 368 ALA A N 1
ATOM 2978 C CA . ALA A 1 368 ? 32.648 -1.730 -25.635 1.00 91.25 368 ALA A CA 1
ATOM 2979 C C . ALA A 1 368 ? 32.835 -2.206 -24.185 1.00 91.25 368 ALA A C 1
ATOM 2981 O O . ALA A 1 368 ? 31.862 -2.232 -23.435 1.00 91.25 368 ALA A O 1
ATOM 2982 N N . ARG A 1 369 ? 34.078 -2.472 -23.756 1.00 95.00 369 ARG A N 1
ATOM 2983 C CA . ARG A 1 369 ? 34.392 -2.837 -22.361 1.00 95.00 369 ARG A CA 1
ATOM 2984 C C . ARG A 1 369 ? 33.985 -1.744 -21.373 1.00 95.00 369 ARG A C 1
ATOM 2986 O O . ARG A 1 369 ? 33.331 -2.046 -20.384 1.00 95.00 369 ARG A O 1
ATOM 2993 N N . GLN A 1 370 ? 34.273 -0.477 -21.673 1.00 93.81 370 GLN A N 1
ATOM 2994 C CA . GLN A 1 370 ? 33.854 0.648 -20.828 1.00 93.81 370 GLN A CA 1
ATOM 2995 C C . GLN A 1 370 ? 32.328 0.752 -20.704 1.00 93.81 370 GLN A C 1
ATOM 2997 O O . GLN A 1 370 ? 31.809 1.059 -19.633 1.00 93.81 370 GLN A O 1
ATOM 3002 N N . ARG A 1 371 ? 31.584 0.474 -21.783 1.00 91.81 371 ARG A N 1
ATOM 3003 C CA . ARG A 1 371 ? 30.114 0.438 -21.742 1.00 91.81 371 ARG A CA 1
ATOM 3004 C C . ARG A 1 371 ? 29.593 -0.725 -20.904 1.00 91.81 371 ARG A C 1
ATOM 3006 O O . ARG A 1 371 ? 28.650 -0.525 -20.146 1.00 91.81 371 ARG A O 1
ATOM 3013 N N . GLU A 1 372 ? 30.194 -1.906 -21.021 1.00 93.31 372 GLU A N 1
ATOM 3014 C CA . GLU A 1 372 ? 29.841 -3.064 -20.193 1.00 93.31 372 GLU A CA 1
ATOM 3015 C C . GLU A 1 372 ? 30.137 -2.809 -18.709 1.00 93.31 372 GLU A C 1
ATOM 3017 O O . GLU A 1 372 ? 29.305 -3.106 -17.855 1.00 93.31 372 GLU A O 1
ATOM 3022 N N . GLU A 1 373 ? 31.279 -2.201 -18.385 1.00 94.00 373 GLU A N 1
ATOM 3023 C CA . GLU A 1 373 ? 31.626 -1.808 -17.015 1.00 94.00 373 GLU A CA 1
ATOM 3024 C C . GLU A 1 373 ? 30.655 -0.759 -16.460 1.00 94.00 373 GLU A C 1
ATOM 3026 O O . GLU A 1 373 ? 30.154 -0.917 -15.346 1.00 94.00 373 GLU A O 1
ATOM 3031 N N . ALA A 1 374 ? 30.306 0.262 -17.249 1.00 92.50 374 ALA A N 1
ATOM 3032 C CA . ALA A 1 374 ? 29.308 1.256 -16.860 1.00 92.50 374 ALA A CA 1
ATOM 3033 C C . ALA A 1 374 ? 27.922 0.625 -16.623 1.00 92.50 374 ALA A C 1
ATOM 3035 O O . ALA A 1 374 ? 27.235 0.987 -15.667 1.00 92.50 374 ALA A O 1
ATOM 3036 N N . GLN A 1 375 ? 27.519 -0.347 -17.448 1.00 92.94 375 GLN A N 1
ATOM 3037 C CA . GLN A 1 375 ? 26.273 -1.096 -17.254 1.00 92.94 375 GLN A CA 1
ATOM 3038 C C . GLN A 1 375 ? 26.306 -1.947 -15.982 1.00 92.94 375 GLN A C 1
ATOM 3040 O O . GLN A 1 375 ? 25.345 -1.915 -15.216 1.00 92.94 375 GLN A O 1
ATOM 3045 N N . ARG A 1 376 ? 27.416 -2.644 -15.708 1.00 93.88 376 ARG A N 1
ATOM 3046 C CA . ARG A 1 376 ? 27.594 -3.422 -14.471 1.00 93.88 376 ARG A CA 1
ATOM 3047 C C . ARG A 1 376 ? 27.538 -2.540 -13.227 1.00 93.88 376 ARG A C 1
ATOM 3049 O O . ARG A 1 376 ? 26.907 -2.916 -12.243 1.00 93.88 376 ARG A O 1
ATOM 3056 N N . LEU A 1 377 ? 28.161 -1.362 -13.262 1.00 92.81 377 LEU A N 1
ATOM 3057 C CA . LEU A 1 377 ? 28.093 -0.402 -12.157 1.00 92.81 377 LEU A CA 1
ATOM 3058 C C . LEU A 1 377 ? 26.665 0.115 -11.940 1.00 92.81 377 LEU A C 1
ATOM 3060 O O . LEU A 1 377 ? 26.204 0.155 -10.800 1.00 92.81 377 LEU A O 1
ATOM 3064 N N . ALA A 1 378 ? 25.941 0.438 -13.015 1.00 91.56 378 ALA A N 1
ATOM 3065 C CA . ALA A 1 378 ? 24.544 0.858 -12.928 1.00 91.56 378 ALA A CA 1
ATOM 3066 C C . ALA A 1 378 ? 23.629 -0.255 -12.377 1.00 91.56 378 ALA A C 1
ATOM 3068 O O . ALA A 1 378 ? 22.743 0.019 -11.567 1.00 91.56 378 ALA A O 1
ATOM 3069 N N . GLU A 1 379 ? 23.860 -1.511 -12.767 1.00 92.88 379 GLU A N 1
ATOM 3070 C CA . GLU A 1 379 ? 23.133 -2.674 -12.246 1.00 92.88 379 GLU A CA 1
ATOM 3071 C C . GLU A 1 379 ? 23.412 -2.899 -10.751 1.00 92.88 379 GLU A C 1
ATOM 3073 O O . GLU A 1 379 ? 22.480 -3.082 -9.965 1.00 92.88 379 GLU A O 1
ATOM 3078 N N . LEU A 1 380 ? 24.675 -2.800 -10.322 1.00 93.75 380 LEU A N 1
ATOM 3079 C CA . LEU A 1 380 ? 25.045 -2.886 -8.907 1.00 93.75 380 LEU A CA 1
ATOM 3080 C C . LEU A 1 380 ? 24.426 -1.755 -8.074 1.00 93.75 380 LEU A C 1
ATOM 3082 O O . LEU A 1 380 ? 23.965 -1.993 -6.955 1.00 93.75 380 LEU A O 1
ATOM 3086 N N . GLU A 1 381 ? 24.370 -0.532 -8.605 1.00 93.44 381 GLU A N 1
ATOM 3087 C CA . GLU A 1 381 ? 23.717 0.590 -7.929 1.00 93.44 381 GLU A CA 1
ATOM 3088 C C . GLU A 1 381 ? 22.197 0.383 -7.825 1.00 93.44 381 GLU A C 1
ATOM 3090 O O . GLU A 1 381 ? 21.607 0.641 -6.771 1.00 93.44 381 GLU A O 1
ATOM 3095 N N . ALA A 1 382 ? 21.561 -0.139 -8.878 1.00 90.75 382 ALA A N 1
ATOM 3096 C CA . ALA A 1 382 ? 20.144 -0.490 -8.864 1.00 90.75 382 ALA A CA 1
ATOM 3097 C C . ALA A 1 382 ? 19.839 -1.573 -7.815 1.00 90.75 382 ALA A C 1
ATOM 3099 O O . ALA A 1 382 ? 18.914 -1.407 -7.016 1.00 90.75 382 ALA A O 1
ATOM 3100 N N . LEU A 1 383 ? 20.663 -2.625 -7.736 1.00 92.50 383 LEU A N 1
ATOM 3101 C CA . LEU A 1 383 ? 20.547 -3.668 -6.711 1.00 92.50 383 LEU A CA 1
ATOM 3102 C C . LEU A 1 383 ? 20.752 -3.116 -5.296 1.00 92.50 383 LEU A C 1
ATOM 3104 O O . LEU A 1 383 ? 20.038 -3.505 -4.371 1.00 92.50 383 LEU A O 1
ATOM 3108 N N . ARG A 1 384 ? 21.688 -2.178 -5.107 1.00 93.06 384 ARG A N 1
ATOM 3109 C CA . ARG A 1 384 ? 21.893 -1.510 -3.813 1.00 93.06 384 ARG A CA 1
ATOM 3110 C C . ARG A 1 384 ? 20.663 -0.702 -3.400 1.00 93.06 384 ARG A C 1
ATOM 3112 O O . ARG A 1 384 ? 20.230 -0.820 -2.255 1.00 93.06 384 ARG A O 1
ATOM 3119 N N . LYS A 1 385 ? 20.072 0.071 -4.318 1.00 92.69 385 LYS A N 1
ATOM 3120 C CA . LYS A 1 385 ? 18.828 0.822 -4.067 1.00 92.69 385 LYS A CA 1
ATOM 3121 C C . LYS A 1 385 ? 17.659 -0.113 -3.758 1.00 92.69 385 LYS A C 1
ATOM 3123 O O . LYS A 1 385 ? 16.895 0.167 -2.838 1.00 92.69 385 LYS A O 1
ATOM 3128 N N . GLN A 1 386 ? 17.550 -1.239 -4.464 1.00 92.19 386 GLN A N 1
ATOM 3129 C CA . GLN A 1 386 ? 16.526 -2.247 -4.193 1.00 92.19 386 GLN A CA 1
ATOM 3130 C C . GLN A 1 386 ? 16.685 -2.852 -2.791 1.00 92.19 386 GLN A C 1
ATOM 3132 O O . GLN A 1 386 ? 15.721 -2.868 -2.029 1.00 92.19 386 GLN A O 1
ATOM 3137 N N . ARG A 1 387 ? 17.899 -3.266 -2.399 1.00 91.44 387 ARG A N 1
ATOM 3138 C CA . ARG A 1 387 ? 18.164 -3.778 -1.041 1.00 91.44 387 ARG A CA 1
ATOM 3139 C C . ARG A 1 387 ? 17.829 -2.753 0.042 1.00 91.44 387 ARG A C 1
ATOM 3141 O O . ARG A 1 387 ? 17.195 -3.108 1.027 1.00 91.44 387 ARG A O 1
ATOM 3148 N N . GLN A 1 388 ? 18.179 -1.482 -0.161 1.00 91.25 388 GLN A N 1
ATOM 3149 C CA . GLN A 1 388 ? 17.817 -0.409 0.774 1.00 91.25 388 GLN A CA 1
ATOM 3150 C C . GLN A 1 388 ? 16.296 -0.230 0.897 1.00 91.25 388 GLN A C 1
ATOM 3152 O O . GLN A 1 388 ? 15.784 -0.006 1.993 1.00 91.25 388 GLN A O 1
ATOM 3157 N N . GLN A 1 389 ? 15.552 -0.343 -0.205 1.00 91.25 389 GLN A N 1
ATOM 3158 C CA . GLN A 1 389 ? 14.089 -0.289 -0.168 1.00 91.25 389 GLN A CA 1
ATOM 3159 C C . GLN A 1 389 ? 13.486 -1.497 0.558 1.00 91.25 389 GLN A C 1
ATOM 3161 O O . GLN A 1 389 ? 12.576 -1.316 1.367 1.00 91.25 389 GLN A O 1
ATOM 3166 N N . GLU A 1 390 ? 14.004 -2.702 0.318 1.00 92.19 390 GLU A N 1
ATOM 3167 C CA . GLU A 1 390 ? 13.585 -3.919 1.020 1.00 92.19 390 GLU A CA 1
ATOM 3168 C C . GLU A 1 390 ? 13.885 -3.840 2.524 1.00 92.19 390 GLU A C 1
ATOM 3170 O O . GLU A 1 390 ? 13.040 -4.210 3.338 1.00 92.19 390 GLU A O 1
ATOM 3175 N N . GLU A 1 391 ? 15.038 -3.298 2.925 1.00 91.50 391 GLU A N 1
ATOM 3176 C CA . GLU A 1 391 ? 15.369 -3.051 4.335 1.00 91.50 391 GLU A CA 1
ATOM 3177 C C . GLU A 1 391 ? 14.422 -2.032 4.978 1.00 91.50 391 GLU A C 1
ATOM 3179 O O . GLU A 1 391 ? 13.915 -2.272 6.075 1.00 91.50 391 GLU A O 1
ATOM 3184 N N . LEU A 1 392 ? 14.107 -0.930 4.288 1.00 91.94 392 LEU A N 1
ATOM 3185 C CA . LEU A 1 392 ? 13.127 0.049 4.766 1.00 91.94 392 LEU A CA 1
ATOM 3186 C C . LEU A 1 392 ? 11.721 -0.553 4.891 1.00 91.94 392 LEU A C 1
ATOM 3188 O O . LEU A 1 392 ? 11.001 -0.223 5.836 1.00 91.94 392 LEU A O 1
ATOM 3192 N N . GLN A 1 393 ? 11.317 -1.430 3.969 1.00 91.00 393 GLN A N 1
ATOM 3193 C CA . GLN A 1 393 ? 10.048 -2.156 4.062 1.00 91.00 393 GLN A CA 1
ATOM 3194 C C . GLN A 1 393 ? 10.050 -3.129 5.243 1.00 91.00 393 GLN A C 1
ATOM 3196 O O . GLN A 1 393 ? 9.145 -3.067 6.072 1.00 91.00 393 GLN A O 1
ATOM 3201 N N . ARG A 1 394 ? 11.105 -3.936 5.409 1.00 91.50 394 ARG A N 1
ATOM 3202 C CA . ARG A 1 394 ? 11.258 -4.836 6.564 1.00 91.50 394 ARG A CA 1
ATOM 3203 C C . ARG A 1 394 ? 11.242 -4.079 7.888 1.00 91.50 394 ARG A C 1
ATOM 3205 O O . ARG A 1 394 ? 10.609 -4.535 8.835 1.00 91.50 394 ARG A O 1
ATOM 3212 N N . ALA A 1 395 ? 11.884 -2.913 7.959 1.00 89.69 395 ALA A N 1
ATOM 3213 C CA . ALA A 1 395 ? 11.868 -2.065 9.146 1.00 89.69 395 ALA A CA 1
ATOM 3214 C C . ALA A 1 395 ? 10.465 -1.506 9.444 1.00 89.69 395 ALA A C 1
ATOM 3216 O O . ALA A 1 395 ? 10.058 -1.456 10.606 1.00 89.69 395 ALA A O 1
ATOM 3217 N N . LYS A 1 396 ? 9.698 -1.112 8.417 1.00 91.50 396 LYS A N 1
ATOM 3218 C CA . LYS A 1 396 ? 8.295 -0.690 8.577 1.00 91.50 396 LYS A CA 1
ATOM 3219 C C . LYS A 1 396 ? 7.416 -1.841 9.063 1.00 91.50 396 LYS A C 1
ATOM 3221 O O . LYS A 1 396 ? 6.684 -1.663 10.034 1.00 91.50 396 LYS A O 1
ATOM 3226 N N . ASP A 1 397 ? 7.544 -3.019 8.464 1.00 91.56 397 ASP A N 1
ATOM 3227 C CA . ASP A 1 397 ? 6.792 -4.209 8.866 1.00 91.56 397 ASP A CA 1
ATOM 3228 C C . ASP A 1 397 ? 7.148 -4.649 10.290 1.00 91.56 397 ASP A C 1
ATOM 3230 O O . ASP A 1 397 ? 6.267 -5.012 11.070 1.00 91.56 397 ASP A O 1
ATOM 3234 N N . ALA A 1 398 ? 8.427 -4.563 10.669 1.00 92.19 398 ALA A N 1
ATOM 3235 C CA . ALA A 1 398 ? 8.880 -4.825 12.031 1.00 92.19 398 ALA A CA 1
ATOM 3236 C C . ALA A 1 398 ? 8.270 -3.834 13.034 1.00 92.19 398 ALA A C 1
ATOM 3238 O O . ALA A 1 398 ? 7.787 -4.260 14.082 1.00 92.19 398 ALA A O 1
ATOM 3239 N N . LYS A 1 399 ? 8.209 -2.535 12.703 1.00 93.06 399 LYS A N 1
ATOM 3240 C CA . LYS A 1 399 ? 7.534 -1.527 13.540 1.00 93.06 399 LYS A CA 1
ATOM 3241 C C . LYS A 1 399 ? 6.039 -1.807 13.692 1.00 93.06 399 LYS A C 1
ATOM 3243 O O . LYS A 1 399 ? 5.525 -1.714 14.802 1.00 93.06 399 LYS A O 1
ATOM 3248 N N . ILE A 1 400 ? 5.349 -2.189 12.614 1.00 92.00 400 ILE A N 1
ATOM 3249 C CA . ILE A 1 400 ? 3.922 -2.547 12.664 1.00 92.00 400 ILE A CA 1
ATOM 3250 C C . ILE A 1 400 ? 3.711 -3.783 13.547 1.00 92.00 400 ILE A C 1
ATOM 3252 O O . ILE A 1 400 ? 2.842 -3.771 14.417 1.00 92.00 400 ILE A O 1
ATOM 3256 N N . LYS A 1 401 ? 4.534 -4.827 13.382 1.00 92.62 401 LYS A N 1
ATOM 3257 C CA . LYS A 1 401 ? 4.474 -6.033 14.223 1.00 92.62 401 LYS A CA 1
ATOM 3258 C C . LYS A 1 401 ? 4.750 -5.724 15.695 1.00 92.62 401 LYS A C 1
ATOM 3260 O O . LYS A 1 401 ? 4.039 -6.235 16.554 1.00 92.62 401 LYS A O 1
ATOM 3265 N N . ALA A 1 402 ? 5.734 -4.873 15.988 1.00 90.69 402 ALA A N 1
ATOM 3266 C CA . ALA A 1 402 ? 6.039 -4.445 17.350 1.00 90.69 402 ALA A CA 1
ATOM 3267 C C . ALA A 1 402 ? 4.878 -3.651 17.974 1.00 90.69 402 ALA A C 1
ATOM 3269 O O . ALA A 1 402 ? 4.485 -3.934 19.103 1.00 90.69 402 ALA A O 1
ATOM 3270 N N . ALA A 1 403 ? 4.270 -2.723 17.228 1.00 90.44 403 ALA A N 1
ATOM 3271 C CA . ALA A 1 403 ? 3.102 -1.970 17.686 1.00 90.44 403 ALA A CA 1
ATOM 3272 C C . ALA A 1 403 ? 1.895 -2.885 17.962 1.00 90.44 403 ALA A C 1
ATOM 3274 O O . ALA A 1 403 ? 1.243 -2.753 18.995 1.00 90.44 403 ALA A O 1
ATOM 3275 N N . GLN A 1 404 ? 1.635 -3.865 17.089 1.00 92.06 404 GLN A N 1
ATOM 3276 C CA . GLN A 1 404 ? 0.579 -4.860 17.304 1.00 92.06 404 GLN A CA 1
ATOM 3277 C C . GLN A 1 404 ? 0.856 -5.751 18.521 1.00 92.06 404 GLN A C 1
ATOM 3279 O O . GLN A 1 404 ? -0.066 -6.069 19.271 1.00 92.06 404 GLN A O 1
ATOM 3284 N N . ALA A 1 405 ? 2.110 -6.154 18.742 1.00 90.31 405 ALA A N 1
ATOM 3285 C CA . ALA A 1 405 ? 2.495 -6.917 19.925 1.00 90.31 405 ALA A CA 1
ATOM 3286 C C . ALA A 1 405 ? 2.286 -6.104 21.214 1.00 90.31 405 ALA A C 1
ATOM 3288 O O . ALA A 1 405 ? 1.703 -6.621 22.166 1.00 90.31 405 ALA A O 1
ATOM 3289 N N . ALA A 1 406 ? 2.674 -4.825 21.220 1.00 90.75 406 ALA A N 1
ATOM 3290 C CA . ALA A 1 406 ? 2.440 -3.918 22.342 1.00 90.75 406 ALA A CA 1
ATOM 3291 C C . ALA A 1 406 ? 0.939 -3.710 22.612 1.00 90.75 406 ALA A C 1
ATOM 3293 O O . ALA A 1 406 ? 0.502 -3.771 23.760 1.00 90.75 406 ALA A O 1
ATOM 3294 N N . GLN A 1 407 ? 0.125 -3.549 21.563 1.00 92.06 407 GLN A N 1
ATOM 3295 C CA . GLN A 1 407 ? -1.327 -3.441 21.707 1.00 92.06 407 GLN A CA 1
ATOM 3296 C C . GLN A 1 407 ? -1.933 -4.714 22.318 1.00 92.06 407 GLN A C 1
ATOM 3298 O O . GLN A 1 407 ? -2.730 -4.626 23.249 1.00 92.06 407 GLN A O 1
ATOM 3303 N N . ARG A 1 408 ? -1.510 -5.902 21.865 1.00 91.44 408 ARG A N 1
ATOM 3304 C CA . ARG A 1 408 ? -1.954 -7.179 22.452 1.00 91.44 408 ARG A CA 1
ATOM 3305 C C . ARG A 1 408 ? -1.560 -7.313 23.921 1.00 91.44 408 ARG A C 1
ATOM 3307 O O . ARG A 1 408 ? -2.330 -7.864 24.701 1.00 91.44 408 ARG A O 1
ATOM 3314 N N . GLN A 1 409 ? -0.391 -6.808 24.314 1.00 91.69 409 GLN A N 1
ATOM 3315 C CA . GLN A 1 409 ? 0.018 -6.779 25.720 1.00 91.69 409 GLN A CA 1
ATOM 3316 C C . GLN A 1 409 ? -0.871 -5.849 26.553 1.00 91.69 409 GLN A C 1
ATOM 3318 O O . GLN A 1 409 ? -1.315 -6.250 27.625 1.00 91.69 409 GLN A O 1
ATOM 3323 N N . GLN A 1 410 ? -1.193 -4.653 26.053 1.00 91.88 410 GLN A N 1
ATOM 3324 C CA . GLN A 1 410 ? -2.121 -3.743 26.733 1.00 91.88 410 GLN A CA 1
ATOM 3325 C C . GLN A 1 410 ? -3.531 -4.337 26.847 1.00 91.88 410 GLN A C 1
ATOM 3327 O O . GLN A 1 410 ? -4.173 -4.223 27.889 1.00 91.88 410 GLN A O 1
ATOM 3332 N N . GLU A 1 411 ? -4.019 -5.006 25.801 1.00 90.94 411 GLU A N 1
ATOM 3333 C CA . GLU A 1 411 ? -5.300 -5.718 25.834 1.00 90.94 411 GLU A CA 1
ATOM 3334 C C . GLU A 1 411 ? -5.280 -6.870 26.847 1.00 90.94 411 GLU A C 1
ATOM 3336 O O . GLU A 1 411 ? -6.217 -7.003 27.632 1.00 90.94 411 GLU A O 1
ATOM 3341 N N . ALA A 1 412 ? -4.197 -7.651 26.907 1.00 90.44 412 ALA A N 1
ATOM 3342 C CA . ALA A 1 412 ? -4.030 -8.705 27.905 1.00 90.44 412 ALA A CA 1
ATOM 3343 C C . ALA A 1 412 ? -3.997 -8.150 29.341 1.00 90.44 412 ALA A C 1
ATOM 3345 O O . ALA A 1 412 ? -4.636 -8.718 30.226 1.00 90.44 412 ALA A O 1
ATOM 3346 N N . GLN A 1 413 ? -3.320 -7.020 29.573 1.00 92.56 413 GLN A N 1
ATOM 3347 C CA . GLN A 1 413 ? -3.310 -6.336 30.872 1.00 92.56 413 GLN A CA 1
ATOM 3348 C C . GLN A 1 413 ? -4.709 -5.852 31.269 1.00 92.56 413 GLN A C 1
ATOM 3350 O O . GLN A 1 413 ? -5.147 -6.116 32.386 1.00 92.56 413 GLN A O 1
ATOM 3355 N N . ARG A 1 414 ? -5.454 -5.229 30.345 1.00 93.31 414 ARG A N 1
ATOM 3356 C CA . ARG A 1 414 ? -6.847 -4.812 30.584 1.00 93.31 414 ARG A CA 1
ATOM 3357 C C . ARG A 1 414 ? -7.756 -5.996 30.900 1.00 93.31 414 ARG A C 1
ATOM 3359 O O . ARG A 1 414 ? -8.613 -5.900 31.775 1.00 93.31 414 ARG A O 1
ATOM 3366 N N . LEU A 1 415 ? -7.585 -7.120 30.203 1.00 91.00 415 LEU A N 1
ATOM 3367 C CA . LEU A 1 415 ? -8.347 -8.338 30.483 1.00 91.00 415 LEU A CA 1
ATOM 3368 C C . LEU A 1 415 ? -8.010 -8.914 31.865 1.00 91.00 415 LEU A C 1
ATOM 3370 O O . LEU A 1 415 ? -8.927 -9.287 32.595 1.00 91.00 415 LEU A O 1
ATOM 3374 N N . ALA A 1 416 ? -6.732 -8.933 32.250 1.00 90.50 416 ALA A N 1
ATOM 3375 C CA . ALA A 1 416 ? -6.304 -9.370 33.578 1.00 90.50 416 ALA A CA 1
ATOM 3376 C C . ALA A 1 416 ? -6.852 -8.458 34.691 1.00 90.50 416 ALA A C 1
ATOM 3378 O O . ALA A 1 416 ? -7.334 -8.953 35.710 1.00 90.50 416 ALA A O 1
ATOM 3379 N N . GLU A 1 417 ? -6.853 -7.139 34.480 1.00 91.56 417 GLU A N 1
ATOM 3380 C CA . GLU A 1 417 ? -7.434 -6.160 35.405 1.00 91.56 417 GLU A CA 1
ATOM 3381 C C . GLU A 1 417 ? -8.950 -6.365 35.567 1.00 91.56 417 GLU A C 1
ATOM 3383 O O . GLU A 1 417 ? -9.464 -6.436 36.685 1.00 91.56 417 GLU A O 1
ATOM 3388 N N . LEU A 1 418 ? -9.676 -6.566 34.461 1.00 91.00 418 LEU A N 1
ATOM 3389 C CA . LEU A 1 418 ? -11.107 -6.884 34.491 1.00 91.00 418 LEU A CA 1
ATOM 3390 C C . LEU A 1 418 ? -11.400 -8.209 35.209 1.00 91.00 418 LEU A C 1
ATOM 3392 O O . LEU A 1 418 ? -12.410 -8.328 35.912 1.00 91.00 418 LEU A O 1
ATOM 3396 N N . GLU A 1 419 ? -10.538 -9.215 35.052 1.00 91.50 419 GLU A N 1
ATOM 3397 C CA . GLU A 1 419 ? -10.672 -10.482 35.769 1.00 91.50 419 GLU A CA 1
ATOM 3398 C C . GLU A 1 419 ? -10.412 -10.312 37.274 1.00 91.50 419 GLU A C 1
ATOM 3400 O O . GLU A 1 419 ? -11.160 -10.858 38.093 1.00 91.50 419 GLU A O 1
ATOM 3405 N N . ALA A 1 420 ? -9.413 -9.511 37.654 1.00 88.62 420 ALA A N 1
ATOM 3406 C CA . ALA A 1 420 ? -9.132 -9.172 39.046 1.00 88.62 420 ALA A CA 1
ATOM 3407 C C . ALA A 1 420 ? -10.315 -8.437 39.699 1.00 88.62 420 ALA A C 1
ATOM 3409 O O . ALA A 1 420 ? -10.761 -8.834 40.778 1.00 88.62 420 ALA A O 1
ATOM 3410 N N . LEU A 1 421 ? -10.907 -7.454 39.010 1.00 89.56 421 LEU A N 1
ATOM 3411 C CA . LEU A 1 421 ? -12.110 -6.750 39.469 1.00 89.56 421 LEU A CA 1
ATOM 3412 C C . LEU A 1 421 ? -13.316 -7.689 39.610 1.00 89.56 421 LEU A C 1
ATOM 3414 O O . LEU A 1 421 ? -14.076 -7.593 40.575 1.00 89.56 421 LEU A O 1
ATOM 3418 N N . ARG A 1 422 ? -13.491 -8.650 38.691 1.00 88.69 422 ARG A N 1
ATOM 3419 C CA . ARG A 1 422 ? -14.528 -9.690 38.824 1.00 88.69 422 ARG A CA 1
ATOM 3420 C C . ARG A 1 422 ? -14.304 -10.576 40.047 1.00 88.69 422 ARG A C 1
ATOM 3422 O O . ARG A 1 422 ? -15.273 -10.901 40.733 1.00 88.69 422 ARG A O 1
ATOM 3429 N N . LYS A 1 423 ? -13.060 -10.977 40.330 1.00 88.69 423 LYS A N 1
ATOM 3430 C CA . LYS A 1 423 ? -12.721 -11.760 41.531 1.00 88.69 423 LYS A CA 1
ATOM 3431 C C . LYS A 1 423 ? -12.974 -10.955 42.807 1.00 88.69 423 LYS A C 1
ATOM 3433 O O . LYS A 1 423 ? -13.568 -11.501 43.734 1.00 88.69 423 LYS A O 1
ATOM 3438 N N . GLN A 1 424 ? -12.611 -9.671 42.831 1.00 86.19 424 GLN A N 1
ATOM 3439 C CA . GLN A 1 424 ? -12.913 -8.772 43.949 1.00 86.19 424 GLN A CA 1
ATOM 3440 C C . GLN A 1 424 ? -14.419 -8.632 44.179 1.00 86.19 424 GLN A C 1
ATOM 3442 O O . GLN A 1 424 ? -14.871 -8.888 45.291 1.00 86.19 424 GLN A O 1
ATOM 3447 N N . ARG A 1 425 ? -15.216 -8.356 43.136 1.00 86.25 425 ARG A N 1
ATOM 3448 C CA . ARG A 1 425 ? -16.683 -8.293 43.265 1.00 86.25 425 ARG A CA 1
ATOM 3449 C C . ARG A 1 425 ? -17.281 -9.586 43.805 1.00 86.25 425 ARG A C 1
ATOM 3451 O O . ARG A 1 425 ? -18.085 -9.535 44.724 1.00 86.25 425 ARG A O 1
ATOM 3458 N N . LYS A 1 426 ? -16.853 -10.752 43.307 1.00 85.69 426 LYS A N 1
ATOM 3459 C CA . LYS A 1 426 ? -17.316 -12.046 43.842 1.00 85.69 426 LYS A CA 1
ATOM 3460 C C . LYS A 1 426 ? -16.933 -12.243 45.312 1.00 85.69 426 LYS A C 1
ATOM 3462 O O . LYS A 1 426 ? -17.704 -12.816 46.078 1.00 85.69 426 LYS A O 1
ATOM 3467 N N . ALA A 1 427 ? -15.746 -11.791 45.717 1.00 82.69 427 ALA A N 1
ATOM 3468 C CA . ALA A 1 427 ? -15.316 -11.853 47.110 1.00 82.69 427 ALA A CA 1
ATOM 3469 C C . ALA A 1 427 ? -16.138 -10.909 48.005 1.00 82.69 427 ALA A C 1
ATOM 3471 O O . ALA A 1 427 ? -16.520 -11.298 49.110 1.00 82.69 427 ALA A O 1
ATOM 3472 N N . GLU A 1 428 ? -16.451 -9.704 47.527 1.00 82.38 428 GLU A N 1
ATOM 3473 C CA . GLU A 1 428 ? -17.322 -8.745 48.212 1.00 82.38 428 GLU A CA 1
ATOM 3474 C C . GLU A 1 428 ? -18.763 -9.245 48.311 1.00 82.38 428 GLU A C 1
ATOM 3476 O O . GLU A 1 428 ? -19.323 -9.237 49.404 1.00 82.38 428 GLU A O 1
ATOM 3481 N N . GLU A 1 429 ? -19.334 -9.779 47.231 1.00 83.50 429 GLU A N 1
ATOM 3482 C CA . GLU A 1 429 ? -20.645 -10.438 47.236 1.00 83.50 429 GLU A CA 1
ATOM 3483 C C . GLU A 1 429 ? -20.667 -11.601 48.238 1.00 83.50 429 GLU A C 1
ATOM 3485 O O . GLU A 1 429 ? -21.609 -11.744 49.015 1.00 83.50 429 GLU A O 1
ATOM 3490 N N . GLY A 1 430 ? -19.594 -12.396 48.303 1.00 82.94 430 GLY A N 1
ATOM 3491 C CA . GLY A 1 430 ? -19.440 -13.454 49.300 1.00 82.94 430 GLY A CA 1
ATOM 3492 C C . GLY A 1 430 ? -19.378 -12.933 50.742 1.00 82.94 430 GLY A C 1
ATOM 3493 O O . GLY A 1 430 ? -19.951 -13.551 51.643 1.00 82.94 430 GLY A O 1
ATOM 3494 N N . ARG A 1 431 ? -18.712 -11.795 50.985 1.00 82.31 431 ARG A N 1
ATOM 3495 C CA . ARG A 1 431 ? -18.690 -11.126 52.300 1.00 82.31 431 ARG A CA 1
ATOM 3496 C C . ARG A 1 431 ? -20.068 -10.582 52.665 1.00 82.31 431 ARG A C 1
ATOM 3498 O O . ARG A 1 431 ? -20.539 -10.865 53.763 1.00 82.31 431 ARG A O 1
ATOM 3505 N N . GLN A 1 432 ? -20.741 -9.901 51.741 1.00 79.44 432 GLN A N 1
ATOM 3506 C CA . GLN A 1 432 ? -22.093 -9.378 51.937 1.00 79.44 432 GLN A CA 1
ATOM 3507 C C . GLN A 1 432 ? -23.102 -10.503 52.184 1.00 79.44 432 GLN A C 1
ATOM 3509 O O . GLN A 1 432 ? -23.924 -10.397 53.089 1.00 79.44 432 GLN A O 1
ATOM 3514 N N . ALA A 1 433 ? -23.009 -11.622 51.461 1.00 77.81 433 ALA A N 1
ATOM 3515 C CA . ALA A 1 433 ? -23.863 -12.787 51.682 1.00 77.81 433 ALA A CA 1
ATOM 3516 C C . ALA A 1 433 ? -23.623 -13.430 53.059 1.00 77.81 433 ALA A C 1
ATOM 3518 O O . ALA A 1 433 ? -24.576 -13.819 53.738 1.00 77.81 433 ALA A O 1
ATOM 3519 N N . LYS A 1 434 ? -22.363 -13.516 53.511 1.00 81.00 434 LYS A N 1
ATOM 3520 C CA . LYS A 1 434 ? -22.026 -13.981 54.867 1.00 81.00 434 LYS A CA 1
ATOM 3521 C C . LYS A 1 434 ? -22.562 -13.033 55.938 1.00 81.00 434 LYS A C 1
ATOM 3523 O O . LYS A 1 434 ? -23.143 -13.501 56.915 1.00 81.00 434 LYS A O 1
ATOM 3528 N N . GLU A 1 435 ? -22.420 -11.725 55.745 1.00 82.94 435 GLU A N 1
ATOM 3529 C CA . GLU A 1 435 ? -22.945 -10.712 56.662 1.00 82.94 435 GLU A CA 1
ATOM 3530 C C . GLU A 1 435 ? -24.482 -10.737 56.709 1.00 82.94 435 GLU A C 1
ATOM 3532 O O . GLU A 1 435 ? -25.071 -10.720 57.789 1.00 82.94 435 GLU A O 1
ATOM 3537 N N . ALA A 1 436 ? -25.144 -10.875 55.558 1.00 79.12 436 ALA A N 1
ATOM 3538 C CA . ALA A 1 436 ? -26.592 -11.030 55.464 1.00 79.12 436 ALA A CA 1
ATOM 3539 C C . ALA A 1 436 ? -27.072 -12.309 56.166 1.00 79.12 436 ALA A C 1
ATOM 3541 O O . ALA A 1 436 ? -28.044 -12.268 56.921 1.00 79.12 436 ALA A O 1
ATOM 3542 N N . LYS A 1 437 ? -26.361 -13.433 55.998 1.00 83.88 437 LYS A N 1
ATOM 3543 C CA . LYS A 1 437 ? -26.655 -14.689 56.705 1.00 83.88 437 LYS A CA 1
ATOM 3544 C C . LYS A 1 437 ? -26.460 -14.553 58.219 1.00 83.88 437 LYS A C 1
ATOM 3546 O O . LYS A 1 437 ? -27.279 -15.064 58.980 1.00 83.88 437 LYS A O 1
ATOM 3551 N N . ALA A 1 438 ? -25.426 -13.841 58.667 1.00 79.94 438 ALA A N 1
ATOM 3552 C CA . ALA A 1 438 ? -25.199 -13.560 60.085 1.00 79.94 438 ALA A CA 1
ATOM 3553 C C . ALA A 1 438 ? -26.305 -12.668 60.679 1.00 79.94 438 ALA A C 1
ATOM 3555 O O . ALA A 1 438 ? -26.842 -12.987 61.742 1.00 79.94 438 ALA A O 1
ATOM 3556 N N . LYS A 1 439 ? -26.712 -11.608 59.966 1.00 84.31 439 LYS A N 1
ATOM 3557 C CA . LYS A 1 439 ? -27.847 -10.751 60.353 1.00 84.31 439 LYS A CA 1
ATOM 3558 C C . LYS A 1 439 ? -29.159 -11.535 60.405 1.00 84.31 439 LYS A C 1
ATOM 3560 O O . LYS A 1 439 ? -29.915 -11.384 61.361 1.00 84.31 439 LYS A O 1
ATOM 3565 N N . ALA A 1 440 ? -29.410 -12.416 59.436 1.00 78.12 440 ALA A N 1
ATOM 3566 C CA . ALA A 1 440 ? -30.590 -13.280 59.428 1.00 78.12 440 ALA A CA 1
ATOM 3567 C C . ALA A 1 440 ? -30.604 -14.258 60.616 1.00 78.12 440 ALA A C 1
ATOM 3569 O O . ALA A 1 440 ? -31.640 -14.425 61.254 1.00 78.12 440 ALA A O 1
ATOM 3570 N N . LEU A 1 441 ? -29.457 -14.851 60.968 1.00 81.44 441 LEU A N 1
ATOM 3571 C CA . LEU A 1 441 ? -29.329 -15.712 62.150 1.00 81.44 441 LEU A CA 1
ATOM 3572 C C . LEU A 1 441 ? -29.560 -14.949 63.460 1.00 81.44 441 LEU A C 1
ATOM 3574 O O . LEU A 1 441 ? -30.236 -15.461 64.349 1.00 81.44 441 LEU A O 1
ATOM 3578 N N . GLN A 1 442 ? -29.044 -13.723 63.587 1.00 81.44 442 GLN A N 1
ATOM 3579 C CA . GLN A 1 442 ? -29.326 -12.878 64.753 1.00 81.44 442 GLN A CA 1
ATOM 3580 C C . GLN A 1 442 ? -30.808 -12.499 64.840 1.00 81.44 442 GLN A C 1
ATOM 3582 O O . GLN A 1 442 ? -31.384 -12.544 65.925 1.00 81.44 442 GLN A O 1
ATOM 3587 N N . ALA A 1 443 ? -31.443 -12.170 63.713 1.00 79.38 443 ALA A N 1
ATOM 3588 C CA . ALA A 1 443 ? -32.876 -11.894 63.672 1.00 79.38 443 ALA A CA 1
ATOM 3589 C C . ALA A 1 443 ? -33.710 -13.133 64.047 1.00 79.38 443 ALA A C 1
ATOM 3591 O O . ALA A 1 443 ? -34.683 -13.010 64.785 1.00 79.38 443 ALA A O 1
ATOM 3592 N N . ALA A 1 444 ? -33.310 -14.326 63.596 1.00 78.56 444 ALA A N 1
ATOM 3593 C CA . ALA A 1 444 ? -33.963 -15.581 63.963 1.00 78.56 444 ALA A CA 1
ATOM 3594 C C . ALA A 1 444 ? -33.822 -15.894 65.462 1.00 78.56 444 ALA A C 1
ATOM 3596 O O . ALA A 1 444 ? -34.812 -16.250 66.096 1.00 78.56 444 ALA A O 1
ATOM 3597 N N . LYS A 1 445 ? -32.633 -15.692 66.051 1.00 84.38 445 LYS A N 1
ATOM 3598 C CA . LYS A 1 445 ? -32.429 -15.839 67.503 1.00 84.38 445 LYS A CA 1
ATOM 3599 C C . LYS A 1 445 ? -33.296 -14.874 68.308 1.00 84.38 445 LYS A C 1
ATOM 3601 O O . LYS A 1 445 ? -33.955 -15.304 69.244 1.00 84.38 445 LYS A O 1
ATOM 3606 N N . LYS A 1 446 ? -33.367 -13.601 67.901 1.00 83.38 446 LYS A N 1
ATOM 3607 C CA . LYS A 1 446 ? -34.248 -12.617 68.551 1.00 83.38 446 LYS A CA 1
ATOM 3608 C C . LYS A 1 446 ? -35.718 -13.029 68.495 1.00 83.38 446 LYS A C 1
ATOM 3610 O O . LYS A 1 446 ? -36.403 -12.926 69.501 1.00 83.38 446 LYS A O 1
ATOM 3615 N N . ARG A 1 447 ? -36.188 -13.549 67.355 1.00 80.25 447 ARG A N 1
ATOM 3616 C CA . ARG A 1 447 ? -37.560 -14.072 67.238 1.00 80.25 447 ARG A CA 1
ATOM 3617 C C . ARG A 1 447 ? -37.810 -15.256 68.170 1.00 80.25 447 ARG A C 1
ATOM 3619 O O . ARG A 1 447 ? -38.849 -15.288 68.810 1.00 80.25 447 ARG A O 1
ATOM 3626 N N . GLN A 1 448 ? -36.858 -16.183 68.298 1.00 79.31 448 GLN A N 1
ATOM 3627 C CA . GLN A 1 448 ? -36.981 -17.294 69.248 1.00 79.31 448 GLN A CA 1
ATOM 3628 C C . GLN A 1 448 ? -36.999 -16.819 70.707 1.00 79.31 448 GLN A C 1
ATOM 3630 O O . GLN A 1 448 ? -37.789 -17.323 71.497 1.00 79.31 448 GLN A O 1
ATOM 3635 N N . GLU A 1 449 ? -36.170 -15.839 71.071 1.00 81.00 449 GLU A N 1
ATOM 3636 C CA . GLU A 1 449 ? -36.189 -15.239 72.412 1.00 81.00 449 GLU A CA 1
ATOM 3637 C C . GLU A 1 449 ? -37.514 -14.509 72.692 1.00 81.00 449 GLU A C 1
ATOM 3639 O O . GLU A 1 449 ? -38.060 -14.609 73.790 1.00 81.00 449 GLU A O 1
ATOM 3644 N N . GLU A 1 450 ? -38.066 -13.800 71.705 1.00 81.94 450 GLU A N 1
ATOM 3645 C CA . GLU A 1 450 ? -39.379 -13.152 71.806 1.00 81.94 450 GLU A CA 1
ATOM 3646 C C . GLU A 1 450 ? -40.519 -14.173 71.923 1.00 81.94 450 GLU A C 1
ATOM 3648 O O . GLU A 1 450 ? -41.401 -14.005 72.765 1.00 81.94 450 GLU A O 1
ATOM 3653 N N . GLU A 1 451 ? -40.484 -15.262 71.151 1.00 82.94 451 GLU A N 1
ATOM 3654 C CA . GLU A 1 451 ? -41.441 -16.369 71.260 1.00 82.94 451 GLU A CA 1
ATOM 3655 C C . GLU A 1 451 ? -41.362 -17.057 72.628 1.00 82.94 451 GLU A C 1
ATOM 3657 O O . GLU A 1 451 ? -42.397 -17.325 73.238 1.00 82.94 451 GLU A O 1
ATOM 3662 N N . GLN A 1 452 ? -40.157 -17.280 73.161 1.00 82.12 452 GLN A N 1
ATOM 3663 C CA . GLN A 1 452 ? -39.970 -17.819 74.511 1.00 82.12 452 GLN A CA 1
ATOM 3664 C C . GLN A 1 452 ? -40.527 -16.876 75.581 1.00 82.12 452 GLN A C 1
ATOM 3666 O O . GLN A 1 452 ? -41.225 -17.329 76.488 1.00 82.12 452 GLN A O 1
ATOM 3671 N N . ARG A 1 453 ? -40.300 -15.563 75.451 1.00 82.25 453 ARG A N 1
ATOM 3672 C CA . ARG A 1 453 ? -40.886 -14.559 76.354 1.00 82.25 453 ARG A CA 1
ATOM 3673 C C . ARG A 1 453 ? -42.410 -14.540 76.280 1.00 82.25 453 ARG A C 1
ATOM 3675 O O . ARG A 1 453 ? -43.067 -14.412 77.311 1.00 82.25 453 ARG A O 1
ATOM 3682 N N . LEU A 1 454 ? -42.986 -14.671 75.086 1.00 79.38 454 LEU A N 1
ATOM 3683 C CA . LEU A 1 454 ? -44.437 -14.751 74.910 1.00 79.38 454 LEU A CA 1
ATOM 3684 C C . LEU A 1 454 ? -45.011 -16.031 75.530 1.00 79.38 454 LEU A C 1
ATOM 3686 O O . LEU A 1 454 ? -46.015 -15.957 76.238 1.00 79.38 454 LEU A O 1
ATOM 3690 N N . ALA A 1 455 ? -44.350 -17.175 75.342 1.00 79.75 455 ALA A N 1
ATOM 3691 C CA . ALA A 1 455 ? -44.739 -18.436 75.967 1.00 79.75 455 ALA A CA 1
ATOM 3692 C C . ALA A 1 455 ? -44.660 -18.363 77.504 1.00 79.75 455 ALA A C 1
ATOM 3694 O O . ALA A 1 455 ? -45.579 -18.802 78.196 1.00 79.75 455 ALA A O 1
ATOM 3695 N N . GLU A 1 456 ? -43.613 -17.745 78.056 1.00 83.44 456 GLU A N 1
ATOM 3696 C CA . GLU A 1 456 ? -43.471 -17.524 79.500 1.00 83.44 456 GLU A CA 1
ATOM 3697 C C . GLU A 1 456 ? -44.580 -16.609 80.047 1.00 83.44 456 GLU A C 1
ATOM 3699 O O . GLU A 1 456 ? -45.191 -16.900 81.082 1.00 83.44 456 GLU A O 1
ATOM 3704 N N . LEU A 1 457 ? -44.909 -15.531 79.327 1.00 81.94 457 LEU A N 1
ATOM 3705 C CA . LEU A 1 457 ? -46.018 -14.643 79.677 1.00 81.94 457 LEU A CA 1
ATOM 3706 C C . LEU A 1 457 ? -47.373 -15.362 79.634 1.00 81.94 457 LEU A C 1
ATOM 3708 O O . LEU A 1 457 ? -48.210 -15.123 80.510 1.00 81.94 457 LEU A O 1
ATOM 3712 N N . GLU A 1 458 ? -47.599 -16.263 78.675 1.00 84.81 458 GLU A N 1
ATOM 3713 C CA . GLU A 1 458 ? -48.805 -17.094 78.634 1.00 84.81 458 GLU A CA 1
ATOM 3714 C C . GLU A 1 458 ? -48.894 -18.059 79.817 1.00 84.81 458 GLU A C 1
ATOM 3716 O O . GLU A 1 458 ? -49.958 -18.167 80.436 1.00 84.81 458 GLU A O 1
ATOM 3721 N N . VAL A 1 459 ? -47.796 -18.731 80.173 1.00 83.25 459 VAL A N 1
ATOM 3722 C CA . VAL A 1 459 ? -47.747 -19.614 81.349 1.00 83.25 459 VAL A CA 1
ATOM 3723 C C . VAL A 1 459 ? -48.057 -18.819 82.616 1.00 83.25 459 VAL A C 1
ATOM 3725 O O . VAL A 1 459 ? -48.914 -19.219 83.407 1.00 83.25 459 VAL A O 1
ATOM 3728 N N . ARG A 1 460 ? -47.454 -17.636 82.772 1.00 82.38 460 ARG A N 1
ATOM 3729 C CA . ARG A 1 460 ? -47.694 -16.748 83.916 1.00 82.38 460 ARG A CA 1
ATOM 3730 C C . ARG A 1 460 ? -49.134 -16.231 83.960 1.00 82.38 460 ARG A C 1
ATOM 3732 O O . ARG A 1 460 ? -49.713 -16.089 85.037 1.00 82.38 460 ARG A O 1
ATOM 3739 N N . ARG A 1 461 ? -49.750 -15.976 82.801 1.00 84.06 461 ARG A N 1
ATOM 3740 C CA . ARG A 1 461 ? -51.170 -15.606 82.698 1.00 84.06 461 ARG A CA 1
ATOM 3741 C C . ARG A 1 461 ? -52.081 -16.756 83.132 1.00 84.06 461 ARG A C 1
ATOM 3743 O O . ARG A 1 461 ? -53.009 -16.514 83.902 1.00 84.06 461 ARG A O 1
ATOM 3750 N N . LYS A 1 462 ? -51.805 -17.989 82.694 1.00 84.56 462 LYS A N 1
ATOM 3751 C CA . LYS A 1 462 ? -52.558 -19.190 83.100 1.00 84.56 462 LYS A CA 1
ATOM 3752 C C . LYS A 1 462 ? -52.422 -19.467 84.599 1.00 84.56 462 LYS A C 1
ATOM 3754 O O . LYS A 1 462 ? -53.426 -19.747 85.246 1.00 84.56 462 LYS A O 1
ATOM 3759 N N . GLN A 1 463 ? -51.226 -19.305 85.170 1.00 82.06 463 GLN A N 1
ATOM 3760 C CA . GLN A 1 463 ? -51.009 -19.409 86.619 1.00 82.06 463 GLN A CA 1
ATOM 3761 C C . GLN A 1 463 ? -51.836 -18.379 87.394 1.00 82.06 463 GLN A C 1
ATOM 3763 O O . GLN A 1 463 ? -52.574 -18.753 88.299 1.00 82.06 463 GLN A O 1
ATOM 3768 N N . ARG A 1 464 ? -51.816 -17.101 86.990 1.00 80.56 464 ARG A N 1
ATOM 3769 C CA . ARG A 1 464 ? -52.652 -16.062 87.622 1.00 80.56 464 ARG A CA 1
ATOM 3770 C C . ARG A 1 464 ? -54.147 -16.370 87.533 1.00 80.56 464 ARG A C 1
ATOM 3772 O O . ARG A 1 464 ? -54.881 -16.080 88.471 1.00 80.56 464 ARG A O 1
ATOM 3779 N N . GLN A 1 465 ? -54.609 -16.952 86.425 1.00 80.81 465 GLN A N 1
ATOM 3780 C CA . GLN A 1 465 ? -56.002 -17.387 86.288 1.00 80.81 465 GLN A CA 1
ATOM 3781 C C . GLN A 1 465 ? -56.337 -18.548 87.233 1.00 80.81 465 GLN A C 1
ATOM 3783 O O . GLN A 1 465 ? -57.399 -18.539 87.850 1.00 80.81 465 GLN A O 1
ATOM 3788 N N . GLN A 1 466 ? -55.436 -19.518 87.392 1.00 78.69 466 GLN A N 1
ATOM 3789 C CA . GLN A 1 466 ? -55.617 -20.613 88.347 1.00 78.69 466 GLN A CA 1
ATOM 3790 C C . GLN A 1 466 ? -55.602 -20.121 89.798 1.00 78.69 466 GLN A C 1
ATOM 3792 O O . GLN A 1 466 ? -56.467 -20.519 90.574 1.00 78.69 466 GLN A O 1
ATOM 3797 N N . GLU A 1 467 ? -54.689 -19.215 90.151 1.00 80.31 467 GLU A N 1
ATOM 3798 C CA . GLU A 1 467 ? -54.656 -18.571 91.468 1.00 80.31 467 GLU A CA 1
ATOM 3799 C C . GLU A 1 467 ? -55.933 -17.769 91.741 1.00 80.31 467 GLU A C 1
ATOM 3801 O O . GLU A 1 467 ? -56.467 -17.817 92.848 1.00 80.31 467 GLU A O 1
ATOM 3806 N N . ALA A 1 468 ? -56.457 -17.051 90.742 1.00 77.75 468 ALA A N 1
ATOM 3807 C CA . ALA A 1 468 ? -57.719 -16.328 90.869 1.00 77.75 468 ALA A CA 1
ATOM 3808 C C . ALA A 1 468 ? -58.894 -17.287 91.123 1.00 77.75 468 ALA A C 1
ATOM 3810 O O . ALA A 1 468 ? -59.669 -17.062 92.050 1.00 77.75 468 ALA A O 1
ATOM 3811 N N . LEU A 1 469 ? -58.975 -18.394 90.376 1.00 80.38 469 LEU A N 1
ATOM 3812 C CA . LEU A 1 469 ? -59.992 -19.432 90.581 1.00 80.38 469 LEU A CA 1
ATOM 3813 C C . LEU A 1 469 ? -59.861 -20.121 91.947 1.00 80.38 469 LEU A C 1
ATOM 3815 O O . LEU A 1 469 ? -60.869 -20.447 92.570 1.00 80.38 469 LEU A O 1
ATOM 3819 N N . GLN A 1 470 ? -58.640 -20.350 92.437 1.00 79.38 470 GLN A N 1
ATOM 3820 C CA . GLN A 1 470 ? -58.415 -20.892 93.779 1.00 79.38 470 GLN A CA 1
ATOM 3821 C C . GLN A 1 470 ? -58.863 -19.909 94.862 1.00 79.38 470 GLN A C 1
ATOM 3823 O O . GLN A 1 470 ? -59.609 -20.301 95.755 1.00 79.38 470 GLN A O 1
ATOM 3828 N N . LYS A 1 471 ? -58.499 -18.626 94.748 1.00 81.56 471 LYS A N 1
ATOM 3829 C CA . LYS A 1 471 ? -58.948 -17.581 95.681 1.00 81.56 471 LYS A CA 1
ATOM 3830 C C . LYS A 1 471 ? -60.465 -17.419 95.683 1.00 81.56 471 LYS A C 1
ATOM 3832 O O . LYS A 1 471 ? -61.052 -17.207 96.740 1.00 81.56 471 LYS A O 1
ATOM 3837 N N . GLU A 1 472 ? -61.110 -17.550 94.528 1.00 79.06 472 GLU A N 1
ATOM 3838 C CA . GLU A 1 472 ? -62.568 -17.524 94.428 1.00 79.06 472 GLU A CA 1
ATOM 3839 C C . GLU A 1 472 ? -63.203 -18.738 95.122 1.00 79.06 472 GLU A C 1
ATOM 3841 O O . GLU A 1 472 ? -64.123 -18.574 95.924 1.00 79.06 472 GLU A O 1
ATOM 3846 N N . LYS A 1 473 ? -62.662 -19.947 94.910 1.00 80.50 473 LYS A N 1
ATOM 3847 C CA . LYS A 1 473 ? -63.089 -21.152 95.640 1.00 80.50 473 LYS A CA 1
ATOM 3848 C C . LYS A 1 473 ? -62.896 -21.003 97.149 1.00 80.50 473 LYS A C 1
ATOM 3850 O O . LYS A 1 473 ? -63.789 -21.360 97.910 1.00 80.50 473 LYS A O 1
ATOM 3855 N N . GLU A 1 474 ? -61.776 -20.441 97.597 1.00 78.31 474 GLU A N 1
ATOM 3856 C CA . GLU A 1 474 ? -61.523 -20.159 99.016 1.00 78.31 474 GLU A CA 1
ATOM 3857 C C . GLU A 1 474 ? -62.476 -19.101 99.590 1.00 78.31 474 GLU A C 1
ATOM 3859 O O . GLU A 1 474 ? -62.918 -19.211 100.733 1.00 78.31 474 GLU A O 1
ATOM 3864 N N . ALA A 1 475 ? -62.842 -18.081 98.814 1.00 75.31 475 ALA A N 1
ATOM 3865 C CA . ALA A 1 475 ? -63.845 -17.102 99.225 1.00 75.31 475 ALA A CA 1
ATOM 3866 C C . ALA A 1 475 ? -65.239 -17.745 99.349 1.00 75.31 475 ALA A C 1
ATOM 3868 O O . ALA A 1 475 ? -65.966 -17.490 100.314 1.00 75.31 475 ALA A O 1
ATOM 3869 N N . GLN A 1 476 ? -65.597 -18.638 98.424 1.00 76.12 476 GLN A N 1
ATOM 3870 C CA . GLN A 1 476 ? -66.840 -19.408 98.485 1.00 76.12 476 GLN A CA 1
ATOM 3871 C C . GLN A 1 476 ? -66.864 -20.361 99.691 1.00 76.12 476 GLN A C 1
ATOM 3873 O O . GLN A 1 476 ? -67.855 -20.409 100.417 1.00 76.12 476 GLN A O 1
ATOM 3878 N N . THR A 1 477 ? -65.772 -21.064 100.000 1.00 75.81 477 THR A N 1
ATOM 3879 C CA . THR A 1 477 ? -65.730 -21.913 101.204 1.00 75.81 477 THR A CA 1
ATOM 3880 C C . THR A 1 477 ? -65.790 -21.087 102.487 1.00 75.81 477 THR A C 1
ATOM 3882 O O . THR A 1 477 ? -66.518 -21.455 103.411 1.00 75.81 477 THR A O 1
ATOM 3885 N N . ARG A 1 478 ? -65.117 -19.929 102.544 1.00 76.81 478 ARG A N 1
ATOM 3886 C CA . ARG A 1 478 ? -65.196 -19.004 103.689 1.00 76.81 478 ARG A CA 1
ATOM 3887 C C . ARG A 1 478 ? -66.609 -18.469 103.914 1.00 76.81 478 ARG A C 1
ATOM 3889 O O . ARG A 1 478 ? -67.043 -18.386 105.061 1.00 76.81 478 ARG A O 1
ATOM 3896 N N . THR A 1 479 ? -67.347 -18.137 102.856 1.00 74.69 479 THR A N 1
ATOM 3897 C CA . THR A 1 479 ? -68.742 -17.670 102.980 1.00 74.69 479 THR A CA 1
ATOM 3898 C C . THR A 1 479 ? -69.679 -18.781 103.452 1.00 74.69 479 THR A C 1
ATOM 3900 O O . THR A 1 479 ? -70.490 -18.546 104.350 1.00 74.69 479 THR A O 1
ATOM 3903 N N . VAL A 1 480 ? -69.515 -20.011 102.952 1.00 77.81 480 VAL A N 1
ATOM 3904 C CA . VAL A 1 480 ? -70.263 -21.184 103.439 1.00 77.81 480 VAL A CA 1
ATOM 3905 C C . VAL A 1 480 ? -69.965 -21.458 104.918 1.00 77.81 480 VAL A C 1
ATOM 3907 O O . VAL A 1 480 ? -70.894 -21.649 105.704 1.00 77.81 480 VAL A O 1
ATOM 3910 N N . GLN A 1 481 ? -68.696 -21.407 105.333 1.00 78.44 481 GLN A N 1
ATOM 3911 C CA . GLN A 1 481 ? -68.306 -21.579 106.737 1.00 78.44 481 GLN A CA 1
ATOM 3912 C C . GLN A 1 481 ? -68.857 -20.464 107.637 1.00 78.44 481 GLN A C 1
ATOM 3914 O O . GLN A 1 481 ? -69.335 -20.741 108.737 1.00 78.44 481 GLN A O 1
ATOM 3919 N N . ALA A 1 482 ? -68.848 -19.209 107.180 1.00 75.75 482 ALA A N 1
ATOM 3920 C CA . ALA A 1 482 ? -69.453 -18.098 107.914 1.00 75.75 482 ALA A CA 1
ATOM 3921 C C . ALA A 1 482 ? -70.967 -18.302 108.105 1.00 75.75 482 ALA A C 1
ATOM 3923 O O . ALA A 1 482 ? -71.500 -18.044 109.186 1.00 75.75 482 ALA A O 1
ATOM 3924 N N . PHE A 1 483 ? -71.655 -18.828 107.087 1.00 76.62 483 PHE A N 1
ATOM 3925 C CA . PHE A 1 483 ? -73.079 -19.146 107.168 1.00 76.62 483 PHE A CA 1
ATOM 3926 C C . PHE A 1 483 ? -73.363 -20.307 108.134 1.00 76.62 483 PHE A C 1
ATOM 3928 O O . PHE A 1 483 ? -74.302 -20.233 108.929 1.00 76.62 483 PHE A O 1
ATOM 3935 N N . GLN A 1 484 ? -72.526 -21.350 108.125 1.00 77.50 484 GLN A N 1
ATOM 3936 C CA . GLN A 1 484 ? -72.613 -22.466 109.073 1.00 77.50 484 GLN A CA 1
ATOM 3937 C C . GLN A 1 484 ? -72.419 -21.997 110.519 1.00 77.50 484 GLN A C 1
ATOM 3939 O O . GLN A 1 484 ? -73.280 -22.265 111.354 1.00 77.50 484 GLN A O 1
ATOM 3944 N N . ARG A 1 485 ? -71.382 -21.193 110.794 1.00 79.75 485 ARG A N 1
ATOM 3945 C CA . ARG A 1 485 ? -71.143 -20.605 112.126 1.00 79.75 485 ARG A CA 1
ATOM 3946 C C . ARG A 1 485 ? -72.318 -19.751 112.602 1.00 79.75 485 ARG A C 1
ATOM 3948 O O . ARG A 1 485 ? -72.706 -19.820 113.766 1.00 79.75 485 ARG A O 1
ATOM 3955 N N . LYS A 1 486 ? -72.932 -18.970 111.705 1.00 81.81 486 LYS A N 1
ATOM 3956 C CA . LYS A 1 486 ? -74.124 -18.166 112.025 1.00 81.81 486 LYS A CA 1
ATOM 3957 C C . LYS A 1 486 ? -75.329 -19.047 112.369 1.00 81.81 486 LYS A C 1
ATOM 3959 O O . LYS A 1 486 ? -76.044 -18.758 113.326 1.00 81.81 486 LYS A O 1
ATOM 3964 N N . ARG A 1 487 ? -75.538 -20.139 111.629 1.00 82.31 487 ARG A N 1
ATOM 3965 C CA . ARG A 1 487 ? -76.611 -21.109 111.891 1.00 82.31 487 ARG A CA 1
ATOM 3966 C C . ARG A 1 487 ? -76.402 -21.853 113.214 1.00 82.31 487 ARG A C 1
ATOM 3968 O O . ARG A 1 487 ? -77.365 -22.078 113.941 1.00 82.31 487 ARG A O 1
ATOM 3975 N N . GLU A 1 488 ? -75.166 -22.216 113.539 1.00 78.81 488 GLU A N 1
ATOM 3976 C CA . GLU A 1 488 ? -74.808 -22.839 114.819 1.00 78.81 488 GLU A CA 1
ATOM 3977 C C . GLU A 1 488 ? -75.005 -21.878 115.989 1.00 78.81 488 GLU A C 1
ATOM 3979 O O . GLU A 1 488 ? -75.647 -22.245 116.968 1.00 78.81 488 GLU A O 1
ATOM 3984 N N . SER A 1 489 ? -74.573 -20.622 115.855 1.00 79.94 489 SER A N 1
ATOM 3985 C CA . SER A 1 489 ? -74.839 -19.574 116.847 1.00 79.94 489 SER A CA 1
ATOM 3986 C C . SER A 1 489 ? -76.342 -19.378 117.091 1.00 79.94 489 SER A C 1
ATOM 3988 O O . SER A 1 489 ? -76.773 -19.296 118.240 1.00 79.94 489 SER A O 1
ATOM 3990 N N . GLN A 1 490 ? -77.166 -19.391 116.036 1.00 80.06 490 GLN A N 1
ATOM 3991 C CA . GLN A 1 490 ? -78.627 -19.333 116.169 1.00 80.06 490 GLN A CA 1
ATOM 3992 C C . GLN A 1 490 ? -79.205 -20.566 116.876 1.00 80.06 490 GLN A C 1
ATOM 3994 O O . GLN A 1 490 ? -80.080 -20.422 117.728 1.00 80.06 490 GLN A O 1
ATOM 3999 N N . ARG A 1 491 ? -78.717 -21.775 116.565 1.00 81.44 491 ARG A N 1
ATOM 4000 C CA . ARG A 1 491 ? -79.113 -23.002 117.281 1.00 81.44 491 ARG A CA 1
ATOM 4001 C C . ARG A 1 491 ? -78.756 -22.921 118.762 1.00 81.44 491 ARG A C 1
ATOM 4003 O O . ARG A 1 491 ? -79.591 -23.257 119.597 1.00 81.44 491 ARG A O 1
ATOM 4010 N N . GLN A 1 492 ? -77.561 -22.430 119.077 1.00 77.62 492 GLN A N 1
ATOM 4011 C CA . GLN A 1 492 ? -77.108 -22.245 120.450 1.00 77.62 492 GLN A CA 1
ATOM 4012 C C . GLN A 1 492 ? -78.005 -21.249 121.198 1.00 77.62 492 GLN A C 1
ATOM 4014 O O . GLN A 1 492 ? -78.480 -21.557 122.284 1.00 77.62 492 GLN A O 1
ATOM 4019 N N . ALA A 1 493 ? -78.347 -20.119 120.570 1.00 78.06 493 ALA A N 1
ATOM 4020 C CA . ALA A 1 493 ? -79.252 -19.128 121.149 1.00 78.06 493 ALA A CA 1
ATOM 4021 C C . ALA A 1 493 ? -80.659 -19.693 121.428 1.00 78.06 493 ALA A C 1
ATOM 4023 O O . ALA A 1 493 ? -81.268 -19.367 122.446 1.00 78.06 493 ALA A O 1
ATOM 4024 N N . VAL A 1 494 ? -81.179 -20.568 120.557 1.00 81.25 494 VAL A N 1
ATOM 4025 C CA . VAL A 1 494 ? -82.455 -21.269 120.794 1.00 81.25 494 VAL A CA 1
ATOM 4026 C C . VAL A 1 494 ? -82.340 -22.239 121.971 1.00 81.25 494 VAL A C 1
ATOM 4028 O O . VAL A 1 494 ? -83.228 -22.263 122.822 1.00 81.25 494 VAL A O 1
ATOM 4031 N N . LEU A 1 495 ? -81.250 -23.008 122.053 1.00 80.94 495 LEU A N 1
ATOM 4032 C CA . LEU A 1 495 ? -81.002 -23.921 123.172 1.00 80.94 495 LEU A CA 1
ATOM 4033 C C . LEU A 1 495 ? -80.879 -23.173 124.504 1.00 80.94 495 LEU A C 1
ATOM 4035 O O . LEU A 1 495 ? -81.449 -23.609 125.503 1.00 80.94 495 LEU A O 1
ATOM 4039 N N . ASP A 1 496 ? -80.193 -22.034 124.522 1.00 79.69 496 ASP A N 1
ATOM 4040 C CA . ASP A 1 496 ? -80.060 -21.206 125.720 1.00 79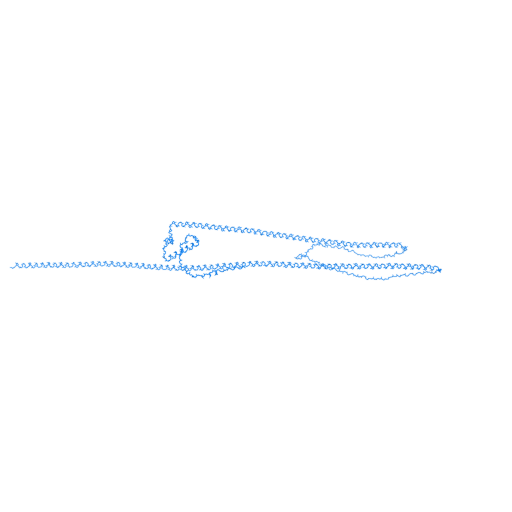.69 496 ASP A CA 1
ATOM 4041 C C . ASP A 1 496 ? -81.404 -20.585 126.124 1.00 79.69 496 ASP A C 1
ATOM 4043 O O . ASP A 1 496 ? -81.751 -20.576 127.306 1.00 79.69 496 ASP A O 1
ATOM 4047 N N . LYS A 1 497 ? -82.230 -20.174 125.153 1.00 81.19 497 LYS A N 1
ATOM 4048 C CA . LYS A 1 497 ? -83.599 -19.701 125.409 1.00 81.19 497 LYS A CA 1
ATOM 4049 C C . LYS A 1 497 ? -84.497 -20.806 125.978 1.00 81.19 497 LYS A C 1
ATOM 4051 O O . LYS A 1 497 ? -85.254 -20.552 126.911 1.00 81.19 497 LYS A O 1
ATOM 4056 N N . LEU A 1 498 ? -84.378 -22.038 125.479 1.00 80.06 498 LEU A N 1
ATOM 4057 C CA . LEU A 1 498 ? -85.083 -23.205 126.025 1.00 80.06 498 LEU A CA 1
ATOM 4058 C C . LEU A 1 498 ? -84.628 -23.535 127.453 1.00 80.06 498 LEU A C 1
ATOM 4060 O O . LEU A 1 498 ? -85.461 -23.839 128.303 1.00 80.06 498 LEU A O 1
ATOM 4064 N N . LYS A 1 499 ? -83.327 -23.428 127.753 1.00 81.06 499 LYS A N 1
ATOM 4065 C CA . LYS A 1 499 ? -82.819 -23.585 129.127 1.00 81.06 499 LYS A CA 1
ATOM 4066 C C . LYS A 1 499 ? -83.397 -22.529 130.067 1.00 81.06 499 LYS A C 1
ATOM 4068 O O . LYS A 1 499 ? -83.812 -22.879 131.167 1.00 81.06 499 LYS A O 1
ATOM 4073 N N . GLN A 1 500 ? -83.464 -21.267 129.638 1.00 78.75 500 GLN A N 1
ATOM 4074 C CA . GLN A 1 500 ? -84.068 -20.195 130.436 1.00 78.75 500 GLN A CA 1
ATOM 4075 C C . GLN A 1 500 ? -85.560 -20.429 130.694 1.00 78.75 500 GLN A C 1
ATOM 4077 O O . GLN A 1 500 ? -86.011 -20.242 131.821 1.00 78.75 500 GLN A O 1
ATOM 4082 N N . LEU A 1 501 ? -86.311 -20.890 129.687 1.00 78.56 501 LEU A N 1
ATOM 4083 C CA . LEU A 1 501 ? -87.717 -21.264 129.861 1.00 78.56 501 LEU A CA 1
ATOM 4084 C C . LEU A 1 501 ? -87.876 -22.399 130.874 1.00 78.56 501 LEU A C 1
ATOM 4086 O O . LEU A 1 501 ? -88.705 -22.292 131.765 1.00 78.56 501 LEU A O 1
ATOM 4090 N N . ARG A 1 502 ? -87.015 -23.418 130.825 1.00 78.62 502 ARG A N 1
ATOM 4091 C CA . ARG A 1 502 ? -87.050 -24.540 131.774 1.00 78.62 502 ARG A CA 1
ATOM 4092 C C . ARG A 1 502 ? -86.719 -24.125 133.211 1.00 78.62 502 ARG A C 1
ATOM 4094 O O . ARG A 1 502 ? -87.272 -24.674 134.156 1.00 78.62 502 ARG A O 1
ATOM 4101 N N . ILE A 1 503 ? -85.803 -23.170 133.388 1.00 79.00 503 ILE A N 1
ATOM 4102 C CA . ILE A 1 503 ? -85.506 -22.574 134.702 1.00 79.00 503 ILE A CA 1
ATOM 4103 C C . ILE A 1 503 ? -86.724 -21.797 135.210 1.00 79.00 503 ILE A C 1
ATOM 4105 O O . ILE A 1 503 ? -87.062 -21.892 136.386 1.00 79.00 503 ILE A O 1
ATOM 4109 N N . ARG A 1 504 ? -87.400 -21.058 134.325 1.00 78.19 504 ARG A N 1
ATOM 4110 C CA . ARG A 1 504 ? -88.610 -20.305 134.661 1.00 78.19 504 ARG A CA 1
ATOM 4111 C C . ARG A 1 504 ? -89.783 -21.220 135.015 1.00 78.19 504 ARG A C 1
ATOM 4113 O O . ARG A 1 504 ? -90.424 -20.969 136.023 1.00 78.19 504 ARG A O 1
ATOM 4120 N N . GLU A 1 505 ? -90.008 -22.289 134.255 1.00 78.19 505 GLU A N 1
ATOM 4121 C CA . GLU A 1 505 ? -91.014 -23.316 134.561 1.00 78.19 505 GLU A CA 1
ATOM 4122 C C . GLU A 1 505 ? -90.750 -23.950 135.927 1.00 78.19 505 GLU A C 1
ATOM 4124 O O . GLU A 1 505 ? -91.657 -24.003 136.746 1.00 78.19 505 GLU A O 1
ATOM 4129 N N . LYS A 1 506 ? -89.499 -24.323 136.232 1.00 78.44 506 LYS A N 1
ATOM 4130 C CA . LYS A 1 506 ? -89.135 -24.824 137.567 1.00 78.44 506 LYS A CA 1
ATOM 4131 C C . LYS A 1 506 ? -89.391 -23.802 138.674 1.00 78.44 506 LYS A C 1
ATOM 4133 O O . LYS A 1 506 ? -89.892 -24.163 139.731 1.00 78.44 506 LYS A O 1
ATOM 4138 N N . ALA A 1 507 ? -89.076 -22.529 138.444 1.00 75.25 507 ALA A N 1
ATOM 4139 C CA . ALA A 1 507 ? -89.360 -21.472 139.414 1.00 75.25 507 ALA A CA 1
ATOM 4140 C C . ALA A 1 507 ? -90.874 -21.255 139.604 1.00 75.25 507 ALA A C 1
ATOM 4142 O O . ALA A 1 507 ? -91.328 -20.986 140.717 1.00 75.25 507 ALA A O 1
ATOM 4143 N N . GLU A 1 508 ? -91.666 -21.388 138.536 1.00 78.44 508 GLU A N 1
ATOM 4144 C CA . GLU A 1 508 ? -93.127 -21.314 138.578 1.00 78.44 508 GLU A CA 1
ATOM 4145 C C . GLU A 1 508 ? -93.727 -22.539 139.293 1.00 78.44 508 GLU A C 1
ATOM 4147 O O . GLU A 1 508 ? -94.586 -22.356 140.156 1.00 78.44 508 GLU A O 1
ATOM 4152 N N . GLU A 1 509 ? -93.221 -23.750 139.045 1.00 74.56 509 GLU A N 1
ATOM 4153 C CA . GLU A 1 509 ? -93.566 -24.981 139.772 1.00 74.56 509 GLU A CA 1
ATOM 4154 C C . GLU A 1 509 ? -93.243 -24.862 141.266 1.00 74.56 509 GLU A C 1
ATOM 4156 O O . GLU A 1 509 ? -94.121 -25.082 142.098 1.00 74.56 509 GLU A O 1
ATOM 4161 N N . GLU A 1 510 ? -92.038 -24.413 141.625 1.00 76.50 510 GLU A N 1
ATOM 4162 C CA . GLU A 1 510 ? -91.661 -24.160 143.021 1.00 76.50 510 GLU A CA 1
ATOM 4163 C C . GLU A 1 510 ? -92.564 -23.095 143.662 1.00 76.50 510 GLU A C 1
ATOM 4165 O O . GLU A 1 510 ? -92.971 -23.216 144.820 1.00 76.50 510 GLU A O 1
ATOM 4170 N N . SER A 1 511 ? -92.923 -22.042 142.918 1.00 74.44 511 SER A N 1
ATOM 4171 C CA . SER A 1 511 ? -93.851 -21.019 143.407 1.00 74.44 511 SER A CA 1
ATOM 4172 C C . SER A 1 511 ? -95.260 -21.580 143.627 1.00 74.44 511 SER A C 1
ATOM 4174 O O . SER A 1 511 ? -95.932 -21.208 144.595 1.00 74.44 511 SER A O 1
ATOM 4176 N N . PHE A 1 512 ? -95.691 -22.507 142.770 1.00 77.50 512 PHE A N 1
ATOM 4177 C CA . PHE A 1 512 ? -96.974 -23.188 142.851 1.00 77.50 512 PHE A CA 1
ATOM 4178 C C . PHE A 1 512 ? -97.012 -24.164 144.031 1.00 77.50 512 PHE A C 1
ATOM 4180 O O . PHE A 1 512 ? -97.977 -24.153 144.799 1.00 77.50 512 PHE A O 1
ATOM 4187 N N . GLU A 1 513 ? -95.944 -24.935 144.247 1.00 75.62 513 GLU A N 1
ATOM 4188 C CA . GLU A 1 513 ? -95.792 -25.813 145.409 1.00 75.62 513 GLU A CA 1
ATOM 4189 C C . GLU A 1 513 ? -95.803 -25.023 146.715 1.00 75.62 513 GLU A C 1
ATOM 4191 O O . GLU A 1 513 ? -96.594 -25.344 147.603 1.00 75.62 513 GLU A O 1
ATOM 4196 N N . ARG A 1 514 ? -95.059 -23.910 146.802 1.00 75.56 514 ARG A N 1
ATOM 4197 C CA . ARG A 1 514 ? -95.110 -23.007 147.968 1.00 75.56 514 ARG A CA 1
ATOM 4198 C C . ARG A 1 514 ? -96.519 -22.465 148.213 1.00 75.56 514 ARG A C 1
ATOM 4200 O O . ARG A 1 514 ? -96.937 -22.312 149.360 1.00 75.56 514 ARG A O 1
ATOM 4207 N N . ARG A 1 515 ? -97.288 -22.172 147.157 1.00 76.44 515 ARG A N 1
ATOM 4208 C CA . ARG A 1 515 ? -98.686 -21.709 147.269 1.00 76.44 515 ARG A CA 1
ATOM 4209 C C . ARG A 1 515 ? -99.609 -22.813 147.786 1.00 76.44 515 ARG A C 1
ATOM 4211 O O . ARG A 1 515 ? -100.441 -22.554 148.655 1.00 76.44 515 ARG A O 1
ATOM 4218 N N . ARG A 1 516 ? -99.439 -24.038 147.286 1.00 78.50 516 ARG A N 1
ATOM 4219 C CA . ARG A 1 516 ? -100.179 -25.233 147.717 1.00 78.50 516 ARG A CA 1
ATOM 4220 C C . ARG A 1 516 ? -99.859 -25.599 149.166 1.00 78.50 516 ARG A C 1
ATOM 4222 O O . ARG A 1 516 ? -100.752 -25.980 149.918 1.00 78.50 516 ARG A O 1
ATOM 4229 N N . GLU A 1 517 ? -98.605 -25.448 149.571 1.00 76.50 517 GLU A N 1
ATOM 4230 C CA . GLU A 1 517 ? -98.149 -25.695 150.934 1.00 76.50 517 GLU A CA 1
ATOM 4231 C C . GLU A 1 517 ? -98.697 -24.652 151.914 1.00 76.50 517 GLU A C 1
ATOM 4233 O O . GLU A 1 517 ? -99.256 -25.028 152.942 1.00 76.50 517 GLU A O 1
ATOM 4238 N N . ARG A 1 518 ? -98.699 -23.362 151.545 1.00 77.06 518 ARG A N 1
ATOM 4239 C CA . ARG A 1 518 ? -99.392 -22.310 152.314 1.00 77.06 518 ARG A CA 1
ATOM 4240 C C . ARG A 1 518 ? -100.889 -22.587 152.464 1.00 77.06 518 ARG A C 1
ATOM 4242 O O . ARG A 1 518 ? -101.439 -22.382 153.538 1.00 77.06 518 ARG A O 1
ATOM 4249 N N . GLN A 1 519 ? -101.556 -23.091 151.422 1.00 75.69 519 GLN A N 1
ATOM 4250 C CA . GLN A 1 519 ? -102.966 -23.490 151.518 1.00 75.69 519 GLN A CA 1
ATOM 4251 C C . GLN A 1 519 ? -103.175 -24.693 152.448 1.00 75.69 519 GLN A C 1
ATOM 4253 O O . GLN A 1 519 ? -104.161 -24.726 153.182 1.00 75.69 519 GLN A O 1
ATOM 4258 N N . ARG A 1 520 ? -102.254 -25.667 152.453 1.00 73.81 520 ARG A N 1
ATOM 4259 C CA . ARG A 1 520 ? -102.282 -26.793 153.402 1.00 73.81 520 ARG A CA 1
ATOM 4260 C C . ARG A 1 520 ? -102.067 -26.325 154.840 1.00 73.81 520 ARG A C 1
ATOM 4262 O O . ARG A 1 520 ? -102.802 -26.769 155.715 1.00 73.81 520 ARG A O 1
ATOM 4269 N N . GLN A 1 521 ? -101.119 -25.419 155.074 1.00 72.69 521 GLN A N 1
ATOM 4270 C CA . GLN A 1 521 ? -100.880 -24.822 156.390 1.00 72.69 521 GLN A CA 1
ATOM 4271 C C . GLN A 1 521 ? -102.101 -24.027 156.866 1.00 72.69 521 GLN A C 1
ATOM 4273 O O . GLN A 1 521 ? -102.607 -24.310 157.945 1.00 72.69 521 GLN A O 1
ATOM 4278 N N . ALA A 1 522 ? -102.681 -23.172 156.019 1.00 70.31 522 ALA A N 1
ATOM 4279 C CA . ALA A 1 522 ? -103.910 -22.441 156.339 1.00 70.31 522 ALA A CA 1
ATOM 4280 C C . ALA A 1 522 ? -105.111 -23.374 156.609 1.00 70.31 522 ALA A C 1
ATOM 4282 O O . ALA A 1 522 ? -105.959 -23.090 157.453 1.00 70.31 522 ALA A O 1
ATOM 4283 N N . ALA A 1 523 ? -105.208 -24.513 155.913 1.00 68.31 523 ALA A N 1
ATOM 4284 C CA . ALA A 1 523 ? -106.242 -25.515 156.173 1.00 68.31 523 ALA A CA 1
ATOM 4285 C C . ALA A 1 523 ? -106.024 -26.265 157.500 1.00 68.31 523 ALA A C 1
ATOM 4287 O O . ALA A 1 523 ? -106.998 -26.639 158.152 1.00 68.31 523 ALA A O 1
ATOM 4288 N N . LEU A 1 524 ? -104.768 -26.490 157.900 1.00 71.50 524 LEU A N 1
ATOM 4289 C CA . LEU A 1 524 ? -104.416 -27.072 159.198 1.00 71.50 524 LEU A CA 1
ATOM 4290 C C . LEU A 1 524 ? -104.642 -26.079 160.343 1.00 71.50 524 LEU A C 1
ATOM 4292 O O . LEU A 1 524 ? -105.169 -26.481 161.375 1.00 71.50 524 LEU A O 1
ATOM 4296 N N . GLU A 1 525 ? -104.330 -24.798 160.151 1.00 69.56 525 GLU A N 1
ATOM 4297 C CA . GLU A 1 525 ? -104.636 -23.730 161.111 1.00 69.56 525 GLU A CA 1
ATOM 4298 C C . GLU A 1 525 ? -106.143 -23.598 161.325 1.00 69.56 525 GLU A C 1
ATOM 4300 O O . GLU A 1 525 ? -106.597 -23.682 162.459 1.00 69.56 525 GLU A O 1
ATOM 4305 N N . ARG A 1 526 ? -106.949 -23.585 160.255 1.00 67.69 526 ARG A N 1
ATOM 4306 C CA . ARG A 1 526 ? -108.421 -23.621 160.372 1.00 67.69 526 ARG A CA 1
ATOM 4307 C C . ARG A 1 526 ? -108.949 -24.869 161.086 1.00 67.69 526 ARG A C 1
ATOM 4309 O O . ARG A 1 526 ? -110.027 -24.825 161.671 1.00 67.69 526 ARG A O 1
ATOM 4316 N N . LYS A 1 527 ? -108.246 -26.005 161.000 1.00 65.56 527 LYS A N 1
ATOM 4317 C CA . LYS A 1 527 ? -108.598 -27.223 161.752 1.00 65.56 527 LYS A CA 1
ATOM 4318 C C . LYS A 1 527 ? -108.210 -27.119 163.227 1.00 65.56 527 LYS A C 1
ATOM 4320 O O . LYS A 1 527 ? -108.938 -27.657 164.050 1.00 65.56 527 LYS A O 1
ATOM 4325 N N . ARG A 1 528 ? -107.109 -26.435 163.555 1.00 64.25 528 ARG A N 1
ATOM 4326 C CA . ARG A 1 528 ? -106.719 -26.135 164.941 1.00 64.25 528 ARG A CA 1
ATOM 4327 C C . ARG A 1 528 ? -107.683 -25.139 165.579 1.00 64.25 528 ARG A C 1
ATOM 4329 O O . ARG A 1 528 ? -108.259 -25.467 166.602 1.00 64.25 528 ARG A O 1
ATOM 4336 N N . GLU A 1 529 ? -107.996 -24.036 164.900 1.00 60.94 529 GLU A N 1
ATOM 4337 C CA . GLU A 1 529 ? -108.986 -23.051 165.367 1.00 60.94 529 GLU A CA 1
ATOM 4338 C C . GLU A 1 529 ? -110.374 -23.673 165.593 1.00 60.94 529 GLU A C 1
ATOM 4340 O O . GLU A 1 529 ? -111.064 -23.335 166.549 1.00 60.94 529 GLU A O 1
ATOM 4345 N N . LYS A 1 530 ? -110.792 -24.625 164.745 1.00 59.09 530 LYS A N 1
ATOM 4346 C CA . LYS A 1 530 ? -112.048 -25.368 164.950 1.00 59.09 530 LYS A CA 1
ATOM 4347 C C . LYS A 1 530 ? -112.004 -26.360 166.114 1.00 59.09 530 LYS A C 1
ATOM 4349 O O . LYS A 1 530 ? -113.060 -26.643 166.667 1.00 59.09 530 LYS A O 1
ATOM 4354 N N . ASN A 1 531 ? -110.833 -26.895 166.457 1.00 55.69 531 ASN A N 1
ATOM 4355 C CA . ASN A 1 531 ? -110.670 -27.787 167.606 1.00 55.69 531 ASN A CA 1
ATOM 4356 C C . ASN A 1 531 ? -110.568 -27.009 168.925 1.00 55.69 531 ASN A C 1
ATOM 4358 O O . ASN A 1 531 ? -111.092 -27.481 169.927 1.00 55.69 531 ASN A O 1
ATOM 4362 N N . ASP A 1 532 ? -109.968 -25.818 168.920 1.00 55.81 532 ASP A N 1
ATOM 4363 C CA . ASP A 1 532 ? -109.842 -24.981 170.121 1.00 55.81 532 ASP A CA 1
ATOM 4364 C C . ASP A 1 532 ? -111.169 -24.300 170.513 1.00 55.81 532 ASP A C 1
ATOM 4366 O O . ASP A 1 532 ? -111.345 -23.914 171.659 1.00 55.81 532 ASP A O 1
ATOM 4370 N N . MET A 1 533 ? -112.141 -24.205 169.596 1.00 56.28 533 MET A N 1
ATOM 4371 C CA . MET A 1 533 ? -113.511 -23.736 169.884 1.00 56.28 533 MET A CA 1
ATOM 4372 C C . MET A 1 533 ? -114.445 -24.846 170.415 1.00 56.28 533 MET A C 1
ATOM 4374 O O . MET A 1 533 ? -115.638 -24.602 170.596 1.00 56.28 533 MET A O 1
ATOM 4378 N N . ALA A 1 534 ? -113.940 -26.071 170.611 1.00 49.47 534 ALA A N 1
ATOM 4379 C CA . ALA A 1 534 ? -114.717 -27.246 171.029 1.00 49.47 534 ALA A CA 1
ATOM 4380 C C . ALA A 1 534 ? -114.361 -27.780 172.437 1.00 49.47 534 ALA A C 1
ATOM 4382 O O . ALA A 1 534 ? -114.838 -28.854 172.810 1.00 49.47 534 ALA A O 1
ATOM 4383 N N . ILE A 1 535 ? -113.560 -27.042 173.214 1.00 46.53 535 ILE A N 1
ATOM 4384 C CA . ILE A 1 535 ? -113.234 -27.281 174.634 1.00 46.53 535 ILE A CA 1
ATOM 4385 C C . ILE A 1 535 ? -113.532 -25.988 175.388 1.00 46.53 535 ILE A C 1
ATOM 4387 O O . ILE A 1 535 ? -114.119 -26.080 176.489 1.00 46.53 535 ILE A O 1
#

Foldseek 3Di:
DDDDDDDPVVPPPDDPDDDDDDDDDDDDPPPPPDDDDPVVVVVVVVVVVVVVVVVCVVVVVDDDDPCVVVVVVPPPPCPCDPVNVVVVVVVVVVVVVVVVVVVVVVVVVVVVVVVVVVVVVVVVVVVVVVVVVVVVVVVVVVVVVVVVVVVVVVVVVVVVVVVVVVVVVVVVVVVVVVVVVVVVVVVVVVVVVVVVVVVVVVVVVVVVVVPDDDDDDDDDDDDDDDDDDDDDDDDDDDDDDDDPDPDDPPDDPPRDDDDDDDDDDDDDDDDDDDDDDDDDDDDDDDDDDDDDDDDDPVVVVVVVVVVVVVVVVVVVVVVVVVVVVVVVVVVVVVVVVVVVVVVVVVVVVVVVVVVVVVVVVVVVVVVVVVVVVVVVVVVVVVVVVVVVVVVVVVVVVVVVVVVVVVVVVVVVVVVVVVVVVVVVVVVVVVVVVVVVVVVVVVVVVVVVVVVVVVVVVVVVVVVVVVVVVVVVVVVVVVVVVVVVVVVVVVVVVVVVVVVVVVVVVVVVVVVVVVVVVVVVVVVVVVVVVVVVVVD

pLDDT: mean 76.35, std 19.74, range [31.52, 98.0]

Radius of gyration: 91.71 Å; chains: 1; bounding box: 208×83×294 Å

Secondary structure (DSSP, 8-state):
-------GGGGSSS--------------SSSTTS----HHHHHHHHHHHHHHHHHHHHHT-SPPPPTHHHHHHS-------HHHHHHHHHHHHHHHHHHHHHHHHHHHHHHHHHHHHHHHHHHHHHHHHHHHHHHHHHHHHHHHHHHHHHHHHHHHHHHHHHHHHHHHHHHHHHHHHHHHHHHHHHHHHHHHHHHHHHHHHHHHHHHHHHS---------------------------------PPP-----TT--PPPPPPPP-PPPPPPPPP----------------------HHHHHHHHHHHHHHHHHHHHHHHHHHHHHHHHHHHHHHHHHHHHHHHHHHHHHHHHHHHHHHHHHHHHHHHHHHHHHHHHHHHHHHHHHHHHHHHHHHHHHHHHHHHHHHHHHHHHHHHHHHHHHHHHHHHHHHHHHHHHHHHHHHHHHHHHHHHHHHHHHHHHHHHHHHHHHHHHHHHHHHHHHHHHHHHHHHHHHHHHHHHHHHHHHHHHHHHHHHHHHHHHHHHHHHHHHHHHTT-